Protein AF-0000000065967296 (afdb_homodimer)

Foldseek 3Di:
DPQFDPDPQQEDEDACPDQEDDPVVLVSNLVSCQQFQKHKYAHNADLVLLQVQVVQQVVCVVVLVPDPDFQAAQWPQWGWAFTFQDPVNDDCCQQVRNHVLVNCCVQQNLQKAWADKTKIKRAAPIAKHFWFFLDDDPDAPDFDGFFKKKKKAWSAKAHVQQWAKKWFTRCLRDHHHPQADPLGGGDPVVQVVSCVVTNIDGGIGHHNMMMIGGSSTTIITHHNNDHGMTMMIMIMIGHPPDDHAHAEHACVCVCVQVVDSHHGRYDHDHDGDDRSPDDDPSRRD/DPQFDDDPQQEDEDACVDQEDDPVVLVSNLVSCVQFQKHKYAHNADLVLLQVQVVQQVVCVVVLVPDPDFQAAQWPQWGWAFTFQDPVNDDCCQQVRNHVLVNCCVQQNLQKAWADKTKIKRAAPIAKHFWFFLDDDPDAPDFDGFFKKKKKAWSAKAHVQQWAKKWFTRCLRDHHHPQADPLGGGDPVVQVVSCVVTNIDGGIGHHNMMMIGRSSTTIITHHNNDHGMTMMIMIMIGHPPDDHAHAEHAVVCVCVQVVDSHHGRYDHDHDGDDRSPDDDPSRDD

Organism: Streptomyces kanamyceticus (NCBI:txid1967)

Solvent-accessible surface area (backbone atoms only — not comparable to full-atom values): 29799 Å² total; per-residue (Å²): 126,80,78,59,64,53,58,68,82,37,48,47,84,48,42,60,80,58,60,65,68,54,72,69,58,43,52,49,52,53,50,29,32,71,59,30,22,35,33,37,34,36,43,41,42,59,55,69,59,32,46,52,52,37,52,52,44,59,68,47,41,64,63,50,67,66,41,91,76,55,49,25,46,74,34,68,40,31,30,50,42,43,51,68,50,45,73,95,67,58,47,59,77,69,80,51,26,52,43,62,46,54,52,46,26,71,68,41,33,78,64,27,22,36,40,42,75,33,24,36,33,34,26,50,72,20,52,66,36,71,46,23,34,84,35,80,74,93,45,89,57,49,73,74,79,71,57,39,35,30,41,35,30,44,33,41,68,31,30,74,54,46,21,28,54,36,35,28,65,40,38,43,66,66,39,60,76,86,38,53,50,99,83,37,31,55,35,68,70,54,50,53,57,40,44,75,76,50,53,67,48,69,48,21,42,59,48,20,23,39,37,40,28,38,30,38,26,35,28,28,50,38,38,10,73,38,92,54,70,41,48,32,39,34,30,30,34,27,22,67,56,53,54,68,68,57,31,77,38,30,47,89,46,43,66,67,48,70,69,38,87,59,39,59,38,62,42,69,37,86,66,85,60,72,46,85,80,50,87,57,90,79,46,40,116,126,80,77,60,64,53,58,69,83,37,46,48,83,50,42,59,82,57,59,66,68,52,70,68,59,44,53,49,52,52,50,28,32,70,61,30,21,35,32,36,34,35,43,41,42,60,55,69,61,32,46,52,54,36,51,53,43,58,69,46,40,64,63,49,69,65,40,91,76,54,48,22,47,71,35,69,39,31,30,50,44,44,51,70,52,45,72,96,66,58,47,60,77,70,80,50,26,52,43,60,45,53,52,45,24,71,68,39,33,79,64,27,25,35,38,43,76,32,23,37,34,35,26,50,73,21,52,66,34,70,46,23,34,84,35,80,75,93,47,89,56,48,72,73,81,70,56,39,35,30,41,35,31,43,34,42,67,32,28,73,55,46,22,28,53,36,36,26,65,40,37,42,67,67,39,61,78,85,39,53,49,100,81,36,31,55,34,66,71,54,52,52,56,41,44,75,76,50,53,67,49,69,46,22,43,61,48,19,23,38,37,39,27,38,30,38,25,36,28,28,50,38,38,9,72,38,91,54,69,40,48,32,41,35,29,31,35,27,24,66,55,52,54,71,67,58,31,77,37,30,46,89,46,43,64,68,46,70,68,38,86,58,38,59,40,62,43,69,38,84,64,86,62,72,46,83,78,50,87,58,91,79,45,41,114

InterPro domains:
  IPR008775 Phytanoyl-CoA dioxygenase-like [PF05721] (35-231)
  IPR051961 Fungal Secondary Metabolite Dioxygenase [PTHR37563] (12-243)

Nearest PDB structures (foldseek):
  7cl5-assembly2_D-2  TM=9.874E-01  e=2.172E-62  Streptomyces kanamyceticus
  6s0r-assembly2_B  TM=9.699E-01  e=1.299E-62  Streptomyces kanamyceticus
  7cl2-assembly2_D-2  TM=9.784E-01  e=6.899E-62  Streptomyces kanamyceticus
  7cl2-assembly3_F  TM=9.889E-01  e=9.690E-60  Streptomyces kanamyceticus
  5nch-assembly1_B  TM=6.224E-01  e=8.110E-10  Streptomyces muensis

pLDDT: mean 93.72, std 9.36, range [33.38, 98.94]

Radius of gyration: 26.71 Å; Cα contacts (8 Å, |Δi|>4): 1263; chains: 2; bounding box: 48×83×58 Å

Structure (mmCIF, N/CA/C/O backbone):
data_AF-0000000065967296-model_v1
#
loop_
_entity.id
_entity.type
_entity.pdbx_description
1 polymer 'Kanamycin B dioxygenase'
#
loop_
_atom_site.group_PDB
_atom_site.id
_atom_site.type_symbol
_atom_site.label_atom_id
_atom_site.label_alt_id
_atom_site.label_comp_id
_atom_site.label_asym_id
_atom_site.label_entity_id
_atom_site.label_seq_id
_atom_site.pdbx_PDB_ins_code
_atom_site.Cartn_x
_atom_site.Cartn_y
_atom_site.Cartn_z
_atom_site.occupancy
_atom_site.B_iso_or_equiv
_atom_site.auth_seq_id
_atom_site.auth_comp_id
_atom_site.auth_asym_id
_atom_site.auth_atom_id
_atom_site.pdbx_PDB_model_num
ATOM 1 N N . MET A 1 1 ? 0.455 -45 -13.336 1 33.38 1 MET A N 1
ATOM 2 C CA . MET A 1 1 ? 0.175 -44.719 -11.93 1 33.38 1 MET A CA 1
ATOM 3 C C . MET A 1 1 ? -0.647 -43.438 -11.789 1 33.38 1 MET A C 1
ATOM 5 O O . MET A 1 1 ? -0.395 -42.438 -12.484 1 33.38 1 MET A O 1
ATOM 9 N N . ALA A 1 2 ? -1.821 -43.438 -11.414 1 42.22 2 ALA A N 1
ATOM 10 C CA . ALA A 1 2 ? -2.754 -42.312 -11.359 1 42.22 2 ALA A CA 1
ATOM 11 C C . ALA A 1 2 ? -2.08 -41.094 -10.789 1 42.22 2 ALA A C 1
ATOM 13 O O . ALA A 1 2 ? -1.431 -41.125 -9.742 1 42.22 2 ALA A O 1
ATOM 14 N N . LEU A 1 3 ? -1.716 -40.125 -11.539 1 49.44 3 LEU A N 1
ATOM 15 C CA . LEU A 1 3 ? -1.146 -38.906 -11.031 1 49.44 3 LEU A CA 1
ATOM 16 C C . LEU A 1 3 ? -1.829 -38.469 -9.734 1 49.44 3 LEU A C 1
ATOM 18 O O . LEU A 1 3 ? -3.057 -38.375 -9.68 1 49.44 3 LEU A O 1
ATOM 22 N N . ALA A 1 4 ? -1.25 -38.781 -8.586 1 64.81 4 ALA A N 1
ATOM 23 C CA . ALA A 1 4 ? -1.766 -38.344 -7.293 1 64.81 4 ALA A CA 1
ATOM 24 C C . ALA A 1 4 ? -2.266 -36.906 -7.363 1 64.81 4 ALA A C 1
ATOM 26 O O . ALA A 1 4 ? -1.779 -36.125 -8.172 1 64.81 4 ALA A O 1
ATOM 27 N N . ALA A 1 5 ? -3.49 -36.688 -7.066 1 78.06 5 ALA A N 1
ATOM 28 C CA . ALA A 1 5 ? -4.227 -35.438 -7.016 1 78.06 5 ALA A CA 1
ATOM 29 C C . ALA A 1 5 ? -3.797 -34.594 -5.812 1 78.06 5 ALA A C 1
ATOM 31 O O . ALA A 1 5 ? -3.229 -35.125 -4.855 1 78.06 5 ALA A O 1
ATOM 32 N N . PRO A 1 6 ? -3.861 -33.281 -6.047 1 87.69 6 PRO A N 1
ATOM 33 C CA . PRO A 1 6 ? -3.629 -32.5 -4.844 1 87.69 6 PRO A CA 1
ATOM 34 C C . PRO A 1 6 ? -4.547 -32.875 -3.689 1 87.69 6 PRO A C 1
ATOM 36 O O . PRO A 1 6 ? -5.582 -33.531 -3.906 1 87.69 6 PRO A O 1
ATOM 39 N N . PRO A 1 7 ? -4.094 -32.625 -2.545 1 90.12 7 PRO A N 1
ATOM 40 C CA . PRO A 1 7 ? -4.93 -32.938 -1.389 1 90.12 7 PRO A CA 1
ATOM 41 C C . PRO A 1 7 ? -6.324 -32.312 -1.48 1 90.12 7 PRO A C 1
ATOM 43 O O . PRO A 1 7 ? -6.461 -31.141 -1.787 1 90.12 7 PRO A O 1
ATOM 46 N N . GLY A 1 8 ? -7.309 -33.125 -1.205 1 90.44 8 GLY A N 1
ATOM 47 C CA . GLY A 1 8 ? -8.688 -32.688 -1.3 1 90.44 8 GLY A CA 1
ATOM 48 C C . GLY A 1 8 ? -8.984 -31.469 -0.444 1 90.44 8 GLY A C 1
ATOM 49 O O . GLY A 1 8 ? -9.836 -30.641 -0.793 1 90.44 8 GLY A O 1
ATOM 50 N N . GLU A 1 9 ? -8.297 -31.375 0.652 1 93.81 9 GLU A N 1
ATOM 51 C CA . GLU A 1 9 ? -8.555 -30.281 1.596 1 93.81 9 GLU A CA 1
ATOM 52 C C . GLU A 1 9 ? -8.07 -28.953 1.044 1 93.81 9 GLU A C 1
ATOM 54 O O . GLU A 1 9 ? -8.453 -27.891 1.546 1 93.81 9 GLU A O 1
ATOM 59 N N . LEU A 1 10 ? -7.273 -28.984 -0.007 1 97.31 10 LEU A N 1
ATOM 60 C CA . LEU A 1 10 ? -6.758 -27.75 -0.603 1 97.31 10 LEU A CA 1
ATOM 61 C C . LEU A 1 10 ? -7.406 -27.5 -1.96 1 97.31 10 LEU A C 1
ATOM 63 O O . LEU A 1 10 ? -7.039 -26.547 -2.654 1 97.31 10 LEU A O 1
ATOM 67 N N . THR A 1 11 ? -8.391 -28.328 -2.35 1 97.31 11 THR A N 1
ATOM 68 C CA . THR A 1 11 ? -8.75 -28.359 -3.762 1 97.31 11 THR A CA 1
ATOM 69 C C . THR A 1 11 ? -10.234 -28.094 -3.949 1 97.31 11 THR A C 1
ATOM 71 O O . THR A 1 11 ? -11.055 -28.5 -3.129 1 97.31 11 THR A O 1
ATOM 74 N N . LEU A 1 12 ? -10.547 -27.375 -4.918 1 97.62 12 LEU A N 1
ATOM 75 C CA . LEU A 1 12 ? -11.875 -27.281 -5.508 1 97.62 12 LEU A CA 1
ATOM 76 C C . LEU A 1 12 ? -11.852 -27.719 -6.969 1 97.62 12 LEU A C 1
ATOM 78 O O . LEU A 1 12 ? -11.094 -27.172 -7.773 1 97.62 12 LEU A O 1
ATOM 82 N N . ALA A 1 13 ? -12.617 -28.703 -7.324 1 96.88 13 ALA A N 1
ATOM 83 C CA . ALA A 1 13 ? -12.695 -29.203 -8.695 1 96.88 13 ALA A CA 1
ATOM 84 C C . ALA A 1 13 ? -13.688 -28.391 -9.516 1 96.88 13 ALA A C 1
ATOM 86 O O . ALA A 1 13 ? -14.828 -28.172 -9.094 1 96.88 13 ALA A O 1
ATOM 87 N N . LEU A 1 14 ? -13.234 -27.938 -10.648 1 97.56 14 LEU A N 1
ATOM 88 C CA . LEU A 1 14 ? -14.055 -27.125 -11.539 1 97.56 14 LEU A CA 1
ATOM 89 C C . LEU A 1 14 ? -13.953 -27.625 -12.977 1 97.56 14 LEU A C 1
ATOM 91 O O . LEU A 1 14 ? -13.344 -28.656 -13.234 1 97.56 14 LEU A O 1
ATOM 95 N N . THR A 1 15 ? -14.695 -27 -13.867 1 96.75 15 THR A N 1
ATOM 96 C CA . THR A 1 15 ? -14.594 -27.188 -15.312 1 96.75 15 THR A CA 1
ATOM 97 C C . THR A 1 15 ? -14.406 -25.859 -16.016 1 96.75 15 THR A C 1
ATOM 99 O O . THR A 1 15 ? -14.727 -24.797 -15.461 1 96.75 15 THR A O 1
ATOM 102 N N . PRO A 1 16 ? -13.883 -25.891 -17.234 1 96 16 PRO A N 1
ATOM 103 C CA . PRO A 1 16 ? -13.656 -24.641 -17.953 1 96 16 PRO A CA 1
ATOM 104 C C . PRO A 1 16 ? -14.945 -23.859 -18.188 1 96 16 PRO A C 1
ATOM 106 O O . PRO A 1 16 ? -14.898 -22.672 -18.516 1 96 16 PRO A O 1
ATOM 109 N N . ASP A 1 17 ? -16.047 -24.438 -17.984 1 95.5 17 ASP A N 1
ATOM 110 C CA . ASP A 1 17 ? -17.344 -23.797 -18.234 1 95.5 17 ASP A CA 1
ATOM 111 C C . ASP A 1 17 ? -17.844 -23.078 -16.984 1 95.5 17 ASP A C 1
ATOM 113 O O . ASP A 1 17 ? -18.797 -22.297 -17.062 1 95.5 17 ASP A O 1
ATOM 117 N N . ASP A 1 18 ? -17.219 -23.328 -15.844 1 94.88 18 ASP A N 1
ATOM 118 C CA . ASP A 1 18 ? -17.562 -22.609 -14.625 1 94.88 18 ASP A CA 1
ATOM 119 C C . ASP A 1 18 ? -17.094 -21.156 -14.672 1 94.88 18 ASP A C 1
ATOM 121 O O . ASP A 1 18 ? -15.891 -20.891 -14.672 1 94.88 18 ASP A O 1
ATOM 125 N N . LYS A 1 19 ? -18.062 -20.266 -14.672 1 94.5 19 LYS A N 1
ATOM 126 C CA . LYS A 1 19 ? -17.719 -18.844 -14.781 1 94.5 19 LYS A CA 1
ATOM 127 C C . LYS A 1 19 ? -17.984 -18.125 -13.469 1 94.5 19 LYS A C 1
ATOM 129 O O . LYS A 1 19 ? -17.562 -16.969 -13.297 1 94.5 19 LYS A O 1
ATOM 134 N N . THR A 1 20 ? -18.641 -18.766 -12.578 1 97.25 20 THR A N 1
ATOM 135 C CA . THR A 1 20 ? -18.922 -18.219 -11.258 1 97.25 20 THR A CA 1
ATOM 136 C C . THR A 1 20 ? -19.031 -19.344 -10.227 1 97.25 20 THR A C 1
ATOM 138 O O . THR A 1 20 ? -19.5 -20.438 -10.539 1 97.25 20 THR A O 1
ATOM 141 N N . LEU A 1 21 ? -18.531 -19.078 -9.094 1 98.19 21 LEU A N 1
ATOM 142 C CA . LEU A 1 21 ? -18.766 -19.984 -7.977 1 98.19 21 LEU A CA 1
ATOM 143 C C . LEU A 1 21 ? -20.078 -19.656 -7.266 1 98.19 21 LEU A C 1
ATOM 145 O O . LEU A 1 21 ? -20.406 -18.5 -7.066 1 98.19 21 LEU A O 1
ATOM 149 N N . ASP A 1 22 ? -20.797 -20.688 -6.887 1 97.75 22 ASP A N 1
ATOM 150 C CA . ASP A 1 22 ? -21.938 -20.453 -6.004 1 97.75 22 ASP A CA 1
ATOM 151 C C . ASP A 1 22 ? -21.484 -20.062 -4.602 1 97.75 22 ASP A C 1
ATOM 153 O O . ASP A 1 22 ? -20.312 -20.219 -4.258 1 97.75 22 ASP A O 1
ATOM 157 N N . PRO A 1 23 ? -22.344 -19.562 -3.848 1 97.81 23 PRO A N 1
ATOM 158 C CA . PRO A 1 23 ? -21.953 -19.031 -2.539 1 97.81 23 PRO A CA 1
ATOM 159 C C . PRO A 1 23 ? -21.266 -20.062 -1.661 1 97.81 23 PRO A C 1
ATOM 161 O O . PRO A 1 23 ? -20.266 -19.75 -0.999 1 97.81 23 PRO A O 1
ATOM 164 N N . ALA A 1 24 ? -21.719 -21.266 -1.671 1 97.94 24 ALA A N 1
ATOM 165 C CA . ALA A 1 24 ? -21.141 -22.312 -0.842 1 97.94 24 ALA A CA 1
ATOM 166 C C . ALA A 1 24 ? -19.719 -22.625 -1.295 1 97.94 24 ALA A C 1
ATOM 168 O O . ALA A 1 24 ? -18.812 -22.781 -0.46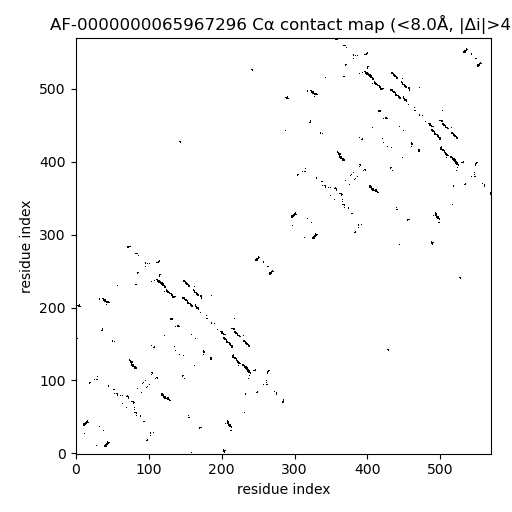8 1 97.94 24 ALA A O 1
ATOM 169 N N . SER A 1 25 ? -19.5 -22.766 -2.596 1 98 25 SER A N 1
ATOM 170 C CA . SER A 1 25 ? -18.172 -23.031 -3.152 1 98 25 SER A CA 1
ATOM 171 C C . SER A 1 25 ? -17.219 -21.875 -2.908 1 98 25 SER A C 1
ATOM 173 O O . SER A 1 25 ? -16.047 -22.078 -2.639 1 98 25 SER A O 1
ATOM 175 N N . LEU A 1 26 ? -17.797 -20.672 -3.029 1 98.69 26 LEU A N 1
ATOM 176 C CA . LEU A 1 26 ? -16.969 -19.5 -2.742 1 98.69 26 LEU A CA 1
ATOM 177 C C . LEU A 1 26 ? -16.547 -19.484 -1.277 1 98.69 26 LEU A C 1
ATOM 179 O O . LEU A 1 26 ? -15.367 -19.25 -0.969 1 98.69 26 LEU A O 1
ATOM 183 N N . ASP A 1 27 ? -17.469 -19.75 -0.396 1 98.56 27 ASP A N 1
ATOM 184 C CA . ASP A 1 27 ? -17.156 -19.797 1.028 1 98.56 27 ASP A CA 1
ATOM 185 C C . ASP A 1 27 ? -16.078 -20.844 1.318 1 98.56 27 ASP A C 1
ATOM 187 O O . ASP A 1 27 ? -15.164 -20.594 2.111 1 98.56 27 ASP A O 1
ATOM 191 N N . ARG A 1 28 ? -16.203 -21.953 0.664 1 98.44 28 ARG A N 1
ATOM 192 C CA . ARG A 1 28 ? -15.211 -23.016 0.837 1 98.44 28 ARG A CA 1
ATOM 193 C C . ARG A 1 28 ? -13.844 -22.562 0.334 1 98.44 28 ARG A C 1
ATOM 195 O O . ARG A 1 28 ? -12.828 -22.781 1.001 1 98.44 28 ARG A O 1
ATOM 202 N N . ALA A 1 29 ? -13.789 -21.969 -0.826 1 98.75 29 ALA A N 1
ATOM 203 C CA . ALA A 1 29 ? -12.539 -21.469 -1.392 1 98.75 29 ALA A CA 1
ATOM 204 C C . ALA A 1 29 ? -11.875 -20.469 -0.445 1 98.75 29 ALA A C 1
ATOM 206 O O . ALA A 1 29 ? -10.672 -20.562 -0.184 1 98.75 29 ALA A O 1
ATOM 207 N N . LEU A 1 30 ? -12.703 -19.578 0.08 1 98.75 30 LEU A N 1
ATOM 208 C CA . LEU A 1 30 ? -12.188 -18.547 0.97 1 98.75 30 LEU A CA 1
ATOM 209 C C . LEU A 1 30 ? -11.688 -19.141 2.277 1 98.75 30 LEU A C 1
ATOM 211 O O . LEU A 1 30 ? -10.672 -18.703 2.818 1 98.75 30 LEU A O 1
ATOM 215 N N . ALA A 1 31 ? -12.367 -20.141 2.775 1 98.62 31 ALA A N 1
ATOM 216 C CA . ALA A 1 31 ? -11.953 -20.812 4.004 1 98.62 31 ALA A CA 1
ATOM 217 C C . ALA A 1 31 ? -10.625 -21.547 3.809 1 98.62 31 ALA A C 1
ATOM 219 O O . ALA A 1 31 ? -9.75 -21.5 4.68 1 98.62 31 ALA A O 1
ATOM 220 N N . ILE A 1 32 ? -10.484 -22.219 2.68 1 98.62 32 ILE A N 1
ATOM 221 C CA . ILE A 1 32 ? -9.25 -22.938 2.363 1 98.62 32 ILE A CA 1
ATOM 222 C C . ILE A 1 32 ? -8.086 -21.953 2.303 1 98.62 32 ILE A C 1
ATOM 224 O O . ILE A 1 32 ? -7.035 -22.188 2.908 1 98.62 32 ILE A O 1
ATOM 228 N N . LEU A 1 33 ? -8.258 -20.828 1.626 1 98.62 33 LEU A N 1
ATOM 229 C CA . LEU A 1 33 ? -7.207 -19.828 1.479 1 98.62 33 LEU A CA 1
ATOM 230 C C . LEU A 1 33 ? -6.84 -19.219 2.83 1 98.62 33 LEU A C 1
ATOM 232 O O . LEU A 1 33 ? -5.66 -19 3.117 1 98.62 33 LEU A O 1
ATOM 236 N N . ALA A 1 34 ? -7.859 -18.953 3.623 1 98.06 34 ALA A N 1
ATOM 237 C CA . ALA A 1 34 ? -7.629 -18.344 4.93 1 98.06 34 ALA A CA 1
ATOM 238 C C . ALA A 1 34 ? -6.832 -19.281 5.836 1 98.06 34 ALA A C 1
ATOM 240 O O . ALA A 1 34 ? -5.93 -18.844 6.555 1 98.06 34 ALA A O 1
ATOM 241 N N . GLU A 1 35 ? -7.141 -20.516 5.789 1 97.81 35 GLU A N 1
ATOM 242 C CA . GLU A 1 35 ? -6.543 -21.5 6.703 1 97.81 35 GLU A CA 1
ATOM 243 C C . GLU A 1 35 ? -5.16 -21.922 6.223 1 97.81 35 GLU A C 1
ATOM 245 O O . GLU A 1 35 ? -4.219 -22 7.012 1 97.81 35 GLU A O 1
ATOM 250 N N . HIS A 1 36 ? -5.059 -22.156 4.895 1 98.12 36 HIS A N 1
ATOM 251 C CA . HIS A 1 36 ? -3.865 -22.844 4.41 1 98.12 36 HIS A CA 1
ATOM 252 C C . HIS A 1 36 ? -2.984 -21.906 3.59 1 98.12 36 HIS A C 1
ATOM 254 O O . HIS A 1 36 ? -1.82 -22.203 3.328 1 98.12 36 HIS A O 1
ATOM 260 N N . GLY A 1 37 ? -3.521 -20.766 3.146 1 98.62 37 GLY A N 1
ATOM 261 C CA . GLY A 1 37 ? -2.771 -19.828 2.324 1 98.62 37 GLY A CA 1
ATOM 262 C C . GLY A 1 37 ? -2.627 -20.281 0.883 1 98.62 37 GLY A C 1
ATOM 263 O O . GLY A 1 37 ? -1.916 -19.656 0.097 1 98.62 37 GLY A O 1
ATOM 264 N N . ILE A 1 38 ? -3.293 -21.422 0.515 1 98.81 38 ILE A N 1
ATOM 265 C CA . ILE A 1 38 ? -3.197 -21.969 -0.832 1 98.81 38 ILE A CA 1
ATOM 266 C C . ILE A 1 38 ? -4.504 -22.672 -1.198 1 98.81 38 ILE A C 1
ATOM 268 O O . ILE A 1 38 ? -5.121 -23.328 -0.355 1 98.81 38 ILE A O 1
ATOM 272 N N . LEU A 1 39 ? -4.914 -22.516 -2.404 1 98.88 39 LEU A N 1
ATOM 273 C CA . LEU A 1 39 ? -6.082 -23.141 -3.025 1 98.88 39 LEU A CA 1
ATOM 274 C C . LEU A 1 39 ? -5.75 -23.641 -4.426 1 98.88 39 LEU A C 1
ATOM 276 O O . LEU A 1 39 ? -5.188 -22.891 -5.238 1 98.88 39 LEU A O 1
ATOM 280 N N . VAL A 1 40 ? -6.039 -24.891 -4.664 1 98.75 40 VAL A N 1
ATOM 281 C CA . VAL A 1 40 ? -5.848 -25.469 -5.988 1 98.75 40 VAL A CA 1
ATOM 282 C C . VAL A 1 40 ? -7.195 -25.641 -6.68 1 98.75 40 VAL A C 1
ATOM 284 O O . VAL A 1 40 ? -8.07 -26.359 -6.188 1 98.75 40 VAL A O 1
ATOM 287 N N . LEU A 1 41 ? -7.363 -24.953 -7.758 1 98.56 41 LEU A N 1
ATOM 288 C CA . LEU A 1 41 ? -8.531 -25.094 -8.617 1 98.56 41 LEU A CA 1
ATOM 289 C C . LEU A 1 41 ? -8.234 -26.016 -9.789 1 98.56 41 LEU A C 1
ATOM 291 O O . LEU A 1 41 ? -7.574 -25.625 -10.75 1 98.56 41 LEU A O 1
ATOM 295 N N . THR A 1 42 ? -8.766 -27.234 -9.742 1 97.75 42 THR A N 1
ATOM 296 C CA . THR A 1 42 ? -8.438 -28.188 -10.797 1 97.75 42 THR A CA 1
ATOM 297 C C . THR A 1 42 ? -9.469 -28.109 -11.922 1 97.75 42 THR A C 1
ATOM 299 O O . THR A 1 42 ? -10.625 -27.75 -11.695 1 97.75 42 THR A O 1
ATOM 302 N N . GLY A 1 43 ? -8.992 -28.344 -13.094 1 96.5 43 GLY A N 1
ATOM 303 C CA . GLY A 1 43 ? -9.859 -28.531 -14.25 1 96.5 43 GLY A CA 1
ATOM 304 C C . GLY A 1 43 ? -10.43 -27.234 -14.781 1 96.5 43 GLY A C 1
ATOM 305 O O . GLY A 1 43 ? -11.336 -27.234 -15.617 1 96.5 43 GLY A O 1
ATOM 306 N N . MET A 1 44 ? -9.922 -26.125 -14.383 1 95.31 44 MET A N 1
ATOM 307 C CA . MET A 1 44 ? -10.57 -24.844 -14.633 1 95.31 44 MET A CA 1
ATOM 308 C C . MET A 1 44 ? -10.227 -24.312 -16.031 1 95.31 44 MET A C 1
ATOM 310 O O . MET A 1 44 ? -11.016 -23.594 -16.641 1 95.31 44 MET A O 1
ATOM 314 N N . LEU A 1 45 ? -9.086 -24.641 -16.578 1 97.88 45 LEU A N 1
ATOM 315 C CA . LEU A 1 45 ? -8.633 -24.062 -17.844 1 97.88 45 LEU A CA 1
ATOM 316 C C . LEU A 1 45 ? -8.648 -25.125 -18.938 1 97.88 45 LEU A C 1
ATOM 318 O O . LEU A 1 45 ? -8.297 -26.281 -18.703 1 97.88 45 LEU A O 1
ATOM 322 N N . ARG A 1 46 ? -9 -24.734 -20.141 1 97.5 46 ARG A N 1
ATOM 323 C CA . ARG A 1 46 ? -8.844 -25.594 -21.312 1 97.5 46 ARG A CA 1
ATOM 324 C C . ARG A 1 46 ? -7.371 -25.828 -21.625 1 97.5 46 ARG A C 1
ATOM 326 O O . ARG A 1 46 ? -6.598 -24.875 -21.719 1 97.5 46 ARG A O 1
ATOM 333 N N . THR A 1 47 ? -7.023 -27.047 -21.875 1 96 47 THR A N 1
ATOM 334 C CA . THR A 1 47 ? -5.621 -27.422 -22 1 96 47 THR A CA 1
ATOM 335 C C . THR A 1 47 ? -5.035 -26.859 -23.297 1 96 47 THR A C 1
ATOM 337 O O . THR A 1 47 ? -3.822 -26.672 -23.406 1 96 47 THR A O 1
ATOM 340 N N . ARG A 1 48 ? -5.844 -26.578 -24.25 1 97.56 48 ARG A N 1
ATOM 341 C CA . ARG A 1 48 ? -5.332 -25.969 -25.484 1 97.56 48 ARG A CA 1
ATOM 342 C C . ARG A 1 48 ? -4.645 -24.641 -25.203 1 97.56 48 ARG A C 1
ATOM 344 O O . ARG A 1 48 ? -3.648 -24.297 -25.844 1 97.56 48 ARG A O 1
ATOM 351 N N . LEU A 1 49 ? -5.191 -23.875 -24.25 1 97.56 49 LEU A N 1
ATOM 352 C CA . LEU A 1 49 ? -4.598 -22.594 -23.891 1 97.56 49 LEU A CA 1
ATOM 353 C C . LEU A 1 49 ? -3.232 -22.781 -23.25 1 97.56 49 LEU A C 1
ATOM 355 O O . LEU A 1 49 ? -2.262 -22.125 -23.625 1 97.56 49 LEU A O 1
ATOM 359 N N . THR A 1 50 ? -3.131 -23.75 -22.312 1 98 50 THR A N 1
ATOM 360 C CA . THR A 1 50 ? -1.866 -24.016 -21.641 1 98 50 THR A CA 1
ATOM 361 C C . THR A 1 50 ? -0.846 -24.594 -22.609 1 98 50 THR A C 1
ATOM 363 O O . THR A 1 50 ? 0.346 -24.297 -22.516 1 98 50 THR A O 1
ATOM 366 N N . ASP A 1 51 ? -1.354 -25.391 -23.516 1 98.25 51 ASP A N 1
ATOM 367 C CA . ASP A 1 51 ? -0.476 -25.953 -24.547 1 98.25 51 ASP A CA 1
ATOM 368 C C . ASP A 1 51 ? 0.159 -24.859 -25.391 1 98.25 51 ASP A C 1
ATOM 370 O O . ASP A 1 51 ? 1.354 -24.906 -25.703 1 98.25 51 ASP A O 1
ATOM 374 N N . GLN A 1 52 ? -0.611 -23.938 -25.797 1 98.38 52 GLN A N 1
ATOM 375 C CA . GLN A 1 52 ? -0.11 -22.844 -26.609 1 98.38 52 GLN A CA 1
ATOM 376 C C . GLN A 1 52 ? 0.924 -22.016 -25.859 1 98.38 52 GLN A C 1
ATOM 378 O O . GLN A 1 52 ? 1.972 -21.656 -26.406 1 98.38 52 GLN A O 1
ATOM 383 N N . LEU A 1 53 ? 0.646 -21.672 -24.641 1 98.25 53 LEU A N 1
ATOM 384 C CA . LEU A 1 53 ? 1.579 -20.906 -23.812 1 98.25 53 LEU A CA 1
ATOM 385 C C . LEU A 1 53 ? 2.857 -21.703 -23.562 1 98.25 53 LEU A C 1
ATOM 387 O O . LEU A 1 53 ? 3.961 -21.156 -23.672 1 98.25 53 LEU A O 1
ATOM 391 N N . ARG A 1 54 ? 2.697 -22.984 -23.297 1 98.38 54 ARG A N 1
ATOM 392 C CA . ARG A 1 54 ? 3.844 -23.859 -23.078 1 98.38 54 ARG A CA 1
ATOM 393 C C . ARG A 1 54 ? 4.75 -23.891 -24.312 1 98.38 54 ARG A C 1
ATOM 395 O O . ARG A 1 54 ? 5.961 -23.688 -24.203 1 98.38 54 ARG A O 1
ATOM 402 N N . THR A 1 55 ? 4.137 -24.141 -25.406 1 98.25 55 THR A N 1
ATOM 403 C CA . THR A 1 55 ? 4.895 -24.219 -26.656 1 98.25 55 THR A CA 1
ATOM 404 C C . THR A 1 55 ? 5.652 -22.922 -26.906 1 98.25 55 THR A C 1
ATOM 406 O O . THR A 1 55 ? 6.844 -22.938 -27.234 1 98.25 55 THR A O 1
ATOM 409 N N . ALA A 1 56 ? 5.004 -21.844 -26.719 1 97.5 56 ALA A N 1
ATOM 410 C CA . ALA A 1 56 ? 5.621 -20.531 -26.969 1 97.5 56 ALA A CA 1
ATOM 411 C C . ALA A 1 56 ? 6.797 -20.297 -26.016 1 97.5 56 ALA A C 1
ATOM 413 O O . ALA A 1 56 ? 7.852 -19.812 -26.438 1 97.5 56 ALA A O 1
ATOM 414 N N . MET A 1 57 ? 6.645 -20.609 -24.766 1 97.38 57 MET A N 1
ATOM 415 C CA . MET A 1 57 ? 7.711 -20.391 -23.797 1 97.38 57 MET A CA 1
ATOM 416 C C . MET A 1 57 ? 8.891 -21.312 -24.062 1 97.38 57 MET A C 1
ATOM 418 O O . MET A 1 57 ? 10.047 -20.906 -23.922 1 97.38 57 MET A O 1
ATOM 422 N N . LEU A 1 58 ? 8.586 -22.547 -24.453 1 97.81 58 LEU A N 1
ATOM 423 C CA . LEU A 1 58 ? 9.656 -23.484 -24.797 1 97.81 58 LEU A CA 1
ATOM 424 C C . LEU A 1 58 ? 10.406 -23.031 -26.047 1 97.81 58 LEU A C 1
ATOM 426 O O . LEU A 1 58 ? 11.625 -23.188 -26.125 1 97.81 58 LEU A O 1
ATOM 430 N N . ASP A 1 59 ? 9.703 -22.484 -26.969 1 97.12 59 ASP A N 1
ATOM 431 C CA . ASP A 1 59 ? 10.32 -21.969 -28.188 1 97.12 59 ASP A CA 1
ATOM 432 C C . ASP A 1 59 ? 11.273 -20.812 -27.875 1 97.12 59 ASP A C 1
ATOM 434 O O . ASP A 1 59 ? 12.297 -20.641 -28.547 1 97.12 59 ASP A O 1
ATOM 438 N N . ASP A 1 60 ? 10.945 -20.016 -26.875 1 95.88 60 ASP A N 1
ATOM 439 C CA . ASP A 1 60 ? 11.734 -18.844 -26.5 1 95.88 60 ASP A CA 1
ATOM 440 C C . ASP A 1 60 ? 12.938 -19.25 -25.656 1 95.88 60 ASP A C 1
ATOM 442 O O . ASP A 1 60 ? 13.883 -18.469 -25.5 1 95.88 60 ASP A O 1
ATOM 446 N N . LEU A 1 61 ? 12.922 -20.438 -25.062 1 96.19 61 LEU A N 1
ATOM 447 C CA . LEU A 1 61 ? 13.844 -20.844 -24.016 1 96.19 61 LEU A CA 1
ATOM 448 C C . LEU A 1 61 ? 15.289 -20.797 -24.5 1 96.19 61 LEU A C 1
ATOM 450 O O . LEU A 1 61 ? 16.156 -20.281 -23.797 1 96.19 61 LEU A O 1
ATOM 454 N N . PRO A 1 62 ? 15.625 -21.266 -25.734 1 95.44 62 PRO A N 1
ATOM 455 C CA . PRO A 1 62 ? 17.016 -21.188 -26.188 1 95.44 62 PRO A CA 1
ATOM 456 C C . PRO A 1 62 ? 17.547 -19.75 -26.188 1 95.44 62 PRO A C 1
ATOM 458 O O . PRO A 1 62 ? 18.703 -19.531 -25.828 1 95.44 62 PRO A O 1
ATOM 461 N N . GLU A 1 63 ? 16.719 -18.859 -26.547 1 93.25 63 GLU A N 1
ATOM 462 C CA . GLU A 1 63 ? 17.141 -17.469 -26.562 1 93.25 63 GLU A CA 1
ATOM 463 C C . GLU A 1 63 ? 17.391 -16.953 -25.141 1 93.25 63 GLU A C 1
ATOM 465 O O . GLU A 1 63 ? 18.344 -16.188 -24.922 1 93.25 63 GLU A O 1
ATOM 470 N N . VAL A 1 64 ? 16.578 -17.312 -24.219 1 92.56 64 VAL A N 1
ATOM 471 C CA . VAL A 1 64 ? 16.734 -16.922 -22.828 1 92.56 64 VAL A CA 1
ATOM 472 C C . VAL A 1 64 ? 18.047 -17.484 -22.266 1 92.56 64 VAL A C 1
ATOM 474 O O . VAL A 1 64 ? 18.812 -16.766 -21.625 1 92.56 64 VAL A O 1
ATOM 477 N N . LEU A 1 65 ? 18.344 -18.734 -22.625 1 92.88 65 LEU A N 1
ATOM 478 C CA . LEU A 1 65 ? 19.484 -19.438 -22.062 1 92.88 65 LEU A CA 1
ATOM 479 C C . LEU A 1 65 ? 20.781 -18.953 -22.688 1 92.88 65 LEU A C 1
ATOM 481 O O . LEU A 1 65 ? 21.875 -19.219 -22.156 1 92.88 65 LEU A O 1
ATOM 485 N N . ARG A 1 66 ? 20.719 -18.234 -23.781 1 91.62 66 ARG A N 1
ATOM 486 C CA . ARG A 1 66 ? 21.891 -17.719 -24.469 1 91.62 66 ARG A CA 1
ATOM 487 C C . ARG A 1 66 ? 22.344 -16.391 -23.875 1 91.62 66 ARG A C 1
ATOM 489 O O . ARG A 1 66 ? 23.453 -15.938 -24.109 1 91.62 66 ARG A O 1
ATOM 496 N N . GLN A 1 67 ? 21.438 -15.836 -23.094 1 86.56 67 GLN A N 1
ATOM 497 C CA . GLN A 1 67 ? 21.781 -14.562 -22.469 1 86.56 67 GLN A CA 1
ATOM 498 C C . GLN A 1 67 ? 22.953 -14.727 -21.5 1 86.56 67 GLN A C 1
ATOM 500 O O . GLN A 1 67 ? 23.094 -15.773 -20.859 1 86.56 67 GLN A O 1
ATOM 505 N N . GLN A 1 68 ? 23.812 -13.703 -21.438 1 81.94 68 GLN A N 1
ATOM 506 C CA . GLN A 1 68 ? 24.969 -13.734 -20.531 1 81.94 68 GLN A CA 1
ATOM 507 C C . GLN A 1 68 ? 24.516 -13.844 -19.078 1 81.94 68 GLN A C 1
ATOM 509 O O . GLN A 1 68 ? 25.078 -14.625 -18.312 1 81.94 68 GLN A O 1
ATOM 514 N N . ASP A 1 69 ? 23.516 -13.078 -18.75 1 84.94 69 ASP A N 1
ATOM 515 C CA . ASP A 1 69 ? 22.969 -13.109 -17.391 1 84.94 69 ASP A CA 1
ATOM 516 C C . ASP A 1 69 ? 21.547 -13.664 -17.391 1 84.94 69 ASP A C 1
ATOM 518 O O . ASP A 1 69 ? 20.578 -12.906 -17.281 1 84.94 69 ASP A O 1
ATOM 522 N N . VAL A 1 70 ? 21.547 -15.023 -17.453 1 84.19 70 VAL A N 1
ATOM 523 C CA . VAL A 1 70 ? 20.234 -15.672 -17.406 1 84.19 70 VAL A CA 1
ATOM 524 C C . VAL A 1 70 ? 19.516 -15.305 -16.109 1 84.19 70 VAL A C 1
ATOM 526 O O . VAL A 1 70 ? 20.078 -15.461 -15.023 1 84.19 70 VAL A O 1
ATOM 529 N N . PRO A 1 71 ? 18.375 -14.758 -16.219 1 86.94 71 PRO A N 1
ATOM 530 C CA . PRO A 1 71 ? 17.641 -14.43 -15.008 1 86.94 71 PRO A CA 1
ATOM 531 C C . PRO A 1 71 ? 17.234 -15.664 -14.203 1 86.94 71 PRO A C 1
ATOM 533 O O . PRO A 1 71 ? 16.562 -16.562 -14.727 1 86.94 71 PRO A O 1
ATOM 536 N N . THR A 1 72 ? 17.688 -15.727 -13.008 1 89.81 72 THR A N 1
ATOM 537 C CA . THR A 1 72 ? 17.422 -16.891 -12.18 1 89.81 72 THR A CA 1
ATOM 538 C C . THR A 1 72 ? 16.656 -16.516 -10.922 1 89.81 72 THR A C 1
ATOM 540 O O . THR A 1 72 ? 16.766 -15.383 -10.445 1 89.81 72 THR A O 1
ATOM 543 N N . ASN A 1 73 ? 15.836 -17.438 -10.477 1 90.44 73 ASN A N 1
ATOM 544 C CA . ASN A 1 73 ? 15.164 -17.328 -9.188 1 90.44 73 ASN A CA 1
ATOM 545 C C . ASN A 1 73 ? 15.93 -18.062 -8.094 1 90.44 73 ASN A C 1
ATOM 547 O O . ASN A 1 73 ? 15.719 -19.266 -7.891 1 90.44 73 ASN A O 1
ATOM 551 N N . PHE A 1 74 ? 16.875 -17.453 -7.43 1 91.19 74 PHE A N 1
ATOM 552 C CA . PHE A 1 74 ? 17.672 -17.906 -6.301 1 91.19 74 PHE A CA 1
ATOM 553 C C . PHE A 1 74 ? 18.781 -18.844 -6.762 1 91.19 74 PHE A C 1
ATOM 555 O O . PHE A 1 74 ? 19.922 -18.75 -6.305 1 91.19 74 PHE A O 1
ATOM 562 N N . VAL A 1 75 ? 18.422 -19.875 -7.656 1 92.5 75 VAL A N 1
ATOM 563 C CA . VAL A 1 75 ? 19.406 -20.906 -7.996 1 92.5 75 VAL A CA 1
ATOM 564 C C . VAL A 1 75 ? 19.359 -21.188 -9.5 1 92.5 75 VAL A C 1
ATOM 566 O O . VAL A 1 75 ? 18.328 -21.016 -10.141 1 92.5 75 VAL A O 1
ATOM 569 N N . PRO A 1 76 ? 20.5 -21.656 -10.023 1 91.25 76 PRO A N 1
ATOM 570 C CA . PRO A 1 76 ? 20.5 -22.031 -11.438 1 91.25 76 PRO A CA 1
ATOM 571 C C . PRO A 1 76 ? 19.453 -23.094 -11.766 1 91.25 76 PRO A C 1
ATOM 573 O O . PRO A 1 76 ? 19.219 -24 -10.953 1 91.25 76 PRO A O 1
ATOM 576 N N . GLY A 1 77 ? 18.891 -22.953 -12.922 1 94.5 77 GLY A N 1
ATOM 577 C CA . GLY A 1 77 ? 17.922 -23.938 -13.375 1 94.5 77 GLY A CA 1
ATOM 578 C C . GLY A 1 77 ? 16.484 -23.5 -13.148 1 94.5 77 GLY A C 1
ATOM 579 O O . GLY A 1 77 ? 15.555 -24.062 -13.742 1 94.5 77 GLY A O 1
ATOM 580 N N . HIS A 1 78 ? 16.312 -22.688 -12.195 1 95.75 78 HIS A N 1
ATOM 581 C CA . HIS A 1 78 ? 15.031 -21.984 -12.094 1 95.75 78 HIS A CA 1
ATOM 582 C C . HIS A 1 78 ? 15.078 -20.641 -12.828 1 95.75 78 HIS A C 1
ATOM 584 O O . HIS A 1 78 ? 15.461 -19.625 -12.25 1 95.75 78 HIS A O 1
ATOM 590 N N . VAL A 1 79 ? 14.617 -20.672 -14.047 1 94.69 79 VAL A N 1
ATOM 591 C CA . VAL A 1 79 ? 14.758 -19.516 -14.922 1 94.69 79 VAL A CA 1
ATOM 592 C C . VAL A 1 79 ? 13.516 -18.641 -14.828 1 94.69 79 VAL A C 1
ATOM 594 O O . VAL A 1 79 ? 12.391 -19.125 -14.961 1 94.69 79 VAL A O 1
ATOM 597 N N . GLN A 1 80 ? 13.742 -17.359 -14.492 1 93.75 80 GLN A N 1
ATOM 598 C CA . GLN A 1 80 ? 12.656 -16.406 -14.648 1 93.75 80 GLN A CA 1
ATOM 599 C C . GLN A 1 80 ? 12.406 -16.094 -16.125 1 93.75 80 GLN A C 1
ATOM 601 O O . GLN A 1 80 ? 13.211 -15.422 -16.766 1 93.75 80 GLN A O 1
ATOM 606 N N . GLN A 1 81 ? 11.367 -16.609 -16.641 1 93.06 81 GLN A N 1
ATOM 607 C CA . GLN A 1 81 ? 11.023 -16.422 -18.047 1 93.06 81 GLN A CA 1
ATOM 608 C C . GLN A 1 81 ? 9.586 -15.922 -18.203 1 93.06 81 GLN A C 1
ATOM 610 O O . GLN A 1 81 ? 8.641 -16.656 -17.922 1 93.06 81 GLN A O 1
ATOM 615 N N . ASP A 1 82 ? 9.453 -14.734 -18.625 1 93.19 82 ASP A N 1
ATOM 616 C CA . ASP A 1 82 ? 8.117 -14.188 -18.875 1 93.19 82 ASP A CA 1
ATOM 617 C C . ASP A 1 82 ? 7.48 -14.828 -20.109 1 93.19 82 ASP A C 1
ATOM 619 O O . ASP A 1 82 ? 8.156 -15.086 -21.094 1 93.19 82 ASP A O 1
ATOM 623 N N . PRO A 1 83 ? 6.16 -15.109 -20.047 1 94.5 83 PRO A N 1
ATOM 624 C CA . PRO A 1 83 ? 5.457 -15.523 -21.25 1 94.5 83 PRO A CA 1
ATOM 625 C C . PRO A 1 83 ? 5.391 -14.414 -22.297 1 94.5 83 PRO A C 1
ATOM 627 O O . PRO A 1 83 ? 5.523 -13.234 -21.969 1 94.5 83 PRO A O 1
ATOM 630 N N . PRO A 1 84 ? 5.254 -14.812 -23.562 1 92.12 84 PRO A N 1
ATOM 631 C CA . PRO A 1 84 ? 5.086 -13.773 -24.578 1 92.12 84 PRO A CA 1
ATOM 632 C C . PRO A 1 84 ? 3.82 -12.945 -24.375 1 92.12 84 PRO A C 1
ATOM 634 O O . PRO A 1 84 ? 2.791 -13.477 -23.953 1 92.12 84 PRO A O 1
ATOM 637 N N . VAL A 1 85 ? 3.934 -11.695 -24.641 1 92.81 85 VAL A N 1
ATOM 638 C CA . VAL A 1 85 ? 2.797 -10.789 -24.484 1 92.81 85 VAL A CA 1
ATOM 639 C C . VAL A 1 85 ? 2.305 -10.352 -25.859 1 92.81 85 VAL A C 1
ATOM 641 O O . VAL A 1 85 ? 2.246 -9.156 -26.156 1 92.81 85 VAL A O 1
ATOM 644 N N . ARG A 1 86 ? 2.08 -11.188 -26.734 1 92.5 86 ARG A N 1
ATOM 645 C CA . ARG A 1 86 ? 1.438 -10.883 -28.016 1 92.5 86 ARG A CA 1
ATOM 646 C C . ARG A 1 86 ? -0.043 -11.25 -27.984 1 92.5 86 ARG A C 1
ATOM 648 O O . ARG A 1 86 ? -0.441 -12.18 -27.281 1 92.5 86 ARG A O 1
ATOM 655 N N . GLU A 1 87 ? -0.783 -10.602 -28.766 1 93.81 87 GLU A N 1
ATOM 656 C CA . GLU A 1 87 ? -2.24 -10.695 -28.734 1 93.81 87 GLU A CA 1
ATOM 657 C C . GLU A 1 87 ? -2.701 -12.148 -28.844 1 93.81 87 GLU A C 1
ATOM 659 O O . GLU A 1 87 ? -3.611 -12.57 -28.141 1 93.81 87 GLU A O 1
ATOM 664 N N . SER A 1 88 ? -2.072 -12.953 -29.719 1 94.88 88 SER A N 1
ATOM 665 C CA . SER A 1 88 ? -2.5 -14.312 -30.016 1 94.88 88 SER A CA 1
ATOM 666 C C . SER A 1 88 ? -2.271 -15.242 -28.828 1 94.88 88 SER A C 1
ATOM 668 O O . SER A 1 88 ? -2.797 -16.359 -28.797 1 94.88 88 SER A O 1
ATOM 670 N N . LEU A 1 89 ? -1.523 -14.797 -27.812 1 96.56 89 LEU A N 1
ATOM 671 C CA . LEU A 1 89 ? -1.188 -15.664 -26.688 1 96.56 89 LEU A CA 1
ATOM 672 C C . LEU A 1 89 ? -1.684 -15.078 -25.375 1 96.56 89 LEU A C 1
ATOM 674 O O . LEU A 1 89 ? -1.384 -15.602 -24.297 1 96.56 89 LEU A O 1
ATOM 678 N N . LEU A 1 90 ? -2.352 -13.953 -25.453 1 96.75 90 LEU A N 1
ATOM 679 C CA . LEU A 1 90 ? -3.031 -13.383 -24.297 1 96.75 90 LEU A CA 1
ATOM 680 C C . LEU A 1 90 ? -4.496 -13.797 -24.266 1 96.75 90 LEU A C 1
ATOM 682 O O . LEU A 1 90 ? -5.289 -13.352 -25.109 1 96.75 90 LEU A O 1
ATOM 686 N N . PHE A 1 91 ? -4.797 -14.625 -23.328 1 97.62 91 PHE A N 1
ATOM 687 C CA . PHE A 1 91 ? -6.125 -15.227 -23.312 1 97.62 91 PHE A CA 1
ATOM 688 C C . PHE A 1 91 ? -6.965 -14.625 -22.188 1 97.62 91 PHE A C 1
ATOM 690 O O . PHE A 1 91 ? -6.578 -14.68 -21.016 1 97.62 91 PHE A O 1
ATOM 697 N N . PRO A 1 92 ? -8.148 -14.086 -22.484 1 96.62 92 PRO A N 1
ATOM 698 C CA . PRO A 1 92 ? -9.023 -13.57 -21.422 1 96.62 92 PRO A CA 1
ATOM 699 C C . PRO A 1 92 ? -9.352 -14.617 -20.359 1 96.62 92 PRO A C 1
ATOM 701 O O . PRO A 1 92 ? -9.398 -14.297 -19.172 1 96.62 92 PRO A O 1
ATOM 704 N N . ASP A 1 93 ? -9.461 -15.898 -20.766 1 96.69 93 ASP A N 1
ATOM 705 C CA . ASP A 1 93 ? -9.797 -16.984 -19.844 1 96.69 93 ASP A CA 1
ATOM 706 C C . ASP A 1 93 ? -8.672 -17.219 -18.828 1 96.69 93 ASP A C 1
ATOM 708 O O . ASP A 1 93 ? -8.883 -17.859 -17.797 1 96.69 93 ASP A O 1
ATOM 712 N N . VAL A 1 94 ? -7.488 -16.75 -19.188 1 97.69 94 VAL A N 1
ATOM 713 C CA . VAL A 1 94 ? -6.348 -16.906 -18.281 1 97.69 94 VAL A CA 1
ATOM 714 C C . VAL A 1 94 ? -6.109 -15.602 -17.531 1 97.69 94 VAL A C 1
ATOM 716 O O . VAL A 1 94 ? -6.113 -15.578 -16.297 1 97.69 94 VAL A O 1
ATOM 719 N N . LEU A 1 95 ? -6.074 -14.477 -18.25 1 97.44 95 LEU A N 1
ATOM 720 C CA . LEU A 1 95 ? -5.703 -13.18 -17.688 1 97.44 95 LEU A CA 1
ATOM 721 C C . LEU A 1 95 ? -6.852 -12.594 -16.875 1 97.44 95 LEU A C 1
ATOM 723 O O . LEU A 1 95 ? -6.621 -11.93 -15.859 1 97.44 95 LEU A O 1
ATOM 727 N N . LEU A 1 96 ? -8.102 -12.844 -17.297 1 97.75 96 LEU A N 1
ATOM 728 C CA . LEU A 1 96 ? -9.297 -12.242 -16.703 1 97.75 96 LEU A CA 1
ATOM 729 C C . LEU A 1 96 ? -10.281 -13.32 -16.266 1 97.75 96 LEU A C 1
ATOM 731 O O . LEU A 1 96 ? -11.492 -13.148 -16.391 1 97.75 96 LEU A O 1
ATOM 735 N N . ASN A 1 97 ? -9.727 -14.453 -15.828 1 98.19 97 ASN A N 1
ATOM 736 C CA . ASN A 1 97 ? -10.602 -15.555 -15.438 1 98.19 97 ASN A CA 1
ATOM 737 C C . ASN A 1 97 ? -11.625 -15.117 -14.398 1 98.19 97 ASN A C 1
ATOM 739 O O . ASN A 1 97 ? -11.266 -14.609 -13.336 1 98.19 97 ASN A O 1
ATOM 743 N N . PRO A 1 98 ? -12.906 -15.312 -14.664 1 97.94 98 PRO A N 1
ATOM 744 C CA . PRO A 1 98 ? -13.93 -14.766 -13.766 1 97.94 98 PRO A CA 1
ATOM 745 C C . PRO A 1 98 ? -13.93 -15.422 -12.391 1 97.94 98 PRO A C 1
ATOM 747 O O . PRO A 1 98 ? -14.211 -14.766 -11.383 1 97.94 98 PRO A O 1
ATOM 750 N N . VAL A 1 99 ? -13.641 -16.719 -12.32 1 98.62 99 VAL A N 1
ATOM 751 C CA . VAL A 1 99 ? -13.633 -17.422 -11.039 1 98.62 99 VAL A CA 1
ATOM 752 C C . VAL A 1 99 ? -12.445 -16.953 -10.203 1 98.62 99 VAL A C 1
ATOM 754 O O . VAL A 1 99 ? -12.594 -16.688 -9 1 98.62 99 VAL A O 1
ATOM 757 N N . VAL A 1 100 ? -11.281 -16.828 -10.82 1 98.81 100 VAL A N 1
ATOM 758 C CA . VAL A 1 100 ? -10.102 -16.328 -10.125 1 98.81 100 VAL A CA 1
ATOM 759 C C . VAL A 1 100 ? -10.391 -14.945 -9.547 1 98.81 100 VAL A C 1
ATOM 761 O O . VAL A 1 100 ? -10.133 -14.695 -8.367 1 98.81 100 VAL A O 1
ATOM 764 N N . TYR A 1 101 ? -11 -14.07 -10.328 1 98.75 101 TYR A N 1
ATOM 765 C CA . TYR A 1 101 ? -11.281 -12.719 -9.867 1 98.75 101 TYR A CA 1
ATOM 766 C C . TYR A 1 101 ? -12.375 -12.711 -8.812 1 98.75 101 TYR A C 1
ATOM 768 O O . TYR A 1 101 ? -12.359 -11.891 -7.895 1 98.75 101 TYR A O 1
ATOM 776 N N . GLN A 1 102 ? -13.367 -13.617 -8.961 1 98.75 102 GLN A N 1
ATOM 777 C CA . GLN A 1 102 ? -14.367 -13.734 -7.91 1 98.75 102 GLN A CA 1
ATOM 778 C C . GLN A 1 102 ? -13.711 -13.992 -6.555 1 98.75 102 GLN A C 1
ATOM 780 O O . GLN A 1 102 ? -14.062 -13.359 -5.559 1 98.75 102 GLN A O 1
ATOM 785 N N . ILE A 1 103 ? -12.742 -14.859 -6.555 1 98.88 103 ILE A N 1
ATOM 786 C CA . ILE A 1 103 ? -12.062 -15.242 -5.328 1 98.88 103 ILE A CA 1
ATOM 787 C C . ILE A 1 103 ? -11.148 -14.102 -4.867 1 98.88 103 ILE A C 1
ATOM 789 O O . ILE A 1 103 ? -11.188 -13.703 -3.703 1 98.88 103 ILE A O 1
ATOM 793 N N . THR A 1 104 ? -10.352 -13.547 -5.777 1 98.81 104 THR A N 1
ATOM 794 C CA . THR A 1 104 ? -9.383 -12.539 -5.367 1 98.81 104 THR A CA 1
ATOM 795 C C . THR A 1 104 ? -10.094 -11.242 -4.973 1 98.81 104 THR A C 1
ATOM 797 O O . THR A 1 104 ? -9.648 -10.539 -4.062 1 98.81 104 THR A O 1
ATOM 800 N N . HIS A 1 105 ? -11.234 -10.914 -5.621 1 98.56 105 HIS A N 1
ATOM 801 C CA . HIS A 1 105 ? -12.031 -9.766 -5.211 1 98.56 105 HIS A CA 1
ATOM 802 C C . HIS A 1 105 ? -12.578 -9.945 -3.799 1 98.56 105 HIS A C 1
ATOM 804 O O . HIS A 1 105 ? -12.609 -8.992 -3.014 1 98.56 105 HIS A O 1
ATOM 810 N N . ALA A 1 106 ? -12.961 -11.109 -3.514 1 98.38 106 ALA A N 1
ATOM 811 C CA . ALA A 1 106 ? -13.523 -11.375 -2.191 1 98.38 106 ALA A CA 1
ATOM 812 C C . ALA A 1 106 ? -12.469 -11.203 -1.103 1 98.38 106 ALA A C 1
ATOM 814 O O . ALA A 1 106 ? -12.781 -10.805 0.022 1 98.38 106 ALA A O 1
ATOM 815 N N . VAL A 1 107 ? -11.25 -11.492 -1.431 1 98.38 107 VAL A N 1
ATOM 816 C CA . VAL A 1 107 ? -10.18 -11.477 -0.438 1 98.38 107 VAL A CA 1
ATOM 817 C C . VAL A 1 107 ? -9.531 -10.094 -0.396 1 98.38 107 VAL A C 1
ATOM 819 O O . VAL A 1 107 ? -9.312 -9.539 0.683 1 98.38 107 VAL A O 1
ATOM 822 N N . LEU A 1 108 ? -9.266 -9.5 -1.571 1 98.44 108 LEU A N 1
ATOM 823 C CA . LEU A 1 108 ? -8.422 -8.32 -1.678 1 98.44 108 LEU A CA 1
ATOM 824 C C . LEU A 1 108 ? -9.258 -7.062 -1.856 1 98.44 108 LEU A C 1
ATOM 826 O O . LEU A 1 108 ? -8.742 -5.945 -1.744 1 98.44 108 LEU A O 1
ATOM 830 N N . GLY A 1 109 ? -10.523 -7.23 -2.1 1 96.88 109 GLY A N 1
ATOM 831 C CA . GLY A 1 109 ? -11.398 -6.109 -2.402 1 96.88 109 GLY A CA 1
ATOM 832 C C . GLY A 1 109 ? -11.797 -6.043 -3.863 1 96.88 109 GLY A C 1
ATOM 833 O O . GLY A 1 109 ? -11.102 -6.574 -4.727 1 96.88 109 GLY A O 1
ATOM 834 N N . ALA A 1 110 ? -12.828 -5.309 -4.152 1 95.81 110 ALA A N 1
ATOM 835 C CA . ALA A 1 110 ? -13.438 -5.27 -5.477 1 95.81 110 ALA A CA 1
ATOM 836 C C . ALA A 1 110 ? -12.516 -4.602 -6.488 1 95.81 110 ALA A C 1
ATOM 838 O O . ALA A 1 110 ? -12.633 -4.828 -7.695 1 95.81 110 ALA A O 1
ATOM 839 N N . ASP A 1 111 ? -11.578 -3.84 -6.004 1 95.69 111 ASP A N 1
ATOM 840 C CA . ASP A 1 111 ? -10.711 -3.094 -6.91 1 95.69 111 ASP A CA 1
ATOM 841 C C . ASP A 1 111 ? -9.352 -3.779 -7.062 1 95.69 111 ASP A C 1
ATOM 843 O O . ASP A 1 111 ? -8.414 -3.195 -7.602 1 95.69 111 ASP A O 1
ATOM 847 N N . ALA A 1 112 ? -9.203 -5.004 -6.582 1 98 112 ALA A N 1
ATOM 848 C CA . ALA A 1 112 ? -7.965 -5.758 -6.766 1 98 112 ALA A CA 1
ATOM 849 C C . ALA A 1 112 ? -7.609 -5.871 -8.242 1 98 112 ALA A C 1
ATOM 851 O O . ALA A 1 112 ? -8.492 -5.91 -9.102 1 98 112 ALA A O 1
ATOM 852 N N . ARG A 1 113 ? -6.316 -5.926 -8.516 1 98.25 113 ARG A N 1
ATOM 853 C CA . ARG A 1 113 ? -5.879 -5.922 -9.906 1 98.25 113 ARG A CA 1
ATOM 854 C C . ARG A 1 113 ? -4.691 -6.855 -10.109 1 98.25 113 ARG A C 1
ATOM 856 O O . ARG A 1 113 ? -3.828 -6.973 -9.242 1 98.25 113 ARG A O 1
ATOM 863 N N . ASN A 1 114 ? -4.676 -7.484 -11.234 1 98.5 114 ASN A N 1
ATOM 864 C CA . ASN A 1 114 ? -3.48 -8.219 -11.641 1 98.5 114 ASN A CA 1
ATOM 865 C C . ASN A 1 114 ? -2.354 -7.266 -12.039 1 98.5 114 ASN A C 1
ATOM 867 O O . ASN A 1 114 ? -2.527 -6.426 -12.922 1 98.5 114 ASN A O 1
ATOM 871 N N . ALA A 1 115 ? -1.238 -7.402 -11.398 1 97.56 115 ALA A N 1
ATOM 872 C CA . ALA A 1 115 ? -0.145 -6.48 -11.695 1 97.56 115 ALA A CA 1
ATOM 873 C C . ALA A 1 115 ? 1.123 -7.238 -12.078 1 97.56 115 ALA A C 1
ATOM 875 O O . ALA A 1 115 ? 2.184 -6.637 -12.258 1 97.56 115 ALA A O 1
ATOM 876 N N . VAL A 1 116 ? 1.097 -8.523 -12.25 1 96.75 116 VAL A N 1
ATOM 877 C CA . VAL A 1 116 ? 2.252 -9.328 -12.633 1 96.75 116 VAL A CA 1
ATOM 878 C C . VAL A 1 116 ? 1.85 -10.328 -13.719 1 96.75 116 VAL A C 1
ATOM 880 O O . VAL A 1 116 ? 0.793 -10.953 -13.625 1 96.75 116 VAL A O 1
ATOM 883 N N . TYR A 1 117 ? 2.521 -10.391 -14.688 1 95.88 117 TYR A N 1
ATOM 884 C CA . TYR A 1 117 ? 2.461 -11.398 -15.742 1 95.88 117 TYR A CA 1
ATOM 885 C C . TYR A 1 117 ? 3.852 -11.922 -16.078 1 95.88 117 TYR A C 1
ATOM 887 O O . TYR A 1 117 ? 4.551 -11.352 -16.922 1 95.88 117 TYR A O 1
ATOM 895 N N . SER A 1 118 ? 4.184 -12.969 -15.398 1 95.06 118 SER A N 1
ATOM 896 C CA . SER A 1 118 ? 5.531 -13.523 -15.438 1 95.06 118 SER A CA 1
ATOM 897 C C . SER A 1 118 ? 5.492 -15.047 -15.508 1 95.06 118 SER A C 1
ATOM 899 O O . SER A 1 118 ? 4.473 -15.633 -15.875 1 95.06 118 SER A O 1
ATOM 901 N N . GLY A 1 119 ? 6.68 -15.609 -15.359 1 94.94 119 GLY A N 1
ATOM 902 C CA . GLY A 1 119 ? 6.746 -17.062 -15.414 1 94.94 119 GLY A CA 1
ATOM 903 C C . GLY A 1 119 ? 8.055 -17.609 -14.883 1 94.94 119 GLY A C 1
ATOM 904 O O . GLY A 1 119 ? 8.977 -16.859 -14.578 1 94.94 119 GLY A O 1
ATOM 905 N N . ASN A 1 120 ? 8.016 -18.828 -14.719 1 95.06 120 ASN A N 1
ATOM 906 C CA . ASN A 1 120 ? 9.18 -19.594 -14.305 1 95.06 120 ASN A CA 1
ATOM 907 C C . ASN A 1 120 ? 9.359 -20.859 -15.156 1 95.06 120 ASN A C 1
ATOM 909 O O . ASN A 1 120 ? 8.383 -21.5 -15.516 1 95.06 120 ASN A O 1
ATOM 913 N N . MET A 1 121 ? 10.617 -21.125 -15.492 1 96.88 121 MET A N 1
ATOM 914 C CA . MET A 1 121 ? 11.008 -22.359 -16.188 1 96.88 121 MET A CA 1
ATOM 915 C C . MET A 1 121 ? 11.93 -23.188 -15.312 1 96.88 121 MET A C 1
ATOM 917 O O . MET A 1 121 ? 13.078 -22.812 -15.078 1 96.88 121 MET A O 1
ATOM 921 N N . ASN A 1 122 ? 11.406 -24.297 -14.789 1 98.25 122 ASN A N 1
ATOM 922 C CA . ASN A 1 122 ? 12.227 -25.234 -14.016 1 98.25 122 ASN A CA 1
ATOM 923 C C . ASN A 1 122 ? 12.914 -26.25 -14.914 1 98.25 122 ASN A C 1
ATOM 925 O O . ASN A 1 122 ? 12.273 -27.172 -15.438 1 98.25 122 ASN A O 1
ATOM 929 N N . LEU A 1 123 ? 14.188 -26.125 -15.078 1 98.25 123 LEU A N 1
ATOM 930 C CA . LEU A 1 123 ? 14.961 -26.938 -16.016 1 98.25 123 LEU A CA 1
ATOM 931 C C . LEU A 1 123 ? 15.367 -28.266 -15.391 1 98.25 123 LEU A C 1
ATOM 933 O O . LEU A 1 123 ? 15.508 -28.359 -14.172 1 98.25 123 LEU A O 1
ATOM 937 N N . PRO A 1 124 ? 15.539 -29.281 -16.297 1 97.94 124 PRO A N 1
ATOM 938 C CA . PRO A 1 124 ? 16.109 -30.531 -15.789 1 97.94 124 PRO A CA 1
ATOM 939 C C . PRO A 1 124 ? 17.438 -30.312 -15.062 1 97.94 124 PRO A C 1
ATOM 941 O O . PRO A 1 124 ? 18.297 -29.562 -15.539 1 97.94 124 PRO A O 1
ATOM 944 N N . GLY A 1 125 ? 17.531 -30.938 -13.867 1 96.12 125 GLY A N 1
ATOM 945 C CA . GLY A 1 125 ? 18.781 -30.875 -13.133 1 96.12 125 GLY A CA 1
ATOM 946 C C . GLY A 1 125 ? 18.891 -29.641 -12.25 1 96.12 125 GLY A C 1
ATOM 947 O O . GLY A 1 125 ? 19.953 -29.375 -11.688 1 96.12 125 GLY A O 1
ATOM 948 N N . SER A 1 126 ? 17.828 -28.875 -12.148 1 96.12 126 SER A N 1
ATOM 949 C CA . SER A 1 126 ? 17.844 -27.703 -11.266 1 96.12 126 SER A CA 1
ATOM 950 C C . SER A 1 126 ? 18.078 -28.109 -9.812 1 96.12 126 SER A C 1
ATOM 952 O O . SER A 1 126 ? 18.219 -29.297 -9.516 1 96.12 126 SER A O 1
ATOM 954 N N . HIS A 1 127 ? 18.156 -27.109 -8.945 1 94.62 127 HIS A N 1
ATOM 955 C CA . HIS A 1 127 ? 18.422 -27.328 -7.531 1 94.62 127 HIS A CA 1
ATOM 956 C C . HIS A 1 127 ? 17.281 -26.812 -6.672 1 94.62 127 HIS A C 1
ATOM 958 O O . HIS A 1 127 ? 16.328 -26.219 -7.191 1 94.62 127 HIS A O 1
ATOM 964 N N . GLU A 1 128 ? 17.438 -27.125 -5.426 1 96.06 128 GLU A N 1
ATOM 965 C CA . GLU A 1 128 ? 16.422 -26.672 -4.488 1 96.06 128 GLU A CA 1
ATOM 966 C C . GLU A 1 128 ? 16.547 -25.172 -4.207 1 96.06 128 GLU A C 1
ATOM 968 O O . GLU A 1 128 ? 17.656 -24.688 -3.93 1 96.06 128 GLU A O 1
ATOM 973 N N . GLN A 1 129 ? 15.5 -24.453 -4.348 1 96.69 129 GLN A N 1
ATOM 974 C CA . GLN A 1 129 ? 15.477 -23.078 -3.887 1 96.69 129 GLN A CA 1
ATOM 975 C C . GLN A 1 129 ? 15.422 -23 -2.363 1 96.69 129 GLN A C 1
ATOM 977 O O . GLN A 1 129 ? 14.992 -23.953 -1.705 1 96.69 129 GLN A O 1
ATOM 982 N N . PRO A 1 130 ? 15.961 -21.906 -1.785 1 96.88 130 PRO A N 1
ATOM 983 C CA . PRO A 1 130 ? 15.602 -21.688 -0.382 1 96.88 130 PRO A CA 1
ATOM 984 C C . PRO A 1 130 ? 14.094 -21.5 -0.185 1 96.88 130 PRO A C 1
ATOM 986 O O . PRO A 1 130 ? 13.414 -21 -1.086 1 96.88 130 PRO A O 1
ATOM 989 N N . VAL A 1 131 ? 13.602 -21.969 0.993 1 97.88 131 VAL A N 1
ATOM 990 C CA . VAL A 1 131 ? 12.219 -21.656 1.328 1 97.88 131 VAL A CA 1
ATOM 991 C C . VAL A 1 131 ? 12.055 -20.141 1.47 1 97.88 131 VAL A C 1
ATOM 993 O O . VAL A 1 131 ? 12.836 -19.484 2.164 1 97.88 131 VAL A O 1
ATOM 996 N N . HIS A 1 132 ? 11.023 -19.578 0.862 1 97 132 HIS A N 1
ATOM 997 C CA . HIS A 1 132 ? 10.914 -18.125 0.826 1 97 132 HIS A CA 1
ATOM 998 C C . HIS A 1 132 ? 9.461 -17.688 0.69 1 97 132 HIS A C 1
ATOM 1000 O O . HIS A 1 132 ? 8.562 -18.516 0.53 1 97 132 HIS A O 1
ATOM 1006 N N . LEU A 1 133 ? 9.242 -16.406 0.905 1 95.44 133 LEU A N 1
ATOM 1007 C CA . LEU A 1 133 ? 8.016 -15.711 0.534 1 95.44 133 LEU A CA 1
ATOM 1008 C C . LEU A 1 133 ? 8.211 -14.914 -0.754 1 95.44 133 LEU A C 1
ATOM 1010 O O . LEU A 1 133 ? 9.281 -14.367 -0.996 1 95.44 133 LEU A O 1
ATOM 1014 N N . ASP A 1 134 ? 7.184 -14.883 -1.552 1 95.19 134 ASP A N 1
ATOM 1015 C CA . ASP A 1 134 ? 7.273 -14.055 -2.754 1 95.19 134 ASP A CA 1
ATOM 1016 C C . ASP A 1 134 ? 7.055 -12.586 -2.426 1 95.19 134 ASP A C 1
ATOM 1018 O O . ASP A 1 134 ? 7.578 -11.703 -3.115 1 95.19 134 ASP A O 1
ATOM 1022 N N . GLU A 1 135 ? 6.246 -12.328 -1.424 1 94.94 135 GLU A N 1
ATOM 1023 C CA . GLU A 1 135 ? 5.914 -10.984 -0.963 1 94.94 135 GLU A CA 1
ATOM 1024 C C . GLU A 1 135 ? 6.121 -10.852 0.542 1 94.94 135 GLU A C 1
ATOM 1026 O O . GLU A 1 135 ? 5.625 -11.664 1.319 1 94.94 135 GLU A O 1
ATOM 1031 N N . PRO A 1 136 ? 6.793 -9.852 0.949 1 94.25 136 PRO A N 1
ATOM 1032 C CA . PRO A 1 136 ? 7.066 -9.703 2.381 1 94.25 136 PRO A CA 1
ATOM 1033 C C . PRO A 1 136 ? 5.844 -9.242 3.17 1 94.25 136 PRO A C 1
ATOM 1035 O O . PRO A 1 136 ? 4.859 -8.789 2.58 1 94.25 136 PRO A O 1
ATOM 1038 N N . HIS A 1 137 ? 5.914 -9.477 4.473 1 95.62 137 HIS A N 1
ATOM 1039 C CA . HIS A 1 137 ? 4.953 -8.828 5.355 1 95.62 137 HIS A CA 1
ATOM 1040 C C . HIS A 1 137 ? 5.133 -7.312 5.34 1 95.62 137 HIS A C 1
ATOM 1042 O O . HIS A 1 137 ? 6.258 -6.816 5.238 1 95.62 137 HIS A O 1
ATOM 1048 N N . LEU A 1 138 ? 4.066 -6.605 5.5 1 95.56 138 LEU A N 1
ATOM 1049 C CA . LEU A 1 138 ? 4.098 -5.152 5.375 1 95.56 138 LEU A CA 1
ATOM 1050 C C . LEU A 1 138 ? 4.77 -4.52 6.586 1 95.56 138 LEU A C 1
ATOM 1052 O O . LEU A 1 138 ? 5.398 -3.463 6.473 1 95.56 138 LEU A O 1
ATOM 1056 N N . TRP A 1 139 ? 4.594 -5.082 7.809 1 94 139 TRP A N 1
ATOM 1057 C CA . TRP A 1 139 ? 5.211 -4.629 9.047 1 94 139 TRP A CA 1
ATOM 1058 C C . TRP A 1 139 ? 5.871 -5.789 9.789 1 94 139 TRP A C 1
ATOM 1060 O O . TRP A 1 139 ? 5.312 -6.887 9.852 1 94 139 TRP A O 1
ATOM 1070 N N . PRO A 1 140 ? 6.996 -5.523 10.359 1 87.75 140 PRO A N 1
ATOM 1071 C CA . PRO A 1 140 ? 7.648 -6.586 11.133 1 87.75 140 PRO A CA 1
ATOM 1072 C C . PRO A 1 140 ? 6.844 -7.008 12.352 1 87.75 140 PRO A C 1
ATOM 1074 O O . PRO A 1 140 ? 6.359 -6.16 13.109 1 87.75 140 PRO A O 1
ATOM 1077 N N . GLY A 1 141 ? 6.617 -8.242 12.445 1 88.75 141 GLY A N 1
ATOM 1078 C CA . GLY A 1 141 ? 6.031 -8.805 13.648 1 88.75 141 GLY A CA 1
ATOM 1079 C C . GLY A 1 141 ? 4.531 -8.594 13.742 1 88.75 141 GLY A C 1
ATOM 1080 O O . GLY A 1 141 ? 3.926 -8.852 14.781 1 88.75 141 GLY A O 1
ATOM 1081 N N . ILE A 1 142 ? 3.932 -8.086 12.719 1 89.25 142 ILE A N 1
ATOM 1082 C CA . ILE A 1 142 ? 2.504 -7.789 12.742 1 89.25 142 ILE A CA 1
ATOM 1083 C C . ILE A 1 142 ? 1.779 -8.664 11.719 1 89.25 142 ILE A C 1
ATOM 1085 O O . ILE A 1 142 ? 2.154 -8.695 10.547 1 89.25 142 ILE A O 1
ATOM 1089 N N . SER A 1 143 ? 0.836 -9.406 12.266 1 88.75 143 SER A N 1
ATOM 1090 C CA . SER A 1 143 ? -0.037 -10.148 11.367 1 88.75 143 SER A CA 1
ATOM 1091 C C . SER A 1 143 ? -1.08 -9.234 10.734 1 88.75 143 SER A C 1
ATOM 1093 O O . SER A 1 143 ? -1.602 -8.328 11.391 1 88.75 143 SER A O 1
ATOM 1095 N N . HIS A 1 144 ? -1.35 -9.398 9.531 1 94.88 144 HIS A N 1
ATOM 1096 C CA . HIS A 1 144 ? -2.34 -8.609 8.805 1 94.88 144 HIS A CA 1
ATOM 1097 C C . HIS A 1 144 ? -2.984 -9.422 7.691 1 94.88 144 HIS A C 1
ATOM 1099 O O . HIS A 1 144 ? -2.461 -10.469 7.301 1 94.88 144 HIS A O 1
ATOM 1105 N N . PRO A 1 145 ? -4.168 -9.055 7.191 1 96.19 145 PRO A N 1
ATOM 1106 C CA . PRO A 1 145 ? -4.801 -9.75 6.07 1 96.19 145 PRO A CA 1
ATOM 1107 C C . PRO A 1 145 ? -3.971 -9.68 4.789 1 96.19 145 PRO A C 1
ATOM 1109 O O . PRO A 1 145 ? -3.021 -8.898 4.703 1 96.19 145 PRO A O 1
ATOM 1112 N N . PRO A 1 146 ? -4.301 -10.539 3.848 1 97.88 146 PRO A N 1
ATOM 1113 C CA . PRO A 1 146 ? -3.564 -10.539 2.582 1 97.88 146 PRO A CA 1
ATOM 1114 C C . PRO A 1 146 ? -3.707 -9.219 1.82 1 97.88 146 PRO A C 1
ATOM 1116 O O . PRO A 1 146 ? -4.773 -8.602 1.844 1 97.88 146 PRO A O 1
ATOM 1119 N N . TYR A 1 147 ? -2.596 -8.844 1.195 1 98.31 147 TYR A N 1
ATOM 1120 C CA . TYR A 1 147 ? -2.639 -7.691 0.302 1 98.31 147 TYR A CA 1
ATOM 1121 C C . TYR A 1 147 ? -2.336 -8.102 -1.134 1 98.31 147 TYR A C 1
ATOM 1123 O O . TYR A 1 147 ? -2.447 -7.289 -2.055 1 98.31 147 TYR A O 1
ATOM 1131 N N . CYS A 1 148 ? -1.999 -9.367 -1.344 1 98.62 148 CYS A N 1
ATOM 1132 C CA . CYS A 1 148 ? -1.789 -9.914 -2.68 1 98.62 148 CYS A CA 1
ATOM 1133 C C . CYS A 1 148 ? -2.008 -11.422 -2.691 1 98.62 148 CYS A C 1
ATOM 1135 O O . CYS A 1 148 ? -1.885 -12.078 -1.657 1 98.62 148 CYS A O 1
ATOM 1137 N N . LEU A 1 149 ? -2.367 -11.914 -3.805 1 98.88 149 LEU A N 1
ATOM 1138 C CA . LEU A 1 149 ? -2.508 -13.344 -4.086 1 98.88 149 LEU A CA 1
ATOM 1139 C C . LEU A 1 149 ? -1.813 -13.711 -5.391 1 98.88 149 LEU A C 1
ATOM 1141 O O . LEU A 1 149 ? -2.082 -13.109 -6.434 1 98.88 149 LEU A O 1
ATOM 1145 N N . CYS A 1 150 ? -0.927 -14.68 -5.305 1 98.69 150 CYS A N 1
ATOM 1146 C CA . CYS A 1 150 ? -0.299 -15.234 -6.496 1 98.69 150 CYS A CA 1
ATOM 1147 C C . CYS A 1 150 ? -1.237 -16.203 -7.207 1 98.69 150 CYS A C 1
ATOM 1149 O O . CYS A 1 150 ? -1.934 -16.984 -6.559 1 98.69 150 CYS A O 1
ATOM 1151 N N . VAL A 1 151 ? -1.259 -16.078 -8.453 1 98.81 151 VAL A N 1
ATOM 1152 C CA . VAL A 1 151 ? -2.055 -16.938 -9.32 1 98.81 151 VAL A CA 1
ATOM 1153 C C . VAL A 1 151 ? -1.138 -17.703 -10.281 1 98.81 151 VAL A C 1
ATOM 1155 O O . VAL A 1 151 ? -0.7 -17.156 -11.297 1 98.81 151 VAL A O 1
ATOM 1158 N N . ASP A 1 152 ? -0.907 -18.953 -9.977 1 98.56 152 ASP A N 1
ATOM 1159 C CA . ASP A 1 152 ? 0.043 -19.781 -10.719 1 98.56 152 ASP A CA 1
ATOM 1160 C C . ASP A 1 152 ? -0.681 -20.766 -11.633 1 98.56 152 ASP A C 1
ATOM 1162 O O . ASP A 1 152 ? -1.593 -21.469 -11.195 1 98.56 152 ASP A O 1
ATOM 1166 N N . VAL A 1 153 ? -0.228 -20.828 -12.836 1 98.69 153 VAL A N 1
ATOM 1167 C CA . VAL A 1 153 ? -0.839 -21.703 -13.836 1 98.69 153 VAL A CA 1
ATOM 1168 C C . VAL A 1 153 ? 0.201 -22.672 -14.367 1 98.69 153 VAL A C 1
ATOM 1170 O O . VAL A 1 153 ? 0.992 -22.328 -15.25 1 98.69 153 VAL A O 1
ATOM 1173 N N . PRO A 1 154 ? 0.168 -23.922 -13.852 1 98.38 154 PRO A N 1
ATOM 1174 C CA . PRO A 1 154 ? 1.003 -24.938 -14.5 1 98.38 154 PRO A CA 1
ATOM 1175 C C . PRO A 1 154 ? 0.713 -25.078 -15.992 1 98.38 154 PRO A C 1
ATOM 1177 O O . PRO A 1 154 ? -0.45 -25.172 -16.391 1 98.38 154 PRO A O 1
ATOM 1180 N N . LEU A 1 155 ? 1.753 -25.109 -16.781 1 98.62 155 LEU A N 1
ATOM 1181 C CA . LEU A 1 155 ? 1.541 -25.188 -18.219 1 98.62 155 LEU A CA 1
ATOM 1182 C C . LEU A 1 155 ? 1.786 -26.609 -18.719 1 98.62 155 LEU A C 1
ATOM 1184 O O . LEU A 1 155 ? 1.66 -26.891 -19.906 1 98.62 155 LEU A O 1
ATOM 1188 N N . ILE A 1 156 ? 2.174 -27.453 -17.891 1 97.94 156 ILE A N 1
ATOM 1189 C CA . ILE A 1 156 ? 2.248 -28.906 -18.031 1 97.94 156 ILE A CA 1
ATOM 1190 C C . ILE A 1 156 ? 1.886 -29.562 -16.688 1 97.94 156 ILE A C 1
ATOM 1192 O O . ILE A 1 156 ? 1.767 -28.875 -15.672 1 97.94 156 ILE A O 1
ATOM 1196 N N . ASP A 1 157 ? 1.666 -30.906 -16.734 1 97.5 157 ASP A N 1
ATOM 1197 C CA . ASP A 1 157 ? 1.445 -31.578 -15.469 1 97.5 157 ASP A CA 1
ATOM 1198 C C . ASP A 1 157 ? 2.643 -31.406 -14.539 1 97.5 157 ASP A C 1
ATOM 1200 O O . ASP A 1 157 ? 3.775 -31.719 -14.914 1 97.5 157 ASP A O 1
ATOM 1204 N N . PHE A 1 158 ? 2.377 -30.844 -13.375 1 98.12 158 PHE A N 1
ATOM 1205 C CA . PHE A 1 158 ? 3.377 -30.859 -12.312 1 98.12 158 PHE A CA 1
ATOM 1206 C C . PHE A 1 158 ? 3.369 -32.188 -11.586 1 98.12 158 PHE A C 1
ATOM 1208 O O . PHE A 1 158 ? 2.332 -32.625 -11.078 1 98.12 158 PHE A O 1
ATOM 1215 N N . THR A 1 159 ? 4.449 -32.812 -11.625 1 97.38 159 THR A N 1
ATOM 1216 C CA . THR A 1 159 ? 4.629 -34.094 -10.922 1 97.38 159 THR A CA 1
ATOM 1217 C C . THR A 1 159 ? 5.73 -33.969 -9.867 1 97.38 159 THR A C 1
ATOM 1219 O O . THR A 1 159 ? 6.496 -33 -9.875 1 97.38 159 THR A O 1
ATOM 1222 N N . LEU A 1 160 ? 5.711 -34.938 -8.984 1 96.69 160 LEU A N 1
ATOM 1223 C CA . LEU A 1 160 ? 6.812 -34.969 -8.023 1 96.69 160 LEU A CA 1
ATOM 1224 C C . LEU A 1 160 ? 8.156 -35.062 -8.734 1 96.69 160 LEU A C 1
ATOM 1226 O O . LEU A 1 160 ? 9.133 -34.438 -8.328 1 96.69 160 LEU A O 1
ATOM 1230 N N . GLU A 1 161 ? 8.156 -35.75 -9.789 1 97.06 161 GLU A N 1
ATOM 1231 C CA . GLU A 1 161 ? 9.375 -36 -10.547 1 97.06 161 GLU A CA 1
ATOM 1232 C C . GLU A 1 161 ? 9.867 -34.719 -11.227 1 97.06 161 GLU A C 1
ATOM 1234 O O . GLU A 1 161 ? 11.062 -34.438 -11.203 1 97.06 161 GLU A O 1
ATOM 1239 N N . ASN A 1 162 ? 8.969 -34 -11.781 1 97.75 162 ASN A N 1
ATOM 1240 C CA . ASN A 1 162 ? 9.445 -32.844 -12.539 1 97.75 162 ASN A CA 1
ATOM 1241 C C . ASN A 1 162 ? 9.477 -31.578 -11.68 1 97.75 162 ASN A C 1
ATOM 1243 O O . ASN A 1 162 ? 9.523 -30.453 -12.211 1 97.75 162 ASN A O 1
ATOM 1247 N N . GLY A 1 163 ? 9.391 -31.719 -10.383 1 97.56 163 GLY A N 1
ATOM 1248 C CA . GLY A 1 163 ? 9.695 -30.625 -9.469 1 97.56 163 GLY A CA 1
ATOM 1249 C C . GLY A 1 163 ? 8.484 -29.797 -9.102 1 97.56 163 GLY A C 1
ATOM 1250 O O . GLY A 1 163 ? 8.547 -28.562 -9.062 1 97.56 163 GLY A O 1
ATOM 1251 N N . SER A 1 164 ? 7.355 -30.453 -8.812 1 97.56 164 SER A N 1
ATOM 1252 C CA . SER A 1 164 ? 6.227 -29.719 -8.266 1 97.56 164 SER A CA 1
ATOM 1253 C C . SER A 1 164 ? 6.629 -28.938 -7.023 1 97.56 164 SER A C 1
ATOM 1255 O O . SER A 1 164 ? 7.375 -29.438 -6.18 1 97.56 164 SER A O 1
ATOM 1257 N N . THR A 1 165 ? 6.121 -27.781 -6.898 1 97.81 165 THR A N 1
ATOM 1258 C CA . THR A 1 165 ? 6.492 -26.828 -5.871 1 97.81 165 THR A CA 1
ATOM 1259 C C . THR A 1 165 ? 6.207 -27.375 -4.477 1 97.81 165 THR A C 1
ATOM 1261 O O . THR A 1 165 ? 5.207 -28.062 -4.273 1 97.81 165 THR A O 1
ATOM 1264 N N . GLU A 1 166 ? 7.109 -27.172 -3.559 1 98.12 166 GLU A N 1
ATOM 1265 C CA . GLU A 1 166 ? 6.887 -27.453 -2.145 1 98.12 166 GLU A CA 1
ATOM 1266 C C . GLU A 1 166 ? 6.215 -26.281 -1.442 1 98.12 166 GLU A C 1
ATOM 1268 O O . GLU A 1 166 ? 6.668 -25.141 -1.559 1 98.12 166 GLU A O 1
ATOM 1273 N N . TYR A 1 167 ? 5.125 -26.609 -0.72 1 98.44 167 TYR A N 1
ATOM 1274 C CA . TYR A 1 167 ? 4.375 -25.578 -0.006 1 98.44 167 TYR A CA 1
ATOM 1275 C C . TYR A 1 167 ? 4.387 -25.844 1.495 1 98.44 167 TYR A C 1
ATOM 1277 O O . TYR A 1 167 ? 4.465 -27 1.93 1 98.44 167 TYR A O 1
ATOM 1285 N N . TRP A 1 168 ? 4.305 -24.797 2.279 1 98 168 TRP A N 1
ATOM 1286 C CA . TRP A 1 168 ? 4.152 -24.859 3.73 1 98 168 TRP A CA 1
ATOM 1287 C C . TRP A 1 168 ? 2.812 -24.266 4.156 1 98 168 TRP A C 1
ATOM 1289 O O . TRP A 1 168 ? 2.748 -23.125 4.621 1 98 168 TRP A O 1
ATOM 1299 N N . PRO A 1 169 ? 1.748 -25.125 4.062 1 97.75 169 PRO A N 1
ATOM 1300 C CA . PRO A 1 169 ? 0.41 -24.578 4.32 1 97.75 169 PRO A CA 1
ATOM 1301 C C . PRO A 1 169 ? 0.295 -23.922 5.688 1 97.75 169 PRO A C 1
ATOM 1303 O O . PRO A 1 169 ? 0.821 -24.438 6.676 1 97.75 169 PRO A O 1
ATOM 1306 N N . GLY A 1 170 ? -0.349 -22.734 5.691 1 97.19 170 GLY A N 1
ATOM 1307 C CA . GLY A 1 170 ? -0.606 -22 6.926 1 97.19 170 GLY A CA 1
ATOM 1308 C C . GLY A 1 170 ? 0.512 -21.062 7.305 1 97.19 170 GLY A C 1
ATOM 1309 O O . GLY A 1 170 ? 0.383 -20.281 8.258 1 97.19 170 GLY A O 1
ATOM 1310 N N . SER A 1 171 ? 1.58 -21.031 6.637 1 96.94 171 SER A N 1
ATOM 1311 C CA . SER A 1 171 ? 2.746 -20.25 7.047 1 96.94 171 SER A CA 1
ATOM 1312 C C . SER A 1 171 ? 2.586 -18.781 6.68 1 96.94 171 SER A C 1
ATOM 1314 O O . SER A 1 171 ? 3.354 -17.938 7.145 1 96.94 171 SER A O 1
ATOM 1316 N N . HIS A 1 172 ? 1.58 -18.438 5.887 1 96.56 172 HIS A N 1
ATOM 1317 C CA . HIS A 1 172 ? 1.407 -17.078 5.387 1 96.56 172 HIS A CA 1
ATOM 1318 C C . HIS A 1 172 ? 1.092 -16.109 6.52 1 96.56 172 HIS A C 1
ATOM 1320 O O . HIS A 1 172 ? 1.212 -14.898 6.355 1 96.56 172 HIS A O 1
ATOM 1326 N N . VAL A 1 173 ? 0.694 -16.656 7.699 1 94.81 173 VAL A N 1
ATOM 1327 C CA . VAL A 1 173 ? 0.31 -15.773 8.805 1 94.81 173 VAL A CA 1
ATOM 1328 C C . VAL A 1 173 ? 1.465 -15.656 9.797 1 94.81 173 VAL A C 1
ATOM 1330 O O . VAL A 1 173 ? 1.371 -14.93 10.781 1 94.81 173 VAL A O 1
ATOM 1333 N N . LEU A 1 174 ? 2.584 -16.422 9.539 1 92.81 174 LEU A N 1
ATOM 1334 C CA . LEU A 1 174 ? 3.719 -16.406 10.453 1 92.81 174 LEU A CA 1
ATOM 1335 C C . LEU A 1 174 ? 4.617 -15.203 10.195 1 92.81 174 LEU A C 1
ATOM 1337 O O . LEU A 1 174 ? 5.188 -15.07 9.117 1 92.81 174 LEU A O 1
ATOM 1341 N N . ASN A 1 175 ? 4.746 -14.375 11.188 1 89.12 175 ASN A N 1
ATOM 1342 C CA . ASN A 1 175 ? 5.531 -13.156 11.07 1 89.12 175 ASN A CA 1
ATOM 1343 C C . ASN A 1 175 ? 6.312 -12.867 12.352 1 89.12 175 ASN A C 1
ATOM 1345 O O . ASN A 1 175 ? 6.277 -11.742 12.867 1 89.12 175 ASN A O 1
ATOM 1349 N N . PRO A 1 176 ? 6.98 -13.875 12.789 1 80.62 176 PRO A N 1
ATOM 1350 C CA . PRO A 1 176 ? 7.773 -13.555 13.977 1 80.62 176 PRO A CA 1
ATOM 1351 C C . PRO A 1 176 ? 8.969 -12.648 13.664 1 80.62 176 PRO A C 1
ATOM 1353 O O . PRO A 1 176 ? 9.359 -12.523 12.5 1 80.62 176 PRO A O 1
ATOM 1356 N N . ASP A 1 177 ? 9.453 -12 14.68 1 78.5 177 ASP A N 1
ATOM 1357 C CA . ASP A 1 177 ? 10.648 -11.172 14.523 1 78.5 177 ASP A CA 1
ATOM 1358 C C . ASP A 1 177 ? 11.82 -12 14 1 78.5 177 ASP A C 1
ATOM 1360 O O . ASP A 1 177 ? 12.016 -13.141 14.422 1 78.5 177 ASP A O 1
ATOM 1364 N N . GLU A 1 178 ? 12.625 -11.547 13.039 1 79.88 178 GLU A N 1
ATOM 1365 C CA . GLU A 1 178 ? 13.836 -12.164 12.523 1 79.88 178 GLU A CA 1
ATOM 1366 C C . GLU A 1 178 ? 13.531 -13.523 11.891 1 79.88 178 GLU A C 1
ATOM 1368 O O . GLU A 1 178 ? 14.219 -14.508 12.156 1 79.88 178 GLU A O 1
ATOM 1373 N N . CYS A 1 179 ? 12.555 -13.695 11.188 1 87.94 179 CYS A N 1
ATOM 1374 C CA . CYS A 1 179 ? 12.133 -14.93 10.523 1 87.94 179 CYS A CA 1
ATOM 1375 C C . CYS A 1 179 ? 12.695 -15 9.109 1 87.94 179 CYS A C 1
ATOM 1377 O O . CYS A 1 179 ? 12.891 -16.094 8.57 1 87.94 179 CYS A O 1
ATOM 1379 N N . TYR A 1 180 ? 13.062 -13.883 8.57 1 90.81 180 TYR A N 1
ATOM 1380 C CA . TYR A 1 180 ? 13.445 -13.828 7.164 1 90.81 180 TYR A CA 1
ATOM 1381 C C . TYR A 1 180 ? 14.773 -13.094 6.988 1 90.81 180 TYR A C 1
ATOM 1383 O O . TYR A 1 180 ? 15.109 -12.211 7.777 1 90.81 180 TYR A O 1
ATOM 1391 N N . ASP A 1 181 ? 15.492 -13.492 5.934 1 89.44 181 ASP A N 1
ATOM 1392 C CA . ASP A 1 181 ? 16.688 -12.727 5.582 1 89.44 181 ASP A CA 1
ATOM 1393 C C . ASP A 1 181 ? 16.359 -11.617 4.586 1 89.44 181 ASP A C 1
ATOM 1395 O O . ASP A 1 181 ? 15.18 -11.352 4.312 1 89.44 181 ASP A O 1
ATOM 1399 N N . GLU A 1 182 ? 17.359 -10.922 4.113 1 83.25 182 GLU A N 1
ATOM 1400 C CA . GLU A 1 182 ? 17.156 -9.734 3.279 1 83.25 182 GLU A CA 1
ATOM 1401 C C . GLU A 1 182 ? 16.562 -10.102 1.927 1 83.25 182 GLU A C 1
ATOM 1403 O O . GLU A 1 182 ? 16.016 -9.242 1.228 1 83.25 182 GLU A O 1
ATOM 1408 N N . ARG A 1 183 ? 16.641 -11.453 1.596 1 87.31 183 ARG A N 1
ATOM 1409 C CA . ARG A 1 183 ? 16.141 -11.898 0.306 1 87.31 183 ARG A CA 1
ATOM 1410 C C . ARG A 1 183 ? 14.742 -12.516 0.452 1 87.31 183 ARG A C 1
ATOM 1412 O O . ARG A 1 183 ? 14.18 -13.023 -0.518 1 87.31 183 ARG A O 1
ATOM 1419 N N . GLY A 1 184 ? 14.156 -12.43 1.686 1 88.38 184 GLY A N 1
ATOM 1420 C CA . GLY A 1 184 ? 12.852 -13.023 1.932 1 88.38 184 GLY A CA 1
ATOM 1421 C C . GLY A 1 184 ? 12.906 -14.523 2.146 1 88.38 184 GLY A C 1
ATOM 1422 O O . GLY A 1 184 ? 11.891 -15.211 2.057 1 88.38 184 GLY A O 1
ATOM 1423 N N . CYS A 1 185 ? 14.055 -15.094 2.369 1 95.06 185 CYS A N 1
ATOM 1424 C CA . CYS A 1 185 ? 14.219 -16.516 2.666 1 95.06 185 CYS A CA 1
ATOM 1425 C C . CYS A 1 185 ? 13.992 -16.781 4.148 1 95.06 185 CYS A C 1
ATOM 1427 O O . CYS A 1 185 ? 14.445 -16.016 5 1 95.06 185 CYS A O 1
ATOM 1429 N N . VAL A 1 186 ? 13.367 -17.891 4.43 1 96.56 186 VAL A N 1
ATOM 1430 C CA . VAL A 1 186 ? 13.047 -18.266 5.805 1 96.56 186 VAL A CA 1
ATOM 1431 C C . VAL A 1 186 ? 14.305 -18.797 6.492 1 96.56 186 VAL A C 1
ATOM 1433 O O . VAL A 1 186 ? 15.023 -19.625 5.93 1 96.56 186 VAL A O 1
ATOM 1436 N N . LEU A 1 187 ? 14.531 -18.312 7.727 1 95.56 187 LEU A N 1
ATOM 1437 C CA . LEU A 1 187 ? 15.695 -18.766 8.484 1 95.56 187 LEU A CA 1
ATOM 1438 C C . LEU A 1 187 ? 15.547 -20.234 8.898 1 95.56 187 LEU A C 1
ATOM 1440 O O . LEU A 1 187 ? 14.453 -20.672 9.25 1 95.56 187 LEU A O 1
ATOM 1444 N N . PRO A 1 188 ? 16.625 -20.969 8.93 1 95.06 188 PRO A N 1
ATOM 1445 C CA . PRO A 1 188 ? 16.578 -22.406 9.211 1 95.06 188 PRO A CA 1
ATOM 1446 C C . PRO A 1 188 ? 15.898 -22.734 10.531 1 95.06 188 PRO A C 1
ATOM 1448 O O . PRO A 1 188 ? 15.125 -23.688 10.617 1 95.06 188 PRO A O 1
ATOM 1451 N N . ALA A 1 189 ? 16.141 -21.922 11.531 1 94 189 ALA A N 1
ATOM 1452 C CA . ALA A 1 189 ? 15.555 -22.188 12.844 1 94 189 ALA A CA 1
ATOM 1453 C C . ALA A 1 189 ? 14.031 -22.109 12.781 1 94 189 ALA A C 1
ATOM 1455 O O . ALA A 1 189 ? 13.336 -22.922 13.398 1 94 189 ALA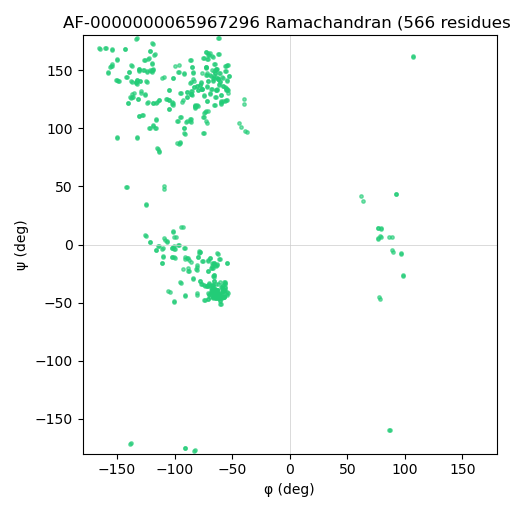 A O 1
ATOM 1456 N N . GLU A 1 190 ? 13.555 -21.156 12.031 1 94 190 GLU A N 1
ATOM 1457 C CA . GLU A 1 190 ? 12.109 -20.984 11.898 1 94 190 GLU A CA 1
ATOM 1458 C C . GLU A 1 190 ? 11.5 -22.109 11.047 1 94 190 GLU A C 1
ATOM 1460 O O . GLU A 1 190 ? 10.383 -22.547 11.312 1 94 190 GLU A O 1
ATOM 1465 N N . LEU A 1 191 ? 12.242 -22.516 10.07 1 95.38 191 LEU A N 1
ATOM 1466 C CA . LEU A 1 191 ? 11.789 -23.641 9.25 1 95.38 191 LEU A CA 1
ATOM 1467 C C . LEU A 1 191 ? 11.609 -24.906 10.086 1 95.38 191 LEU A C 1
ATOM 1469 O O . LEU A 1 191 ? 10.602 -25.594 9.961 1 95.38 191 LEU A O 1
ATOM 1473 N N . GLU A 1 192 ? 12.562 -25.141 10.922 1 95.88 192 GLU A N 1
ATOM 1474 C CA . GLU A 1 192 ? 12.508 -26.328 11.758 1 95.88 192 GLU A CA 1
ATOM 1475 C C . GLU A 1 192 ? 11.367 -26.234 12.766 1 95.88 192 GLU A C 1
ATOM 1477 O O . GLU A 1 192 ? 10.695 -27.234 13.039 1 95.88 192 GLU A O 1
ATOM 1482 N N . ARG A 1 193 ? 11.195 -25.062 13.305 1 94.81 193 ARG A N 1
ATOM 1483 C CA . ARG A 1 193 ? 10.078 -24.875 14.219 1 94.81 193 ARG A CA 1
ATOM 1484 C C . ARG A 1 193 ? 8.75 -25.172 13.531 1 94.81 193 ARG A C 1
ATOM 1486 O O . ARG A 1 193 ? 7.891 -25.859 14.102 1 94.81 193 ARG A O 1
ATOM 1493 N N . ARG A 1 194 ? 8.586 -24.672 12.359 1 95.81 194 ARG A N 1
ATOM 1494 C CA . ARG A 1 194 ? 7.352 -24.891 11.625 1 95.81 194 ARG A CA 1
ATOM 1495 C C . ARG A 1 194 ? 7.203 -26.344 11.219 1 95.81 194 ARG A C 1
ATOM 1497 O O . ARG A 1 194 ? 6.105 -26.906 11.281 1 95.81 194 ARG A O 1
ATOM 1504 N N . ARG A 1 195 ? 8.25 -27 10.773 1 96.94 195 ARG A N 1
ATOM 1505 C CA . ARG A 1 195 ? 8.234 -28.406 10.352 1 96.94 195 ARG A CA 1
ATOM 1506 C C . ARG A 1 195 ? 7.719 -29.297 11.461 1 96.94 195 ARG A C 1
ATOM 1508 O O . ARG A 1 195 ? 7 -30.266 11.203 1 96.94 195 ARG A O 1
ATOM 1515 N N . ALA A 1 196 ? 8.086 -28.953 12.672 1 96.88 196 ALA A N 1
ATOM 1516 C CA . ALA A 1 196 ? 7.699 -29.75 13.836 1 96.88 196 ALA A CA 1
ATOM 1517 C C . ALA A 1 196 ? 6.191 -29.703 14.047 1 96.88 196 ALA A C 1
ATOM 1519 O O . ALA A 1 196 ? 5.605 -30.656 14.586 1 96.88 196 ALA A O 1
ATOM 1520 N N . VAL A 1 197 ? 5.555 -28.656 13.633 1 95.12 197 VAL A N 1
ATOM 1521 C CA . VAL A 1 197 ? 4.133 -28.453 13.906 1 95.12 197 VAL A CA 1
ATOM 1522 C C . VAL A 1 197 ? 3.324 -28.734 12.641 1 95.12 197 VAL A C 1
ATOM 1524 O O . VAL A 1 197 ? 2.242 -29.328 12.703 1 95.12 197 VAL A O 1
ATOM 1527 N N . ALA A 1 198 ? 3.803 -28.312 11.523 1 95.69 198 ALA A N 1
ATOM 1528 C CA . ALA A 1 198 ? 3.141 -28.453 10.227 1 95.69 198 ALA A CA 1
ATOM 1529 C C . ALA A 1 198 ? 4.16 -28.562 9.102 1 95.69 198 ALA A C 1
ATOM 1531 O O . ALA A 1 198 ? 4.578 -27.547 8.531 1 95.69 198 ALA A O 1
ATOM 1532 N N . PRO A 1 199 ? 4.508 -29.75 8.766 1 96.94 199 PRO A N 1
ATOM 1533 C CA . PRO A 1 199 ? 5.527 -29.969 7.738 1 96.94 199 PRO A CA 1
ATOM 1534 C C . PRO A 1 199 ? 5.066 -29.531 6.348 1 96.94 199 PRO A C 1
ATOM 1536 O O . PRO A 1 199 ? 3.863 -29.375 6.113 1 96.94 199 PRO A O 1
ATOM 1539 N N . PRO A 1 200 ? 6.027 -29.344 5.434 1 97.44 200 PRO A N 1
ATOM 1540 C CA . PRO A 1 200 ? 5.656 -28.984 4.066 1 97.44 200 PRO A CA 1
ATOM 1541 C C . PRO A 1 200 ? 5 -30.125 3.307 1 97.44 200 PRO A C 1
ATOM 1543 O O . PRO A 1 200 ? 5.113 -31.281 3.717 1 97.44 200 PRO A O 1
ATOM 1546 N N . VAL A 1 201 ? 4.352 -29.75 2.242 1 97.31 201 VAL A N 1
ATOM 1547 C CA . VAL A 1 201 ? 3.703 -30.75 1.395 1 97.31 201 VAL A CA 1
ATOM 1548 C C . VAL A 1 201 ? 4.09 -30.516 -0.064 1 97.31 201 VAL A C 1
ATOM 1550 O O . VAL A 1 201 ? 4.355 -29.375 -0.468 1 97.31 201 VAL A O 1
ATOM 1553 N N . ARG A 1 202 ? 4.129 -31.547 -0.82 1 97 202 ARG A N 1
ATOM 1554 C CA . ARG A 1 202 ? 4.258 -31.562 -2.273 1 97 202 ARG A CA 1
ATOM 1555 C C . ARG A 1 202 ? 3.25 -32.531 -2.9 1 97 202 ARG A C 1
ATOM 1557 O O . ARG A 1 202 ? 2.994 -33.594 -2.361 1 97 202 ARG A O 1
ATOM 1564 N N . PHE A 1 203 ? 2.729 -32.094 -3.969 1 97.5 203 PHE A N 1
ATOM 1565 C CA . PHE A 1 203 ? 1.727 -32.906 -4.641 1 97.5 203 PHE A CA 1
ATOM 1566 C C . PHE A 1 203 ? 1.665 -32.594 -6.125 1 97.5 203 PHE A C 1
ATOM 1568 O O . PHE A 1 203 ? 2.094 -31.5 -6.547 1 97.5 203 PHE A O 1
ATOM 1575 N N . PRO A 1 204 ? 1.217 -33.531 -6.918 1 97.75 204 PRO A N 1
ATOM 1576 C CA . PRO A 1 204 ? 1.021 -33.219 -8.344 1 97.75 204 PRO A CA 1
ATOM 1577 C C . PRO A 1 204 ? -0.094 -32.219 -8.586 1 97.75 204 PRO A C 1
ATOM 1579 O O . PRO A 1 204 ? -1.028 -32.125 -7.781 1 97.75 204 PRO A O 1
ATOM 1582 N N . ILE A 1 205 ? 0.026 -31.484 -9.602 1 97.94 205 ILE A N 1
ATOM 1583 C CA . ILE A 1 205 ? -0.986 -30.531 -10.047 1 97.94 205 ILE A CA 1
ATOM 1584 C C . ILE A 1 205 ? -1.242 -30.719 -11.539 1 97.94 205 ILE A C 1
ATOM 1586 O O . ILE A 1 205 ? -0.393 -30.375 -12.367 1 97.94 205 ILE A O 1
ATOM 1590 N N . PRO A 1 206 ? -2.412 -31.219 -11.891 1 97.25 206 PRO A N 1
ATOM 1591 C CA . PRO A 1 206 ? -2.682 -31.438 -13.312 1 97.25 206 PRO A CA 1
ATOM 1592 C C . PRO A 1 206 ? -2.766 -30.141 -14.109 1 97.25 206 PRO A C 1
ATOM 1594 O O . PRO A 1 206 ? -3.27 -29.125 -13.602 1 97.25 206 PRO A O 1
ATOM 1597 N N . VAL A 1 207 ? -2.213 -30.188 -15.336 1 97.75 207 VAL A N 1
ATOM 1598 C CA . VAL A 1 207 ? -2.381 -29.062 -16.234 1 97.75 207 VAL A CA 1
ATOM 1599 C C . VAL A 1 207 ? -3.863 -28.719 -16.375 1 97.75 207 VAL A C 1
ATOM 1601 O O . VAL A 1 207 ? -4.723 -29.594 -16.281 1 97.75 207 VAL A O 1
ATOM 1604 N N . GLY A 1 208 ? -4.129 -27.438 -16.516 1 97.62 208 GLY A N 1
ATOM 1605 C CA . GLY A 1 208 ? -5.5 -26.953 -16.484 1 97.62 208 GLY A CA 1
ATOM 1606 C C . GLY A 1 208 ? -5.926 -26.438 -15.117 1 97.62 208 GLY A C 1
ATOM 1607 O O . GLY A 1 208 ? -7.008 -25.875 -14.977 1 97.62 208 GLY A O 1
ATOM 1608 N N . SER A 1 209 ? -5.086 -26.641 -14.141 1 98.12 209 SER A N 1
ATOM 1609 C CA . SER A 1 209 ? -5.32 -26.125 -12.797 1 98.12 209 SER A CA 1
ATOM 1610 C C . SER A 1 209 ? -4.812 -24.703 -12.648 1 98.12 209 SER A C 1
ATOM 1612 O O . SER A 1 209 ? -4.012 -24.234 -13.469 1 98.12 209 SER A O 1
ATOM 1614 N N . VAL A 1 210 ? -5.34 -24.016 -11.672 1 98.62 210 VAL A N 1
ATOM 1615 C CA . VAL A 1 210 ? -4.828 -22.734 -11.195 1 98.62 210 VAL A CA 1
ATOM 1616 C C . VAL A 1 210 ? -4.586 -22.812 -9.688 1 98.62 210 VAL A C 1
ATOM 1618 O O . VAL A 1 210 ? -5.438 -23.297 -8.938 1 98.62 210 VAL A O 1
ATOM 1621 N N . VAL A 1 211 ? -3.416 -22.422 -9.273 1 98.81 211 VAL A N 1
ATOM 1622 C CA . VAL A 1 211 ? -3.092 -22.344 -7.855 1 98.81 211 VAL A CA 1
ATOM 1623 C C . VAL A 1 211 ? -3.152 -20.891 -7.387 1 98.81 211 VAL A C 1
ATOM 1625 O O . VAL A 1 211 ? -2.461 -20.031 -7.934 1 98.81 211 VAL A O 1
ATOM 1628 N N . ILE A 1 212 ? -4.031 -20.641 -6.402 1 98.94 212 ILE A N 1
ATOM 1629 C CA . ILE A 1 212 ? -4.07 -19.328 -5.758 1 98.94 212 ILE A CA 1
ATOM 1630 C C . ILE A 1 212 ? -3.426 -19.422 -4.379 1 98.94 212 ILE A C 1
ATOM 1632 O O . ILE A 1 212 ? -3.814 -20.25 -3.555 1 98.94 212 ILE A O 1
ATOM 1636 N N . ARG A 1 213 ? -2.436 -18.594 -4.148 1 98.81 213 ARG A N 1
ATOM 1637 C CA . ARG A 1 213 ? -1.791 -18.641 -2.842 1 98.81 213 ARG A CA 1
ATOM 1638 C C . ARG A 1 213 ? -1.47 -17.234 -2.342 1 98.81 213 ARG A C 1
ATOM 1640 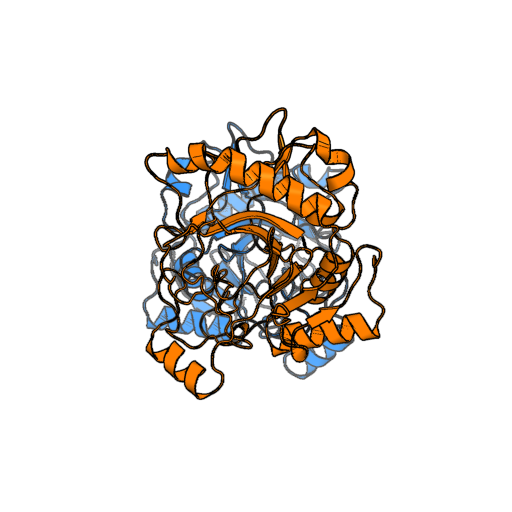O O . ARG A 1 213 ? -1.272 -16.312 -3.141 1 98.81 213 ARG A O 1
ATOM 1647 N N . ASP A 1 214 ? -1.502 -17.062 -1.039 1 98.75 214 ASP A N 1
ATOM 1648 C CA . ASP A 1 214 ? -1.029 -15.836 -0.413 1 98.75 214 ASP A CA 1
ATOM 1649 C C . ASP A 1 214 ? 0.443 -15.586 -0.734 1 98.75 214 ASP A C 1
ATOM 1651 O O . ASP A 1 214 ? 1.268 -16.5 -0.636 1 98.75 214 ASP A O 1
ATOM 1655 N N . GLY A 1 215 ? 0.77 -14.383 -1.22 1 97.94 215 GLY A N 1
ATOM 1656 C CA . GLY A 1 215 ? 2.145 -14.062 -1.567 1 97.94 215 GLY A CA 1
ATOM 1657 C C . GLY A 1 215 ? 3.117 -14.297 -0.426 1 97.94 215 GLY A C 1
ATOM 1658 O O . GLY A 1 215 ? 4.328 -14.398 -0.646 1 97.94 215 GLY A O 1
ATOM 1659 N N . ARG A 1 216 ? 2.598 -14.438 0.825 1 97.38 216 ARG A N 1
ATOM 1660 C CA . ARG A 1 216 ? 3.426 -14.594 2.016 1 97.38 216 ARG A CA 1
ATOM 1661 C C . ARG A 1 216 ? 3.59 -16.062 2.391 1 97.38 216 ARG A C 1
ATOM 1663 O O . ARG A 1 216 ? 4.301 -16.391 3.344 1 97.38 216 ARG A O 1
ATOM 1670 N N . LEU A 1 217 ? 2.986 -17 1.635 1 98.12 217 LEU A N 1
ATOM 1671 C CA . LEU A 1 217 ? 3.088 -18.422 1.922 1 98.12 217 LEU A CA 1
ATOM 1672 C C . LEU A 1 217 ? 4.5 -18.922 1.65 1 98.12 217 LEU A C 1
ATOM 1674 O O . LEU A 1 217 ? 5.051 -18.703 0.571 1 98.12 217 LEU A O 1
ATOM 1678 N N . TRP A 1 218 ? 5.035 -19.641 2.666 1 98.12 218 TRP A N 1
ATOM 1679 C CA . TRP A 1 218 ? 6.34 -20.266 2.477 1 98.12 218 TRP A CA 1
ATOM 1680 C C . TRP A 1 218 ? 6.285 -21.328 1.387 1 98.12 218 TRP A C 1
ATOM 1682 O O . TRP A 1 218 ? 5.363 -22.141 1.357 1 98.12 218 TRP A O 1
ATOM 1692 N N . HIS A 1 219 ? 7.246 -21.266 0.519 1 98.25 219 HIS A N 1
ATOM 1693 C CA . HIS A 1 219 ? 7.32 -22.25 -0.553 1 98.25 219 HIS A CA 1
ATOM 1694 C C . HIS A 1 219 ? 8.727 -22.312 -1.141 1 98.25 219 HIS A C 1
ATOM 1696 O O . HIS A 1 219 ? 9.586 -21.484 -0.812 1 98.25 219 HIS A O 1
ATOM 1702 N N . ARG A 1 220 ? 8.945 -23.312 -1.94 1 98.06 220 ARG A N 1
ATOM 1703 C CA . ARG A 1 220 ? 10.195 -23.359 -2.699 1 98.06 220 ARG A CA 1
ATOM 1704 C C . ARG A 1 220 ? 10.047 -24.25 -3.928 1 98.06 220 ARG A C 1
ATOM 1706 O O . ARG A 1 220 ? 9.258 -25.203 -3.928 1 98.06 220 ARG A O 1
ATOM 1713 N N . GLY A 1 221 ? 10.805 -23.859 -4.988 1 97.44 221 GLY A N 1
ATOM 1714 C CA . GLY A 1 221 ? 11.023 -24.781 -6.082 1 97.44 221 GLY A CA 1
ATOM 1715 C C . GLY A 1 221 ? 11.977 -25.906 -5.719 1 97.44 221 GLY A C 1
ATOM 1716 O O . GLY A 1 221 ? 12.945 -25.703 -4.98 1 97.44 221 GLY A O 1
ATOM 1717 N N . VAL A 1 222 ? 11.727 -27.062 -6.273 1 97.56 222 VAL A N 1
ATOM 1718 C CA . VAL A 1 222 ? 12.578 -28.219 -6.023 1 97.56 222 VAL A CA 1
ATOM 1719 C C . VAL A 1 222 ? 13.148 -28.75 -7.344 1 97.56 222 VAL A C 1
ATOM 1721 O O . VAL A 1 222 ? 12.711 -28.328 -8.422 1 97.56 222 VAL A O 1
ATOM 1724 N N . PRO A 1 223 ? 14.102 -29.578 -7.25 1 97.81 223 PRO A N 1
ATOM 1725 C CA . PRO A 1 223 ? 14.773 -30.016 -8.477 1 97.81 223 PRO A CA 1
ATOM 1726 C C . PRO A 1 223 ? 13.828 -30.719 -9.445 1 97.81 223 PRO A C 1
ATOM 1728 O O . PRO A 1 223 ? 12.945 -31.469 -9.023 1 97.81 223 PRO A O 1
ATOM 1731 N N . ASN A 1 224 ? 14.008 -30.438 -10.711 1 98.5 224 ASN A N 1
ATOM 1732 C CA . ASN A 1 224 ? 13.383 -31.172 -11.797 1 98.5 224 ASN A CA 1
ATOM 1733 C C . ASN A 1 224 ? 14.203 -32.406 -12.203 1 98.5 224 ASN A C 1
ATOM 1735 O O . ASN A 1 224 ? 15.211 -32.281 -12.891 1 98.5 224 ASN A O 1
ATOM 1739 N N . LEU A 1 225 ? 13.75 -33.531 -11.836 1 97.88 225 LEU A N 1
ATOM 1740 C CA . LEU A 1 225 ? 14.484 -34.75 -12.086 1 97.88 225 LEU A CA 1
ATOM 1741 C C . LEU A 1 225 ? 14.078 -35.375 -13.422 1 97.88 225 LEU A C 1
ATOM 1743 O O . LEU A 1 225 ? 14.609 -36.406 -13.82 1 97.88 225 LEU A O 1
ATOM 1747 N N . SER A 1 226 ? 13.133 -34.781 -14.086 1 97.69 226 SER A N 1
ATOM 1748 C CA . SER A 1 226 ? 12.719 -35.25 -15.398 1 97.69 226 SER A CA 1
ATOM 1749 C C . SER A 1 226 ? 13.648 -34.719 -16.484 1 97.69 226 SER A C 1
ATOM 1751 O O . SER A 1 226 ? 14.641 -34.031 -16.203 1 97.69 226 SER A O 1
ATOM 1753 N N . ALA A 1 227 ? 13.328 -35.031 -17.75 1 97.25 227 ALA A N 1
ATOM 1754 C CA . ALA A 1 227 ? 14.211 -34.719 -18.859 1 97.25 227 ALA A CA 1
ATOM 1755 C C . ALA A 1 227 ? 13.703 -33.469 -19.594 1 97.25 227 ALA A C 1
ATOM 1757 O O . ALA A 1 227 ? 14.344 -33 -20.547 1 97.25 227 ALA A O 1
ATOM 1758 N N . ALA A 1 228 ? 12.602 -32.938 -19.156 1 97.06 228 ALA A N 1
ATOM 1759 C CA . ALA A 1 228 ? 12 -31.828 -19.875 1 97.06 228 ALA A CA 1
ATOM 1760 C C . ALA A 1 228 ? 11.805 -30.625 -18.953 1 97.06 228 ALA A C 1
ATOM 1762 O O . ALA A 1 228 ? 11.57 -30.797 -17.75 1 97.06 228 ALA A O 1
ATOM 1763 N N . PRO A 1 229 ? 11.898 -29.391 -19.547 1 98.31 229 PRO A N 1
ATOM 1764 C CA . PRO A 1 229 ? 11.594 -28.219 -18.734 1 98.31 229 PRO A CA 1
ATOM 1765 C C . PRO A 1 229 ? 10.148 -28.188 -18.25 1 98.31 229 PRO A C 1
ATOM 1767 O O . PRO A 1 229 ? 9.266 -28.75 -18.906 1 98.31 229 PRO A O 1
ATOM 1770 N N . ARG A 1 230 ? 9.953 -27.609 -17.172 1 98.38 230 ARG A N 1
ATOM 1771 C CA . ARG A 1 230 ? 8.625 -27.469 -16.594 1 98.38 230 ARG A CA 1
ATOM 1772 C C . ARG A 1 230 ? 8.234 -26 -16.484 1 98.38 230 ARG A C 1
ATOM 1774 O O . ARG A 1 230 ? 8.586 -25.312 -15.516 1 98.38 230 ARG A O 1
ATOM 1781 N N . PRO A 1 231 ? 7.41 -25.484 -17.422 1 98.25 231 PRO A N 1
ATOM 1782 C CA . PRO A 1 231 ? 7.02 -24.078 -17.422 1 98.25 231 PRO A CA 1
ATOM 1783 C C . PRO A 1 231 ? 5.836 -23.797 -16.5 1 98.25 231 PRO A C 1
ATOM 1785 O O . PRO A 1 231 ? 4.945 -24.641 -16.344 1 98.25 231 PRO A O 1
ATOM 1788 N N . LEU A 1 232 ? 5.82 -22.641 -15.938 1 98 232 LEU A N 1
ATOM 1789 C CA . LEU A 1 232 ? 4.785 -22.094 -15.062 1 98 232 LEU A CA 1
ATOM 1790 C C . LEU A 1 232 ? 4.5 -20.625 -15.398 1 98 232 LEU A C 1
ATOM 1792 O O . LEU A 1 232 ? 5.426 -19.844 -15.57 1 98 232 LEU A O 1
ATOM 1796 N N . LEU A 1 233 ? 3.207 -20.328 -15.641 1 98.06 233 LEU A N 1
ATOM 1797 C CA . LEU A 1 233 ? 2.781 -18.938 -15.703 1 98.06 233 LEU A CA 1
ATOM 1798 C C . LEU A 1 233 ? 2.477 -18.391 -14.312 1 98.06 233 LEU A C 1
ATOM 1800 O O . LEU A 1 233 ? 1.797 -19.047 -13.523 1 98.06 233 LEU A O 1
ATOM 1804 N N . ALA A 1 234 ? 3.016 -17.219 -14.023 1 97.62 234 ALA A N 1
ATOM 1805 C CA . ALA A 1 234 ? 2.842 -16.609 -12.703 1 97.62 234 ALA A CA 1
ATOM 1806 C C . ALA A 1 234 ? 2.223 -15.219 -12.812 1 97.62 234 ALA A C 1
ATOM 1808 O O . ALA A 1 234 ? 2.738 -14.359 -13.531 1 97.62 234 ALA A O 1
ATOM 1809 N N . MET A 1 235 ? 1.139 -15.008 -12.195 1 98 235 MET A N 1
ATOM 1810 C CA . MET A 1 235 ? 0.492 -13.711 -12.039 1 98 235 MET A CA 1
ATOM 1811 C C . MET A 1 235 ? 0.289 -13.375 -10.57 1 98 235 MET A C 1
ATOM 1813 O O . MET A 1 235 ? 0.376 -14.258 -9.711 1 98 235 MET A O 1
ATOM 1817 N N . THR A 1 236 ? 0.104 -12.133 -10.266 1 98.56 236 THR A N 1
ATOM 1818 C CA . THR A 1 236 ? -0.184 -11.711 -8.898 1 98.56 236 THR A CA 1
ATOM 1819 C C . THR A 1 236 ? -1.234 -10.602 -8.883 1 98.56 236 THR A C 1
ATOM 1821 O O . THR A 1 236 ? -1.094 -9.594 -9.578 1 98.56 236 THR A O 1
ATOM 1824 N N . HIS A 1 237 ? -2.32 -10.883 -8.18 1 98.81 237 HIS A N 1
ATOM 1825 C CA . HIS A 1 237 ? -3.34 -9.875 -7.898 1 98.81 237 HIS A CA 1
ATOM 1826 C C . HIS A 1 237 ? -3.035 -9.125 -6.609 1 98.81 237 HIS A C 1
ATOM 1828 O O . HIS A 1 237 ? -2.734 -9.742 -5.582 1 98.81 237 HIS A O 1
ATOM 1834 N N . TYR A 1 238 ? -3.107 -7.797 -6.68 1 98.69 238 TYR A N 1
ATOM 1835 C CA . TYR A 1 238 ? -2.84 -6.941 -5.531 1 98.69 238 TYR A CA 1
ATOM 1836 C C . TYR A 1 238 ? -4.062 -6.105 -5.176 1 98.69 238 TYR A C 1
ATOM 1838 O O . TYR A 1 238 ? -4.906 -5.828 -6.035 1 98.69 238 TYR A O 1
ATOM 1846 N N . THR A 1 239 ? -4.125 -5.691 -3.904 1 98.38 239 THR A N 1
ATOM 1847 C CA . THR A 1 239 ? -5.004 -4.594 -3.531 1 98.38 239 THR A CA 1
ATOM 1848 C C . THR A 1 239 ? -4.711 -3.352 -4.371 1 98.38 239 THR A C 1
ATOM 1850 O O . THR A 1 239 ? -3.596 -3.188 -4.875 1 98.38 239 THR A O 1
ATOM 1853 N N . GLU A 1 240 ? -5.719 -2.553 -4.504 1 95.81 240 GLU A N 1
ATOM 1854 C CA . GLU A 1 240 ? -5.586 -1.375 -5.355 1 95.81 240 GLU A CA 1
ATOM 1855 C C . GLU A 1 240 ? -4.582 -0.383 -4.777 1 95.81 240 GLU A C 1
ATOM 1857 O O . GLU A 1 240 ? -3.939 0.365 -5.52 1 95.81 240 GLU A O 1
ATOM 1862 N N . TRP A 1 241 ? -4.391 -0.388 -3.449 1 97.19 241 TRP A N 1
ATOM 1863 C CA . TRP A 1 241 ? -3.584 0.636 -2.793 1 97.19 241 TRP A CA 1
ATOM 1864 C C . TRP A 1 241 ? -2.115 0.231 -2.752 1 97.19 241 TRP A C 1
ATOM 1866 O O . TRP A 1 241 ? -1.253 1.033 -2.383 1 97.19 241 TRP A O 1
ATOM 1876 N N . PHE A 1 242 ? -1.736 -0.994 -3.059 1 98.38 242 PHE A N 1
ATOM 1877 C CA . PHE A 1 242 ? -0.342 -1.417 -3.051 1 98.38 242 PHE A CA 1
ATOM 1878 C C . PHE A 1 242 ? 0.363 -0.984 -4.332 1 98.38 242 PHE A C 1
ATOM 1880 O O . PHE A 1 242 ? -0.168 -1.165 -5.43 1 98.38 242 PHE A O 1
ATOM 1887 N N . ASP A 1 243 ? 1.543 -0.483 -4.191 1 96.31 243 ASP A N 1
ATOM 1888 C CA . ASP A 1 243 ? 2.277 0.077 -5.32 1 96.31 243 ASP A CA 1
ATOM 1889 C C . ASP A 1 243 ? 2.975 -1.021 -6.121 1 96.31 243 ASP A C 1
ATOM 1891 O O . ASP A 1 243 ? 3.834 -1.729 -5.594 1 96.31 243 ASP A O 1
ATOM 1895 N N . MET A 1 244 ? 2.584 -1.171 -7.398 1 95.5 244 MET A N 1
ATOM 1896 C CA . MET A 1 244 ? 3.207 -2.08 -8.359 1 95.5 244 MET A CA 1
ATOM 1897 C C . MET A 1 244 ? 3.369 -1.407 -9.719 1 95.5 244 MET A C 1
ATOM 1899 O O . MET A 1 244 ? 2.492 -0.663 -10.156 1 95.5 244 MET A O 1
ATOM 1903 N N . PRO A 1 245 ? 4.516 -1.651 -10.398 1 93.62 245 PRO A N 1
ATOM 1904 C CA . PRO A 1 245 ? 4.578 -1.199 -11.789 1 93.62 245 PRO A CA 1
ATOM 1905 C C . PRO A 1 245 ? 3.561 -1.903 -12.688 1 93.62 245 PRO A C 1
ATOM 1907 O O . PRO A 1 245 ? 3.156 -3.033 -12.398 1 93.62 245 PRO A O 1
ATOM 1910 N N . PRO A 1 246 ? 3.154 -1.219 -13.688 1 94.5 246 PRO A N 1
ATOM 1911 C CA . PRO A 1 246 ? 2.182 -1.844 -14.586 1 94.5 246 PRO A CA 1
ATOM 1912 C C . PRO A 1 246 ? 2.801 -2.93 -15.461 1 94.5 246 PRO A C 1
ATOM 1914 O O . PRO A 1 246 ? 3.99 -2.865 -15.781 1 94.5 246 PRO A O 1
ATOM 1917 N N . ILE A 1 247 ? 2.01 -3.873 -15.852 1 94.38 247 ILE A N 1
ATOM 1918 C CA . ILE A 1 247 ? 2.385 -4.852 -16.859 1 94.38 247 ILE A CA 1
ATOM 1919 C C . ILE A 1 247 ? 2.43 -4.184 -18.234 1 94.38 247 ILE A C 1
ATOM 1921 O O . ILE A 1 247 ? 1.544 -3.398 -18.578 1 94.38 247 ILE A O 1
ATOM 1925 N N . GLN A 1 248 ? 3.447 -4.465 -19 1 93.75 248 GLN A N 1
ATOM 1926 C CA . GLN A 1 248 ? 3.457 -3.99 -20.391 1 93.75 248 GLN A CA 1
ATOM 1927 C C . GLN A 1 248 ? 2.65 -4.918 -21.297 1 93.75 248 GLN A C 1
ATOM 1929 O O . GLN A 1 248 ? 2.943 -6.109 -21.391 1 93.75 248 GLN A O 1
ATOM 1934 N N . LEU A 1 249 ? 1.63 -4.41 -21.906 1 95.44 249 LEU A N 1
ATOM 1935 C CA . LEU A 1 249 ? 0.792 -5.164 -22.844 1 95.44 249 LEU A CA 1
ATOM 1936 C C . LEU A 1 249 ? 0.669 -4.434 -24.172 1 95.44 249 LEU A C 1
ATOM 1938 O O . LEU A 1 249 ? 0.807 -3.211 -24.234 1 95.44 249 LEU A O 1
ATOM 1942 N N . PRO A 1 250 ? 0.507 -5.176 -25.25 1 95.81 250 PRO A N 1
ATOM 1943 C CA . PRO A 1 250 ? 0.263 -4.5 -26.531 1 95.81 250 PRO A CA 1
ATOM 1944 C C . PRO A 1 250 ? -1.077 -3.768 -26.562 1 95.81 250 PRO A C 1
ATOM 1946 O O . PRO A 1 250 ? -2.061 -4.25 -25.984 1 95.81 250 PRO A O 1
ATOM 1949 N N . ASP A 1 251 ? -1.107 -2.645 -27.203 1 95.88 251 ASP A N 1
ATOM 1950 C CA . ASP A 1 251 ? -2.316 -1.828 -27.234 1 95.88 251 ASP A CA 1
ATOM 1951 C C . ASP A 1 251 ? -3.453 -2.564 -27.938 1 95.88 251 ASP A C 1
ATOM 1953 O O . ASP A 1 251 ? -4.621 -2.193 -27.812 1 95.88 251 ASP A O 1
ATOM 1957 N N . THR A 1 252 ? -3.141 -3.594 -28.703 1 96 252 THR A N 1
ATOM 1958 C CA . THR A 1 252 ? -4.141 -4.348 -29.438 1 96 252 THR A CA 1
ATOM 1959 C C . THR A 1 252 ? -5.105 -5.055 -28.484 1 96 252 THR A C 1
ATOM 1961 O O . THR A 1 252 ? -6.191 -5.477 -28.906 1 96 252 THR A O 1
ATOM 1964 N N . VAL A 1 253 ? -4.688 -5.199 -27.203 1 96.5 253 VAL A N 1
ATOM 1965 C CA . VAL A 1 253 ? -5.566 -5.914 -26.281 1 96.5 253 VAL A CA 1
ATOM 1966 C C . VAL A 1 253 ? -6.219 -4.926 -25.312 1 96.5 253 VAL A C 1
ATOM 1968 O O . VAL A 1 253 ? -6.961 -5.324 -24.422 1 96.5 253 VAL A O 1
ATOM 1971 N N . LYS A 1 254 ? -5.992 -3.643 -25.453 1 97.19 254 LYS A N 1
ATOM 1972 C CA . LYS A 1 254 ? -6.457 -2.615 -24.531 1 97.19 254 LYS A CA 1
ATOM 1973 C C . LYS A 1 254 ? -7.977 -2.645 -24.391 1 97.19 254 LYS A C 1
ATOM 1975 O O . LYS A 1 254 ? -8.516 -2.496 -23.297 1 97.19 254 LYS A O 1
ATOM 1980 N N . SER A 1 255 ? -8.672 -2.842 -25.422 1 96.69 255 SER A N 1
ATOM 1981 C CA . SER A 1 255 ? -10.133 -2.756 -25.438 1 96.69 255 SER A CA 1
ATOM 1982 C C . SER A 1 255 ? -10.758 -3.762 -24.484 1 96.69 255 SER A C 1
ATOM 1984 O O . SER A 1 255 ? -11.602 -3.4 -23.656 1 96.69 255 SER A O 1
ATOM 1986 N N . TRP A 1 256 ? -10.297 -5.039 -24.547 1 96 256 TRP A N 1
ATOM 1987 C CA . TRP A 1 256 ? -10.969 -6.016 -23.703 1 96 256 TRP A CA 1
ATOM 1988 C C . TRP A 1 256 ? -10.328 -6.066 -22.312 1 96 256 TRP A C 1
ATOM 1990 O O . TRP A 1 256 ? -10.969 -6.465 -21.344 1 96 256 TRP A O 1
ATOM 2000 N N . VAL A 1 257 ? -9.078 -5.645 -22.203 1 97.31 257 VAL A N 1
ATOM 2001 C CA . VAL A 1 257 ? -8.453 -5.605 -20.891 1 97.31 257 VAL A CA 1
ATOM 2002 C C . VAL A 1 257 ? -9.07 -4.488 -20.047 1 97.31 257 VAL A C 1
ATOM 2004 O O . VAL A 1 257 ? -9.516 -4.719 -18.922 1 97.31 257 VAL A O 1
ATOM 2007 N N . ASP A 1 258 ? -9.227 -3.266 -20.625 1 95.56 258 ASP A N 1
ATOM 2008 C CA . ASP A 1 258 ? -9.758 -2.111 -19.906 1 95.56 258 ASP A CA 1
ATOM 2009 C C . ASP A 1 258 ? -11.281 -2.154 -19.859 1 95.56 258 ASP A C 1
ATOM 2011 O O . ASP A 1 258 ? -11.906 -1.47 -19.031 1 95.56 258 ASP A O 1
ATOM 2015 N N . GLY A 1 259 ? -11.867 -2.846 -20.703 1 95.69 259 GLY A N 1
ATOM 2016 C CA . GLY A 1 259 ? -13.32 -2.926 -20.766 1 95.69 259 GLY A CA 1
ATOM 2017 C C . GLY A 1 259 ? -13.898 -3.865 -19.719 1 95.69 259 GLY A C 1
ATOM 2018 O O . GLY A 1 259 ? -15.117 -3.932 -19.547 1 95.69 259 GLY A O 1
ATOM 2019 N N . SER A 1 260 ? -13.078 -4.555 -19.031 1 95.56 260 SER A N 1
ATOM 2020 C CA . SER A 1 260 ? -13.508 -5.527 -18.031 1 95.56 260 SER A CA 1
ATOM 2021 C C . SER A 1 260 ? -13.5 -4.93 -16.641 1 95.56 260 SER A C 1
ATOM 2023 O O . SER A 1 260 ? -12.688 -4.055 -16.328 1 95.56 260 SER A O 1
ATOM 2025 N N . ASP A 1 261 ? -14.43 -5.398 -15.742 1 95.31 261 ASP A N 1
ATOM 2026 C CA . ASP A 1 261 ? -14.414 -5.023 -14.328 1 95.31 261 ASP A CA 1
ATOM 2027 C C . ASP A 1 261 ? -13.352 -5.809 -13.57 1 95.31 261 ASP A C 1
ATOM 2029 O O . ASP A 1 261 ? -13.117 -5.559 -12.383 1 95.31 261 ASP A O 1
ATOM 2033 N N . ARG A 1 262 ? -12.727 -6.766 -14.242 1 97.62 262 ARG A N 1
ATOM 2034 C CA . ARG A 1 262 ? -11.57 -7.5 -13.734 1 97.62 262 ARG A CA 1
ATOM 2035 C C . ARG A 1 262 ? -10.266 -6.828 -14.164 1 97.62 262 ARG A C 1
ATOM 2037 O O . ARG A 1 262 ? -9.812 -7 -15.297 1 97.62 262 ARG A O 1
ATOM 2044 N N . HIS A 1 263 ? -9.734 -6.129 -13.273 1 97.44 263 HIS A N 1
ATOM 2045 C CA . HIS A 1 263 ? -8.758 -5.098 -13.602 1 97.44 263 HIS A CA 1
ATOM 2046 C C . HIS A 1 263 ? -7.359 -5.691 -13.766 1 97.44 263 HIS A C 1
ATOM 2048 O O . HIS A 1 263 ? -6.961 -6.574 -13.008 1 97.44 263 HIS A O 1
ATOM 2054 N N . THR A 1 264 ? -6.684 -5.297 -14.766 1 98 264 THR A N 1
ATOM 2055 C CA . THR A 1 264 ? -5.258 -5.508 -14.969 1 98 264 THR A CA 1
ATOM 2056 C C . THR A 1 264 ? -4.5 -4.184 -14.922 1 98 264 THR A C 1
ATOM 2058 O O . THR A 1 264 ? -4.891 -3.215 -15.578 1 98 264 THR A O 1
ATOM 2061 N N . HIS A 1 265 ? -3.545 -4.129 -14.055 1 97.44 265 HIS A N 1
ATOM 2062 C CA . HIS A 1 265 ? -2.678 -2.957 -14.023 1 97.44 265 HIS A CA 1
ATOM 2063 C C . HIS A 1 265 ? -1.694 -2.967 -15.188 1 97.44 265 HIS A C 1
ATOM 2065 O O . HIS A 1 265 ? -0.603 -3.529 -15.086 1 97.44 265 HIS A O 1
ATOM 2071 N N . ALA A 1 266 ? -2.041 -2.27 -16.266 1 96.25 266 ALA A N 1
ATOM 2072 C CA . ALA A 1 266 ? -1.274 -2.426 -17.5 1 96.25 266 ALA A CA 1
ATOM 2073 C C . ALA A 1 266 ? -0.92 -1.069 -18.109 1 96.25 266 ALA A C 1
ATOM 2075 O O . ALA A 1 266 ? -1.655 -0.095 -17.938 1 96.25 266 ALA A O 1
ATOM 2076 N N . HIS A 1 267 ? 0.246 -0.995 -18.625 1 95.44 267 HIS A N 1
ATOM 2077 C CA . HIS A 1 267 ? 0.652 0.035 -19.578 1 95.44 267 HIS A CA 1
ATOM 2078 C C . HIS A 1 267 ? 0.658 -0.504 -21 1 95.44 267 HIS A C 1
ATOM 2080 O O . HIS A 1 267 ? 1.343 -1.486 -21.297 1 95.44 267 HIS A O 1
ATOM 2086 N N . PHE A 1 268 ? -0.108 0.157 -21.859 1 96.38 268 PHE A N 1
ATOM 2087 C CA . PHE A 1 268 ? -0.267 -0.348 -23.219 1 96.38 268 PHE A CA 1
ATOM 2088 C C . PHE A 1 268 ? 0.712 0.333 -24.172 1 96.38 268 PHE A C 1
ATOM 2090 O O . PHE A 1 268 ? 0.849 1.558 -24.156 1 96.38 268 PHE A O 1
ATOM 2097 N N . VAL A 1 269 ? 1.395 -0.447 -24.922 1 94 269 VAL A N 1
ATOM 2098 C CA . VAL A 1 269 ? 2.414 0.073 -25.828 1 94 269 VAL A CA 1
ATOM 2099 C C . VAL A 1 269 ? 2.076 -0.317 -27.266 1 94 269 VAL A C 1
ATOM 2101 O O . VAL A 1 269 ? 1.489 -1.376 -27.516 1 94 269 VAL A O 1
ATOM 2104 N N . ALA A 1 270 ? 2.521 0.618 -28.141 1 91.81 270 ALA A N 1
ATOM 2105 C CA . ALA A 1 270 ? 2.344 0.323 -29.547 1 91.81 270 ALA A CA 1
ATOM 2106 C C . ALA A 1 270 ? 3.369 -0.697 -30.031 1 91.81 270 ALA A C 1
ATOM 2108 O O . ALA A 1 270 ? 4.547 -0.615 -29.688 1 91.81 270 ALA A O 1
ATOM 2109 N N . GLY A 1 271 ? 2.949 -1.682 -30.766 1 82.94 271 GLY A N 1
ATOM 2110 C CA . GLY A 1 271 ? 3.855 -2.656 -31.344 1 82.94 271 GLY A CA 1
ATOM 2111 C C . GLY A 1 271 ? 4.164 -3.816 -30.422 1 82.94 271 GLY A C 1
ATOM 2112 O O . GLY A 1 271 ? 3.371 -4.137 -29.531 1 82.94 271 GLY A O 1
ATOM 2113 N N . ASP A 1 272 ? 5.32 -4.52 -30.719 1 79.81 272 ASP A N 1
ATOM 2114 C CA . ASP A 1 272 ? 5.703 -5.719 -29.984 1 79.81 272 ASP A CA 1
ATOM 2115 C C . ASP A 1 272 ? 6.348 -5.352 -28.641 1 79.81 272 ASP A C 1
ATOM 2117 O O . ASP A 1 272 ? 7.102 -4.383 -28.562 1 79.81 272 ASP A O 1
ATOM 2121 N N . VAL A 1 273 ? 5.938 -5.988 -27.594 1 83.19 273 VAL A N 1
ATOM 2122 C CA . VAL A 1 273 ? 6.547 -5.832 -26.281 1 83.19 273 VAL A CA 1
ATOM 2123 C C . VAL A 1 273 ? 7.688 -6.836 -26.125 1 83.19 273 VAL A C 1
ATOM 2125 O O . VAL A 1 273 ? 7.52 -8.023 -26.391 1 83.19 273 VAL A O 1
ATOM 2128 N N . ASP A 1 274 ? 8.867 -6.281 -25.75 1 80.25 274 ASP A N 1
ATOM 2129 C CA . ASP A 1 274 ? 9.984 -7.188 -25.469 1 80.25 274 ASP A CA 1
ATOM 2130 C C . ASP A 1 274 ? 9.797 -7.883 -24.109 1 80.25 274 ASP A C 1
ATOM 2132 O O . ASP A 1 274 ? 9.969 -7.27 -23.062 1 80.25 274 ASP A O 1
ATOM 2136 N N . HIS A 1 275 ? 9.531 -9.094 -24.172 1 81.38 275 HIS A N 1
ATOM 2137 C CA . HIS A 1 275 ? 9.281 -9.852 -22.953 1 81.38 275 HIS A CA 1
ATOM 2138 C C . HIS A 1 275 ? 10.516 -10.641 -22.531 1 81.38 275 HIS A C 1
ATOM 2140 O O . HIS A 1 275 ? 10.562 -11.172 -21.422 1 81.38 275 HIS A O 1
ATOM 2146 N N . LEU A 1 276 ? 11.492 -10.758 -23.297 1 77.69 276 LEU A N 1
ATOM 2147 C CA . LEU A 1 276 ? 12.609 -11.648 -23.047 1 77.69 276 LEU A CA 1
ATOM 2148 C C . LEU A 1 276 ? 13.75 -10.898 -22.344 1 77.69 276 LEU A C 1
ATOM 2150 O O . LEU A 1 276 ? 14.484 -11.484 -21.547 1 77.69 276 LEU A O 1
ATOM 2154 N N . THR A 1 277 ? 13.875 -9.586 -22.703 1 68.31 277 THR A N 1
ATOM 2155 C CA . THR A 1 277 ? 15.062 -8.883 -22.234 1 68.31 277 THR A CA 1
ATOM 2156 C C . THR A 1 277 ? 14.688 -7.793 -21.234 1 68.31 277 THR A C 1
ATOM 2158 O O . THR A 1 277 ? 15.562 -7.086 -20.734 1 68.31 277 THR A O 1
ATOM 2161 N N . GLY A 1 278 ? 13.453 -7.641 -20.984 1 63.72 278 GLY A N 1
ATOM 2162 C CA . GLY A 1 278 ? 13.055 -6.57 -20.094 1 63.72 278 GLY A CA 1
ATOM 2163 C C . GLY A 1 278 ? 13.391 -6.855 -18.641 1 63.72 278 GLY A C 1
ATOM 2164 O O . GLY A 1 278 ? 13.867 -7.945 -18.312 1 63.72 278 GLY A O 1
ATOM 2165 N N . ASP A 1 279 ? 13.328 -5.836 -17.875 1 61.09 279 ASP A N 1
ATOM 2166 C CA . ASP A 1 279 ? 13.562 -5.945 -16.438 1 61.09 279 ASP A CA 1
ATOM 2167 C C . ASP A 1 279 ? 12.609 -6.961 -15.812 1 61.09 279 ASP A C 1
ATOM 2169 O O . ASP A 1 279 ? 11.438 -7.043 -16.188 1 61.09 279 ASP A O 1
ATOM 2173 N N . HIS A 1 280 ? 13.234 -7.926 -15.164 1 62.66 280 HIS A N 1
ATOM 2174 C CA . HIS A 1 280 ? 12.469 -8.922 -14.422 1 62.66 280 HIS A CA 1
ATOM 2175 C C . HIS A 1 280 ? 12.375 -8.555 -12.945 1 62.66 280 HIS A C 1
ATOM 2177 O O . HIS A 1 280 ? 13.172 -9.031 -12.133 1 62.66 280 HIS A O 1
ATOM 2183 N N . PRO A 1 281 ? 11.344 -7.734 -12.68 1 57 281 PRO A N 1
ATOM 2184 C CA . PRO A 1 281 ? 11.297 -7.234 -11.305 1 57 281 PRO A CA 1
ATOM 2185 C C . PRO A 1 281 ? 11.117 -8.352 -10.273 1 57 281 PRO A C 1
ATOM 2187 O O . PRO A 1 281 ? 11.406 -8.156 -9.094 1 57 281 PRO A O 1
ATOM 2190 N N . PHE A 1 282 ? 10.859 -9.555 -10.711 1 60.28 282 PHE A N 1
ATOM 2191 C CA . PHE A 1 282 ? 10.562 -10.625 -9.766 1 60.28 282 PHE A CA 1
ATOM 2192 C C . PHE A 1 282 ? 11.703 -11.641 -9.711 1 60.28 282 PHE A C 1
ATOM 2194 O O . PHE A 1 282 ? 11.648 -12.602 -8.945 1 60.28 282 PHE A O 1
ATOM 2201 N N . ALA A 1 283 ? 12.641 -11.383 -10.547 1 60.69 283 ALA A N 1
ATOM 2202 C CA . ALA A 1 283 ? 13.812 -12.258 -10.5 1 60.69 283 ALA A CA 1
ATOM 2203 C C . ALA A 1 283 ? 14.672 -11.961 -9.273 1 60.69 283 ALA A C 1
ATOM 2205 O O . ALA A 1 283 ? 14.914 -10.797 -8.945 1 60.69 283 ALA A O 1
ATOM 2206 N N . VAL A 1 284 ? 14.719 -12.953 -8.383 1 52.47 284 VAL A N 1
ATOM 2207 C CA . VAL A 1 284 ? 15.641 -12.805 -7.266 1 52.47 284 VAL A CA 1
ATOM 2208 C C . VAL A 1 284 ? 17 -13.391 -7.641 1 52.47 284 VAL A C 1
ATOM 2210 O O . VAL A 1 284 ? 17.094 -14.555 -8.055 1 52.47 284 VAL A O 1
ATOM 2213 N N . ARG A 1 285 ? 18.016 -12.461 -7.918 1 52.09 285 ARG A N 1
ATOM 2214 C CA . ARG A 1 285 ? 19.328 -12.93 -8.32 1 52.09 285 ARG A CA 1
ATOM 2215 C C . ARG A 1 285 ? 20.109 -13.484 -7.129 1 52.09 285 ARG A C 1
ATOM 2217 O O . ARG A 1 285 ? 19.906 -13.031 -5.996 1 52.09 285 ARG A O 1
ATOM 2224 N N . MET B 1 1 ? -3.191 38.125 25.828 1 33.47 1 MET B N 1
ATOM 2225 C CA . MET B 1 1 ? -3.52 36.875 26.484 1 33.47 1 MET B CA 1
ATOM 2226 C C . MET B 1 1 ? -2.607 35.75 25.969 1 33.47 1 MET B C 1
ATOM 2228 O O . MET B 1 1 ? -2.348 35.656 24.781 1 33.47 1 MET B O 1
ATOM 2232 N N . ALA B 1 2 ? -1.741 35.281 26.703 1 41.94 2 ALA B N 1
ATOM 2233 C CA . ALA B 1 2 ? -0.71 34.312 26.328 1 41.94 2 ALA B CA 1
ATOM 2234 C C . ALA B 1 2 ? -1.288 33.219 25.438 1 41.94 2 ALA B C 1
ATOM 2236 O O . ALA B 1 2 ? -2.295 32.594 25.781 1 41.94 2 ALA B O 1
ATOM 2237 N N . LEU B 1 3 ? -1.105 33.25 24.188 1 49.94 3 LEU B N 1
ATOM 2238 C CA . LEU B 1 3 ? -1.57 32.188 23.281 1 49.94 3 LEU B CA 1
ATOM 2239 C C . LEU B 1 3 ? -1.409 30.828 23.938 1 49.94 3 LEU B C 1
ATOM 2241 O O . LEU B 1 3 ? -0.324 30.484 24.406 1 49.94 3 LEU B O 1
ATOM 2245 N N . ALA B 1 4 ? -2.459 30.266 24.547 1 64.69 4 ALA B N 1
ATOM 2246 C CA . ALA B 1 4 ? -2.438 28.922 25.125 1 64.69 4 ALA B CA 1
ATOM 2247 C C . ALA B 1 4 ? -1.664 27.953 24.234 1 64.69 4 ALA B C 1
ATOM 2249 O O . ALA B 1 4 ? -1.574 28.156 23.016 1 64.69 4 ALA B O 1
ATOM 2250 N N . ALA B 1 5 ? -0.759 27.328 24.703 1 78.88 5 ALA B N 1
ATOM 2251 C CA . ALA B 1 5 ? 0.133 26.328 24.109 1 78.88 5 ALA B CA 1
ATOM 2252 C C . ALA B 1 5 ? -0.572 25 23.953 1 78.88 5 ALA B C 1
ATOM 2254 O O . ALA B 1 5 ? -1.581 24.734 24.609 1 78.88 5 ALA B O 1
ATOM 2255 N N . PRO B 1 6 ? -0.151 24.312 22.891 1 87.75 6 PRO B N 1
ATOM 2256 C CA . PRO B 1 6 ? -0.69 22.953 22.828 1 87.75 6 PRO B CA 1
ATOM 2257 C C . PRO B 1 6 ? -0.427 22.172 24.109 1 87.75 6 PRO B C 1
ATOM 2259 O O . PRO B 1 6 ? 0.461 22.516 24.891 1 87.75 6 PRO B O 1
ATOM 2262 N N . PRO B 1 7 ? -1.251 21.234 24.344 1 89.81 7 PRO B N 1
ATOM 2263 C CA . PRO B 1 7 ? -1.049 20.422 25.547 1 89.81 7 PRO B CA 1
ATOM 2264 C C . PRO B 1 7 ? 0.35 19.812 25.609 1 89.81 7 PRO B C 1
ATOM 2266 O O . PRO B 1 7 ? 0.83 19.234 24.625 1 89.81 7 PRO B O 1
ATOM 2269 N N . GLY B 1 8 ? 0.955 19.922 26.75 1 90.19 8 GLY B N 1
ATOM 2270 C CA . GLY B 1 8 ? 2.311 19.438 26.938 1 90.19 8 GLY B CA 1
ATOM 2271 C C . GLY B 1 8 ? 2.461 17.969 26.609 1 90.19 8 GLY B C 1
ATOM 2272 O O . GLY B 1 8 ? 3.523 17.531 26.156 1 90.19 8 GLY B O 1
ATOM 2273 N N . GLU B 1 9 ? 1.419 17.25 26.844 1 93.62 9 GLU B N 1
ATOM 2274 C CA . GLU B 1 9 ? 1.475 15.797 26.641 1 93.62 9 GLU B CA 1
ATOM 2275 C C . GLU B 1 9 ? 1.535 15.445 25.156 1 93.62 9 GLU B C 1
ATOM 2277 O O . GLU B 1 9 ? 1.882 14.32 24.797 1 93.62 9 GLU B O 1
ATOM 2282 N N . LEU B 1 10 ? 1.244 16.391 24.297 1 97.25 10 LEU B N 1
ATOM 2283 C CA . LEU B 1 10 ? 1.272 16.156 22.859 1 97.25 10 LEU B CA 1
ATOM 2284 C C . LEU B 1 10 ? 2.455 16.859 22.219 1 97.25 10 LEU B C 1
ATOM 2286 O O . LEU B 1 10 ? 2.604 16.844 20.984 1 97.25 10 LEU B O 1
ATOM 2290 N N . THR B 1 11 ? 3.322 17.5 23.016 1 97.31 11 THR B N 1
ATOM 2291 C CA . THR B 1 11 ? 4.215 18.5 22.438 1 97.31 11 THR B CA 1
ATOM 2292 C C . THR B 1 11 ? 5.672 18.156 22.75 1 97.31 11 THR B C 1
ATOM 2294 O O . THR B 1 11 ? 5.98 17.656 23.828 1 97.31 11 THR B O 1
ATOM 2297 N N . LEU B 1 12 ? 6.48 18.344 21.828 1 97.62 12 LEU B N 1
ATOM 2298 C CA . LEU B 1 12 ? 7.93 18.453 22 1 97.62 12 LEU B CA 1
ATOM 2299 C C . LEU B 1 12 ? 8.422 19.828 21.547 1 97.62 12 LEU B C 1
ATOM 2301 O O . LEU B 1 12 ? 8.188 20.219 20.406 1 97.62 12 LEU B O 1
ATOM 2305 N N . ALA B 1 13 ? 9.055 20.562 22.406 1 96.88 13 ALA B N 1
ATOM 2306 C CA . ALA B 1 13 ? 9.586 21.891 22.078 1 96.88 13 ALA B CA 1
ATOM 2307 C C . ALA B 1 13 ? 10.977 21.766 21.453 1 96.88 13 ALA B C 1
ATOM 2309 O O . ALA B 1 13 ? 11.852 21.094 21.984 1 96.88 13 ALA B O 1
ATOM 2310 N N . LEU B 1 14 ? 11.125 22.422 20.328 1 97.56 14 LEU B N 1
ATOM 2311 C CA . LEU B 1 14 ? 12.383 22.391 19.578 1 97.56 14 LEU B CA 1
ATOM 2312 C C . LEU B 1 14 ? 12.781 23.797 19.156 1 97.56 14 LEU B C 1
ATOM 2314 O O . LEU B 1 14 ? 12.148 24.781 19.547 1 97.56 14 LEU B O 1
ATOM 2318 N N . THR B 1 15 ? 13.93 23.922 18.531 1 96.69 15 THR B N 1
ATOM 2319 C CA . THR B 1 15 ? 14.391 25.125 17.859 1 96.69 15 THR B CA 1
ATOM 2320 C C . THR B 1 15 ? 14.781 24.844 16.406 1 96.69 15 THR B C 1
ATOM 2322 O O . THR B 1 15 ? 15.047 23.688 16.062 1 96.69 15 THR B O 1
ATOM 2325 N N . PRO B 1 16 ? 14.805 25.875 15.586 1 95.88 16 PRO B N 1
ATOM 2326 C CA . PRO B 1 16 ? 15.148 25.641 14.188 1 95.88 16 PRO B CA 1
ATOM 2327 C C . PRO B 1 16 ? 16.547 25.062 14.008 1 95.88 16 PRO B C 1
ATOM 2329 O O . PRO B 1 16 ? 16.875 24.562 12.93 1 95.88 16 PRO B O 1
ATOM 2332 N N . ASP B 1 17 ? 17.344 25.062 15 1 95.31 17 ASP B N 1
ATOM 2333 C CA . ASP B 1 17 ? 18.719 24.578 14.914 1 95.31 17 ASP B CA 1
ATOM 2334 C C . ASP B 1 17 ? 18.797 23.094 15.25 1 95.31 17 ASP B C 1
ATOM 2336 O O . ASP B 1 17 ? 19.828 22.453 15.023 1 95.31 17 ASP B O 1
ATOM 2340 N N . ASP B 1 18 ? 17.703 22.531 15.773 1 94.81 18 ASP B N 1
ATOM 2341 C CA . ASP B 1 18 ? 17.656 21.094 16.031 1 94.81 18 ASP B CA 1
ATOM 2342 C C . ASP B 1 18 ? 17.547 20.297 14.742 1 94.81 18 ASP B C 1
ATOM 2344 O O . ASP B 1 18 ? 16.531 20.375 14.047 1 94.81 18 ASP B O 1
ATOM 2348 N N . LYS B 1 19 ? 18.594 19.516 14.469 1 94.38 19 LYS B N 1
ATOM 2349 C CA . LYS B 1 19 ? 18.594 18.766 13.219 1 94.38 19 LYS B CA 1
ATOM 2350 C C . LYS B 1 19 ? 18.438 17.281 13.477 1 94.38 19 LYS B C 1
ATOM 2352 O O . LYS B 1 19 ? 18.219 16.5 12.547 1 94.38 19 LYS B O 1
ATOM 2357 N N . THR B 1 20 ? 18.531 16.906 14.695 1 97.25 20 THR B N 1
ATOM 2358 C CA . THR B 1 20 ? 18.344 15.516 15.109 1 97.25 20 THR B CA 1
ATOM 2359 C C . THR B 1 20 ? 17.797 15.445 16.531 1 97.25 20 THR B C 1
ATOM 2361 O O . THR B 1 20 ? 18.125 16.281 17.375 1 97.25 20 THR B O 1
ATOM 2364 N N . LEU B 1 21 ? 16.938 14.531 16.734 1 98.19 21 LEU B N 1
ATOM 2365 C CA . LEU B 1 21 ? 16.5 14.242 18.094 1 98.19 21 LEU B CA 1
ATOM 2366 C C . LEU B 1 21 ? 17.438 13.242 18.766 1 98.19 21 LEU B C 1
ATOM 2368 O O . LEU B 1 21 ? 17.891 12.281 18.141 1 98.19 21 LEU B O 1
ATOM 2372 N N . ASP B 1 22 ? 17.734 13.477 20.031 1 97.75 22 ASP B N 1
ATOM 2373 C CA . ASP B 1 22 ? 18.422 12.453 20.797 1 97.75 22 ASP B CA 1
ATOM 2374 C C . ASP B 1 22 ? 17.516 11.25 21.047 1 97.75 22 ASP B C 1
ATOM 2376 O O . ASP B 1 22 ? 16.312 11.328 20.859 1 97.75 22 ASP B O 1
ATOM 2380 N N . PRO B 1 23 ? 18.078 10.188 21.438 1 97.75 23 PRO B N 1
ATOM 2381 C CA . PRO B 1 23 ? 17.297 8.953 21.562 1 97.75 23 PRO B CA 1
ATOM 2382 C C . PRO B 1 23 ? 16.109 9.102 22.516 1 97.75 23 PRO B C 1
ATOM 2384 O O . PRO B 1 23 ? 15.023 8.609 22.234 1 97.75 23 PRO B O 1
ATOM 2387 N N . ALA B 1 24 ? 16.281 9.789 23.594 1 97.94 24 ALA B N 1
ATOM 2388 C CA . ALA B 1 24 ? 15.211 9.961 24.562 1 97.94 24 ALA B CA 1
ATOM 2389 C C . ALA B 1 24 ? 14.062 10.789 23.984 1 97.94 24 ALA B C 1
ATOM 2391 O O . ALA B 1 24 ? 12.891 10.453 24.156 1 97.94 24 ALA B O 1
ATOM 2392 N N . SER B 1 25 ? 14.391 11.883 23.297 1 98 25 SER B N 1
ATOM 2393 C CA . SER B 1 25 ? 13.391 12.734 22.672 1 98 25 SER B CA 1
ATOM 2394 C C . SER B 1 25 ? 12.672 12 21.547 1 98 25 SER B C 1
ATOM 2396 O O . SER B 1 25 ? 11.469 12.172 21.344 1 98 25 SER B O 1
ATOM 2398 N N . LEU B 1 26 ? 13.469 11.211 20.812 1 98.69 26 LEU B N 1
ATOM 2399 C CA . LEU B 1 26 ? 12.844 10.414 19.766 1 98.69 26 LEU B CA 1
ATOM 2400 C C . LEU B 1 26 ? 11.867 9.398 20.359 1 98.69 26 LEU B C 1
ATOM 2402 O O . LEU B 1 26 ? 10.75 9.258 19.875 1 98.69 26 LEU B O 1
ATOM 2406 N N . ASP B 1 27 ? 12.273 8.727 21.406 1 98.56 27 ASP B N 1
ATOM 2407 C CA . ASP B 1 27 ? 11.398 7.766 22.062 1 98.56 27 ASP B CA 1
ATOM 2408 C C . ASP B 1 27 ? 10.109 8.43 22.547 1 98.56 27 ASP B C 1
ATOM 2410 O O . ASP B 1 27 ? 9.023 7.863 22.406 1 98.56 27 ASP B O 1
ATOM 2414 N N . ARG B 1 28 ? 10.281 9.617 23.078 1 98.44 28 ARG B N 1
ATOM 2415 C CA . ARG B 1 28 ? 9.117 10.359 23.547 1 98.44 28 ARG B CA 1
ATOM 2416 C C . ARG B 1 28 ? 8.195 10.719 22.391 1 98.44 28 ARG B C 1
ATOM 2418 O O . ARG B 1 28 ? 6.977 10.57 22.484 1 98.44 28 ARG B O 1
ATOM 2425 N N . ALA B 1 29 ? 8.742 11.211 21.312 1 98.75 29 ALA B N 1
ATOM 2426 C CA . ALA B 1 29 ? 7.965 11.555 20.125 1 98.75 29 ALA B CA 1
ATOM 2427 C C . ALA B 1 29 ? 7.18 10.352 19.609 1 98.75 29 ALA B C 1
ATOM 2429 O O . ALA B 1 29 ? 5.98 10.461 19.328 1 98.75 29 ALA B O 1
ATOM 2430 N N . LEU B 1 30 ? 7.875 9.234 19.578 1 98.75 30 LEU B N 1
ATOM 2431 C CA . LEU B 1 30 ? 7.258 8.008 19.062 1 98.75 30 LEU B CA 1
ATOM 2432 C C . LEU B 1 30 ? 6.156 7.523 20 1 98.75 30 LEU B C 1
ATOM 2434 O O . LEU B 1 30 ? 5.113 7.051 19.547 1 98.75 30 LEU B O 1
ATOM 2438 N N . ALA B 1 31 ? 6.359 7.656 21.281 1 98.56 31 ALA B N 1
ATOM 2439 C CA . ALA B 1 31 ? 5.355 7.262 22.25 1 98.56 31 ALA B CA 1
ATOM 2440 C C . ALA B 1 31 ? 4.113 8.141 22.156 1 98.56 31 ALA B C 1
ATOM 2442 O O . ALA B 1 31 ? 2.986 7.645 22.234 1 98.56 31 ALA B O 1
ATOM 2443 N N . ILE B 1 32 ? 4.32 9.43 21.984 1 98.56 32 ILE B N 1
ATOM 2444 C CA . ILE B 1 32 ? 3.215 10.367 21.859 1 98.56 32 ILE B CA 1
ATOM 2445 C C . ILE B 1 32 ? 2.393 10.023 20.609 1 98.56 32 ILE B C 1
ATOM 2447 O O . ILE B 1 32 ? 1.164 9.93 20.688 1 98.56 32 ILE B O 1
ATOM 2451 N N . LEU B 1 33 ? 3.037 9.773 19.5 1 98.62 33 LEU B N 1
ATOM 2452 C CA . LEU B 1 33 ? 2.363 9.445 18.25 1 98.62 33 LEU B CA 1
ATOM 2453 C C . LEU B 1 33 ? 1.598 8.133 18.359 1 98.62 33 LEU B C 1
ATOM 2455 O O . LEU B 1 33 ? 0.471 8.023 17.875 1 98.62 33 LEU B O 1
ATOM 2459 N N . ALA B 1 34 ? 2.23 7.176 19.016 1 98.06 34 ALA B N 1
ATOM 2460 C CA . ALA B 1 34 ? 1.608 5.863 19.156 1 98.06 34 ALA B CA 1
ATOM 2461 C C . ALA B 1 34 ? 0.343 5.949 20 1 98.06 34 ALA B C 1
ATOM 2463 O O . ALA B 1 34 ? -0.668 5.32 19.688 1 98.06 34 ALA B O 1
ATOM 2464 N N . GLU B 1 35 ? 0.399 6.715 21.031 1 97.81 35 GLU B N 1
ATOM 2465 C CA . GLU B 1 35 ? -0.7 6.781 21.984 1 97.81 35 GLU B CA 1
ATOM 2466 C C . GLU B 1 35 ? -1.815 7.695 21.484 1 97.81 35 GLU B C 1
ATOM 2468 O O . GLU B 1 35 ? -2.996 7.348 21.578 1 97.81 35 GLU B O 1
ATOM 2473 N N . HIS B 1 36 ? -1.408 8.844 20.906 1 98.12 36 HIS B N 1
ATOM 2474 C CA . HIS B 1 36 ? -2.404 9.883 20.672 1 98.12 36 HIS B CA 1
ATOM 2475 C C . HIS B 1 36 ? -2.666 10.062 19.172 1 98.12 36 HIS B C 1
ATOM 2477 O O . HIS B 1 36 ? -3.656 10.688 18.781 1 98.12 36 HIS B O 1
ATOM 2483 N N . GLY B 1 37 ? -1.788 9.555 18.328 1 98.62 37 GLY B N 1
ATOM 2484 C CA . GLY B 1 37 ? -1.935 9.719 16.891 1 98.62 37 GLY B CA 1
ATOM 2485 C C . GLY B 1 37 ? -1.557 11.102 16.391 1 98.62 37 GLY B C 1
ATOM 2486 O O . GLY B 1 37 ? -1.74 11.43 15.219 1 98.62 37 GLY B O 1
ATOM 2487 N N . ILE B 1 38 ? -1.036 11.969 17.328 1 98.81 38 ILE B N 1
ATOM 2488 C CA . ILE B 1 38 ? -0.675 13.336 16.984 1 98.81 38 ILE B CA 1
ATOM 2489 C C . ILE B 1 38 ? 0.503 13.789 17.844 1 98.81 38 ILE B C 1
ATOM 2491 O O . ILE B 1 38 ? 0.584 13.453 19.016 1 98.81 38 ILE B O 1
ATOM 2495 N N . LEU B 1 39 ? 1.396 14.516 17.25 1 98.88 39 LEU B N 1
ATOM 2496 C CA . LEU B 1 39 ? 2.568 15.133 17.859 1 98.88 39 LEU B CA 1
ATOM 2497 C C . LEU B 1 39 ? 2.752 16.562 17.359 1 98.88 39 LEU B C 1
ATOM 2499 O O . LEU B 1 39 ? 2.73 16.812 16.141 1 98.88 39 LEU B O 1
ATOM 2503 N N . VAL B 1 40 ? 2.857 17.484 18.281 1 98.75 40 VAL B N 1
ATOM 2504 C CA . VAL B 1 40 ? 3.115 18.875 17.938 1 98.75 40 VAL B CA 1
ATOM 2505 C C . VAL B 1 40 ? 4.57 19.219 18.25 1 98.75 40 VAL B C 1
ATOM 2507 O O . VAL B 1 40 ? 5.004 19.141 19.391 1 98.75 40 VAL B O 1
ATOM 2510 N N . LEU B 1 41 ? 5.301 19.547 17.234 1 98.56 41 LEU B N 1
ATOM 2511 C CA . LEU B 1 41 ? 6.664 20.047 17.375 1 98.56 41 LEU B CA 1
ATOM 2512 C C . LEU B 1 41 ? 6.695 21.578 17.312 1 98.56 41 LEU B C 1
ATOM 2514 O O . LEU B 1 41 ? 6.578 22.156 16.234 1 98.56 41 LEU B O 1
ATOM 2518 N N . THR B 1 42 ? 6.906 22.203 18.453 1 97.75 42 THR B N 1
ATOM 2519 C CA . THR B 1 42 ? 6.867 23.656 18.469 1 97.75 42 THR B CA 1
ATOM 2520 C C . THR B 1 42 ? 8.258 24.234 18.234 1 97.75 42 THR B C 1
ATOM 2522 O O . THR B 1 42 ? 9.266 23.609 18.562 1 97.75 42 THR B O 1
ATOM 2525 N N . GLY B 1 43 ? 8.281 25.359 17.594 1 96.5 43 GLY B N 1
ATOM 2526 C CA . GLY B 1 43 ? 9.492 26.156 17.484 1 96.5 43 GLY B CA 1
ATOM 2527 C C . GLY B 1 43 ? 10.469 25.594 16.469 1 96.5 43 GLY B C 1
ATOM 2528 O O . GLY B 1 43 ? 11.625 26.031 16.422 1 96.5 43 GLY B O 1
ATOM 2529 N N . MET B 1 44 ? 10.062 24.703 15.641 1 95.25 44 MET B N 1
ATOM 2530 C CA . MET B 1 44 ? 10.992 23.938 14.82 1 95.25 44 MET B CA 1
ATOM 2531 C C . MET B 1 44 ? 11.367 24.703 13.555 1 95.25 44 MET B C 1
ATOM 2533 O O . MET B 1 44 ? 12.461 24.531 13.023 1 95.25 44 MET B O 1
ATOM 2537 N N . LEU B 1 45 ? 10.516 25.531 13.031 1 97.81 45 LEU B N 1
ATOM 2538 C CA . LEU B 1 45 ? 10.75 26.203 11.758 1 97.81 45 LEU B CA 1
ATOM 2539 C C . LEU B 1 45 ? 11.016 27.688 11.969 1 97.81 45 LEU B C 1
ATOM 2541 O O . LEU B 1 45 ? 10.375 28.328 12.812 1 97.81 45 LEU B O 1
ATOM 2545 N N . ARG B 1 46 ? 11.898 28.266 11.172 1 97.5 46 ARG B N 1
ATOM 2546 C CA . ARG B 1 46 ? 12.07 29.703 11.141 1 97.5 46 ARG B CA 1
ATOM 2547 C C . ARG B 1 46 ? 10.844 30.391 10.539 1 97.5 46 ARG B C 1
ATOM 2549 O O . ARG B 1 46 ? 10.383 30 9.461 1 97.5 46 ARG B O 1
ATOM 2556 N N . THR B 1 47 ? 10.383 31.422 11.172 1 96.06 47 THR B N 1
ATOM 2557 C CA . THR B 1 47 ? 9.109 32.031 10.805 1 96.06 47 THR B CA 1
ATOM 2558 C C . THR B 1 47 ? 9.234 32.75 9.469 1 96.06 47 THR B C 1
ATOM 2560 O O . THR B 1 47 ? 8.234 32.969 8.766 1 96.06 47 THR B O 1
ATOM 2563 N N . ARG B 1 48 ? 10.414 33.125 9.07 1 97.56 48 ARG B N 1
ATOM 2564 C CA . ARG B 1 48 ? 10.586 33.75 7.766 1 97.56 48 ARG B CA 1
ATOM 2565 C C . ARG B 1 48 ? 10.117 32.844 6.648 1 97.56 48 ARG B C 1
ATOM 2567 O O . ARG B 1 48 ? 9.562 33.281 5.648 1 97.56 48 ARG B O 1
ATOM 2574 N N . LEU B 1 49 ? 10.359 31.531 6.805 1 97.56 49 LEU B N 1
ATOM 2575 C CA . LEU B 1 49 ? 9.938 30.562 5.801 1 97.56 49 LEU B CA 1
ATOM 2576 C C . LEU B 1 49 ? 8.414 30.469 5.727 1 97.56 49 LEU B C 1
ATOM 2578 O O . LEU B 1 49 ? 7.84 30.531 4.637 1 97.56 49 LEU B O 1
ATOM 2582 N N . THR B 1 50 ? 7.762 30.406 6.902 1 98 50 THR B N 1
ATOM 2583 C CA . THR B 1 50 ? 6.305 30.328 6.938 1 98 50 THR B CA 1
ATOM 2584 C C . THR B 1 50 ? 5.68 31.641 6.441 1 98 50 THR B C 1
ATOM 2586 O O . THR B 1 50 ? 4.645 31.625 5.773 1 98 50 THR B O 1
ATOM 2589 N N . ASP B 1 51 ? 6.352 32.719 6.746 1 98.25 51 ASP B N 1
ATOM 2590 C CA . ASP B 1 51 ? 5.879 34.031 6.27 1 98.25 51 ASP B CA 1
ATOM 2591 C C . ASP B 1 51 ? 5.883 34.094 4.742 1 98.25 51 ASP B C 1
ATOM 2593 O O . ASP B 1 51 ? 4.934 34.594 4.133 1 98.25 51 ASP B O 1
ATOM 2597 N N . GLN B 1 52 ? 6.91 33.625 4.164 1 98.38 52 GLN B N 1
ATOM 2598 C CA . GLN B 1 52 ? 7.02 33.625 2.709 1 98.38 52 GLN B CA 1
ATOM 2599 C C . GLN B 1 52 ? 5.953 32.75 2.07 1 98.38 52 GLN B C 1
ATOM 2601 O O . GLN B 1 52 ? 5.312 33.156 1.094 1 98.38 52 GLN B O 1
ATOM 2606 N N . LEU B 1 53 ? 5.766 31.578 2.586 1 98.25 53 LEU B N 1
ATOM 2607 C CA . LEU B 1 53 ? 4.75 30.672 2.066 1 98.25 53 LEU B CA 1
ATOM 2608 C C . LEU B 1 53 ? 3.352 31.25 2.266 1 98.25 53 LEU B C 1
ATOM 2610 O O . LEU B 1 53 ? 2.523 31.203 1.353 1 98.25 53 LEU B O 1
ATOM 2614 N N . ARG B 1 54 ? 3.139 31.844 3.43 1 98.44 54 ARG B N 1
ATOM 2615 C CA . ARG B 1 54 ? 1.856 32.469 3.725 1 98.44 54 ARG B CA 1
ATOM 2616 C C . ARG B 1 54 ? 1.551 33.594 2.725 1 98.44 54 ARG B C 1
ATOM 2618 O O . ARG B 1 54 ? 0.467 33.625 2.139 1 98.44 54 ARG B O 1
ATOM 2625 N N . THR B 1 55 ? 2.496 34.438 2.582 1 98.25 55 THR B N 1
ATOM 2626 C CA . THR B 1 55 ? 2.318 35.562 1.673 1 98.25 55 THR B CA 1
ATOM 2627 C C . THR B 1 55 ? 2.004 35.062 0.262 1 98.25 55 THR B C 1
ATOM 2629 O O . THR B 1 55 ? 1.072 35.562 -0.377 1 98.25 55 THR B O 1
ATOM 2632 N N . ALA B 1 56 ? 2.717 34.094 -0.18 1 97.5 56 ALA B N 1
ATOM 2633 C CA . ALA B 1 56 ? 2.527 33.594 -1.53 1 97.5 56 ALA B CA 1
ATOM 2634 C C . ALA B 1 56 ? 1.14 32.969 -1.689 1 97.5 56 ALA B C 1
ATOM 2636 O O . ALA B 1 56 ? 0.473 33.188 -2.705 1 97.5 56 ALA B O 1
ATOM 2637 N N . MET B 1 57 ? 0.703 32.188 -0.728 1 97.38 57 MET B N 1
ATOM 2638 C CA . MET B 1 57 ? -0.604 31.547 -0.808 1 97.38 57 MET B CA 1
ATOM 2639 C C . MET B 1 57 ? -1.725 32.594 -0.75 1 97.38 57 MET B C 1
ATOM 2641 O O . MET B 1 57 ? -2.732 32.438 -1.447 1 97.38 57 MET B O 1
ATOM 2645 N N . LEU B 1 58 ? -1.537 33.594 0.081 1 97.81 58 LEU B N 1
ATOM 2646 C CA . LEU B 1 58 ? -2.535 34.656 0.162 1 97.81 58 LEU B CA 1
ATOM 2647 C C . LEU B 1 58 ? -2.6 35.438 -1.144 1 97.81 58 LEU B C 1
ATOM 2649 O O . LEU B 1 58 ? -3.68 35.844 -1.577 1 97.81 58 LEU B O 1
ATOM 2653 N N . ASP B 1 59 ? -1.477 35.656 -1.761 1 97.19 59 ASP B N 1
ATOM 2654 C CA . ASP B 1 59 ? -1.428 36.344 -3.041 1 97.19 59 ASP B CA 1
ATOM 2655 C C . ASP B 1 59 ? -2.178 35.562 -4.121 1 97.19 59 ASP B C 1
ATOM 2657 O O . ASP B 1 59 ? -2.775 36.156 -5.02 1 97.19 59 ASP B O 1
ATOM 2661 N N . ASP B 1 60 ? -2.141 34.25 -4.043 1 95.94 60 ASP B N 1
ATOM 2662 C CA . ASP B 1 60 ? -2.77 33.375 -5.035 1 95.94 60 ASP B CA 1
ATOM 2663 C C . ASP B 1 60 ? -4.27 33.25 -4.777 1 95.94 60 ASP B C 1
ATOM 2665 O O . ASP B 1 60 ? -5.02 32.844 -5.66 1 95.94 60 ASP B O 1
ATOM 2669 N N . LEU B 1 61 ? -4.73 33.594 -3.58 1 96.12 61 LEU B N 1
ATOM 2670 C CA . LEU B 1 61 ? -6.066 33.25 -3.096 1 96.12 61 LEU B CA 1
ATOM 2671 C C . LEU B 1 61 ? -7.137 33.875 -3.988 1 96.12 61 LEU B C 1
ATOM 2673 O O . LEU B 1 61 ? -8.109 33.188 -4.352 1 96.12 61 LEU B O 1
ATOM 2677 N N . PRO B 1 62 ? -7.016 35.156 -4.434 1 95.38 62 PRO B N 1
ATOM 2678 C CA . PRO B 1 62 ? -8.055 35.719 -5.305 1 95.38 62 PRO B CA 1
ATOM 2679 C C . PRO B 1 62 ? -8.25 34.938 -6.586 1 95.38 62 PRO B C 1
ATOM 2681 O O . PRO B 1 62 ? -9.383 34.75 -7.035 1 95.38 62 PRO B O 1
ATOM 2684 N N . GLU B 1 63 ? -7.18 34.438 -7.086 1 93.25 63 GLU B N 1
ATOM 2685 C CA . GLU B 1 63 ? -7.277 33.625 -8.305 1 93.25 63 GLU B CA 1
ATOM 2686 C C . GLU B 1 63 ? -7.984 32.312 -8.047 1 93.25 63 GLU B C 1
ATOM 2688 O O . GLU B 1 63 ? -8.773 31.844 -8.875 1 93.25 63 GLU B O 1
ATOM 2693 N N . VAL B 1 64 ? -7.719 31.703 -6.949 1 92.56 64 VAL B N 1
ATOM 2694 C CA . VAL B 1 64 ? -8.359 30.438 -6.57 1 92.56 64 VAL B CA 1
ATOM 2695 C C . VAL B 1 64 ? -9.859 30.656 -6.395 1 92.56 64 VAL B C 1
ATOM 2697 O O . VAL B 1 64 ? -10.664 29.875 -6.902 1 92.56 64 VAL B O 1
ATOM 2700 N N . LEU B 1 65 ? -10.227 31.781 -5.773 1 92.88 65 LEU B N 1
ATOM 2701 C CA . LEU B 1 65 ? -11.617 32.062 -5.418 1 92.88 65 LEU B CA 1
ATOM 2702 C C . LEU B 1 65 ? -12.422 32.469 -6.641 1 92.88 65 LEU B C 1
ATOM 2704 O O . LEU B 1 65 ? -13.648 32.469 -6.613 1 92.88 65 LEU B O 1
ATOM 2708 N N . ARG B 1 66 ? -11.758 32.781 -7.719 1 91.62 66 ARG B N 1
ATOM 2709 C CA . ARG B 1 66 ? -12.43 33.219 -8.945 1 91.62 66 ARG B CA 1
ATOM 2710 C C . ARG B 1 66 ? -12.805 32 -9.805 1 91.62 66 ARG B C 1
ATOM 2712 O O . ARG B 1 66 ? -13.617 32.125 -10.727 1 91.62 66 ARG B O 1
ATOM 2719 N N . GLN B 1 67 ? -12.227 30.875 -9.43 1 86.62 67 GLN B N 1
ATOM 2720 C CA . GLN B 1 67 ? -12.547 29.688 -10.195 1 86.62 67 GLN B CA 1
ATOM 2721 C C . GLN B 1 67 ? -14.016 29.297 -10.039 1 86.62 67 GLN B C 1
ATOM 2723 O O . GLN B 1 67 ? -14.617 29.531 -8.984 1 86.62 67 GLN B O 1
ATOM 2728 N N . GLN B 1 68 ? -14.594 28.781 -11.109 1 81.88 68 GLN B N 1
ATOM 2729 C CA . GLN B 1 68 ? -15.992 28.359 -11.086 1 81.88 68 GLN B CA 1
ATOM 2730 C C . GLN B 1 68 ? -16.219 27.266 -10.055 1 81.88 68 GLN B C 1
ATOM 2732 O O . GLN B 1 68 ? -17.188 27.312 -9.297 1 81.88 68 GLN B O 1
ATOM 2737 N N . ASP B 1 69 ? -15.32 26.328 -10.039 1 84.94 69 ASP B N 1
ATOM 2738 C CA . ASP B 1 69 ? -15.398 25.234 -9.078 1 84.94 69 ASP B CA 1
ATOM 2739 C C . ASP B 1 69 ? -14.242 25.297 -8.078 1 84.94 69 ASP B C 1
ATOM 2741 O O . ASP B 1 69 ? -13.281 24.531 -8.188 1 84.94 69 ASP B O 1
ATOM 2745 N N . VAL B 1 70 ? -14.484 26.219 -7.098 1 84.25 70 VAL B N 1
ATOM 2746 C CA . VAL B 1 70 ? -13.461 26.328 -6.059 1 84.25 70 VAL B CA 1
ATOM 2747 C C . VAL B 1 70 ? -13.297 25 -5.344 1 84.25 70 VAL B C 1
ATOM 2749 O O . VAL B 1 70 ? -14.273 24.406 -4.883 1 84.25 70 VAL B O 1
ATOM 2752 N N . PRO B 1 71 ? -12.117 24.484 -5.336 1 87.06 71 PRO B N 1
ATOM 2753 C CA . PRO B 1 71 ? -11.898 23.219 -4.633 1 87.06 71 PRO B CA 1
ATOM 2754 C C . PRO B 1 71 ? -12.102 23.344 -3.123 1 87.06 71 PRO B C 1
ATOM 2756 O O . PRO B 1 71 ? -11.453 24.172 -2.477 1 87.06 71 PRO B O 1
ATOM 2759 N N . THR B 1 72 ? -13 22.609 -2.605 1 89.62 72 THR B N 1
ATOM 2760 C CA . THR B 1 72 ? -13.305 22.703 -1.181 1 89.62 72 THR B CA 1
ATOM 2761 C C . THR B 1 72 ? -13.055 21.359 -0.495 1 89.62 72 THR B C 1
ATOM 2763 O O . THR B 1 72 ? -13.102 20.312 -1.139 1 89.62 72 THR B O 1
ATOM 2766 N N . ASN B 1 73 ? -12.703 21.422 0.759 1 90.44 73 ASN B N 1
ATOM 2767 C CA . ASN B 1 73 ? -12.617 20.266 1.631 1 90.44 73 ASN B CA 1
ATOM 2768 C C . ASN B 1 73 ? -13.891 20.078 2.443 1 90.44 73 ASN B C 1
ATOM 2770 O O . ASN B 1 73 ? -14.031 20.641 3.529 1 90.44 73 ASN B O 1
ATOM 2774 N N . PHE B 1 74 ? -14.883 19.375 1.95 1 91.06 74 PHE B N 1
ATOM 2775 C CA . PHE B 1 74 ? -16.156 18.984 2.543 1 91.06 74 PHE B CA 1
ATOM 2776 C C . PHE B 1 74 ? -17.141 20.156 2.537 1 91.06 74 PHE B C 1
ATOM 2778 O O . PHE B 1 74 ? -18.312 19.984 2.252 1 91.06 74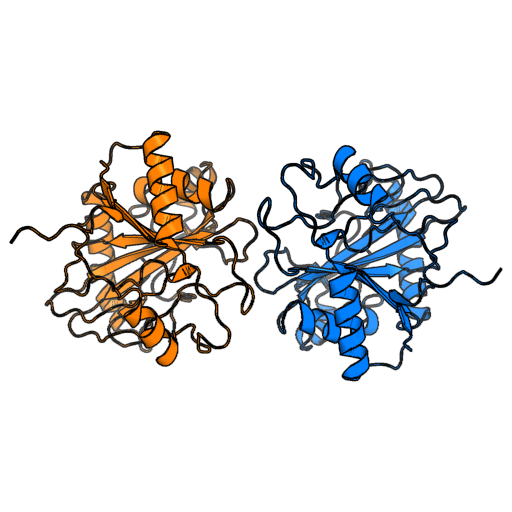 PHE B O 1
ATOM 2785 N N . VAL B 1 75 ? -16.656 21.422 2.945 1 92.44 75 VAL B N 1
ATOM 2786 C CA . VAL B 1 75 ? -17.578 22.531 3.131 1 92.44 75 VAL B CA 1
ATOM 2787 C C . VAL B 1 75 ? -16.984 23.812 2.545 1 92.44 75 VAL B C 1
ATOM 2789 O O . VAL B 1 75 ? -15.758 23.969 2.498 1 92.44 75 VAL B O 1
ATOM 2792 N N . PRO B 1 76 ? -17.875 24.719 2.168 1 91.25 76 PRO B N 1
ATOM 2793 C CA . PRO B 1 76 ? -17.359 26.016 1.704 1 91.25 76 PRO B CA 1
ATOM 2794 C C . PRO B 1 76 ? -16.516 26.719 2.754 1 91.25 76 PRO B C 1
ATOM 2796 O O . PRO B 1 76 ? -16.797 26.641 3.949 1 91.25 76 PRO B O 1
ATOM 2799 N N . GLY B 1 77 ? -15.508 27.391 2.281 1 94.44 77 GLY B N 1
ATOM 2800 C CA . GLY B 1 77 ? -14.656 28.156 3.176 1 94.44 77 GLY B CA 1
ATOM 2801 C C . GLY B 1 77 ? -13.383 27.422 3.561 1 94.44 77 GLY B C 1
ATOM 2802 O O . GLY B 1 77 ? -12.43 28.031 4.039 1 94.44 77 GLY B O 1
ATOM 2803 N N . HIS B 1 78 ? -13.461 26.156 3.535 1 95.69 78 HIS B N 1
ATOM 2804 C CA . HIS B 1 78 ? -12.234 25.375 3.584 1 95.69 78 HIS B CA 1
ATOM 2805 C C . HIS B 1 78 ? -11.711 25.078 2.182 1 95.69 78 HIS B C 1
ATOM 2807 O O . HIS B 1 78 ? -12.086 24.062 1.572 1 95.69 78 HIS B O 1
ATOM 2813 N N . VAL B 1 79 ? -10.805 25.906 1.745 1 94.62 79 VAL B N 1
ATOM 2814 C CA . VAL B 1 79 ? -10.344 25.844 0.359 1 94.62 79 VAL B CA 1
ATOM 2815 C C . VAL B 1 79 ? -9.102 24.969 0.259 1 94.62 79 VAL B C 1
ATOM 2817 O O . VAL B 1 79 ? -8.141 25.156 1.006 1 94.62 79 VAL B O 1
ATOM 2820 N N . GLN B 1 80 ? -9.211 23.938 -0.591 1 93.75 80 GLN B N 1
ATOM 2821 C CA . GLN B 1 80 ? -7.996 23.203 -0.945 1 93.75 80 GLN B CA 1
ATOM 2822 C C . GLN B 1 80 ? -7.102 24.047 -1.856 1 93.75 80 GLN B C 1
ATOM 2824 O O . GLN B 1 80 ? -7.426 24.25 -3.027 1 93.75 80 GLN B O 1
ATOM 2829 N N . GLN B 1 81 ? -6.055 24.578 -1.327 1 93.06 81 GLN B N 1
ATOM 2830 C CA . GLN B 1 81 ? -5.137 25.422 -2.08 1 93.06 81 GLN B CA 1
ATOM 2831 C C . GLN B 1 81 ? -3.699 24.938 -1.945 1 93.06 81 GLN B C 1
ATOM 2833 O O . GLN B 1 81 ? -3.117 24.984 -0.86 1 93.06 81 GLN B O 1
ATOM 2838 N N . ASP B 1 82 ? -3.168 24.453 -3.01 1 93.25 82 ASP B N 1
ATOM 2839 C CA . ASP B 1 82 ? -1.774 24.016 -3.002 1 93.25 82 ASP B CA 1
ATOM 2840 C C . ASP B 1 82 ? -0.827 25.219 -2.912 1 93.25 82 ASP B C 1
ATOM 2842 O O . ASP B 1 82 ? -1.072 26.266 -3.523 1 93.25 82 ASP B O 1
ATOM 2846 N N . PRO B 1 83 ? 0.265 25.094 -2.127 1 94.56 83 PRO B N 1
ATOM 2847 C CA . PRO B 1 83 ? 1.309 26.109 -2.174 1 94.56 83 PRO B CA 1
ATOM 2848 C C . PRO B 1 83 ? 2.021 26.172 -3.523 1 94.56 83 PRO B C 1
ATOM 2850 O O . PRO B 1 83 ? 1.997 25.203 -4.277 1 94.56 83 PRO B O 1
ATOM 2853 N N . PRO B 1 84 ? 2.588 27.328 -3.828 1 92.12 84 PRO B N 1
ATOM 2854 C CA . PRO B 1 84 ? 3.363 27.391 -5.07 1 92.12 84 PRO B CA 1
ATOM 2855 C C . PRO B 1 84 ? 4.566 26.438 -5.059 1 92.12 84 PRO B C 1
ATOM 2857 O O . PRO B 1 84 ? 5.203 26.266 -4.02 1 92.12 84 PRO B O 1
ATOM 2860 N N . VAL B 1 85 ? 4.824 25.859 -6.176 1 92.81 85 VAL B N 1
ATOM 2861 C CA . VAL B 1 85 ? 5.949 24.938 -6.297 1 92.81 85 VAL B CA 1
ATOM 2862 C C . VAL B 1 85 ? 7.047 25.578 -7.148 1 92.81 85 VAL B C 1
ATOM 2864 O O . VAL B 1 85 ? 7.504 24.984 -8.125 1 92.81 85 VAL B O 1
ATOM 2867 N N . ARG B 1 86 ? 7.402 26.734 -6.918 1 92.5 86 ARG B N 1
ATOM 2868 C CA . ARG B 1 86 ? 8.562 27.344 -7.551 1 92.5 86 ARG B CA 1
ATOM 2869 C C . ARG B 1 86 ? 9.797 27.25 -6.652 1 92.5 86 ARG B C 1
ATOM 2871 O O . ARG B 1 86 ? 9.672 27.25 -5.426 1 92.5 86 ARG B O 1
ATOM 2878 N N . GLU B 1 87 ? 10.906 27.266 -7.246 1 93.88 87 GLU B N 1
ATOM 2879 C CA . GLU B 1 87 ? 12.172 27 -6.559 1 93.88 87 GLU B CA 1
ATOM 2880 C C . GLU B 1 87 ? 12.344 27.922 -5.355 1 93.88 87 GLU B C 1
ATOM 2882 O O . GLU B 1 87 ? 12.773 27.484 -4.285 1 93.88 87 GLU B O 1
ATOM 2887 N N . SER B 1 88 ? 11.992 29.203 -5.469 1 94.88 88 SER B N 1
ATOM 2888 C CA . SER B 1 88 ? 12.234 30.219 -4.445 1 94.88 88 SER B CA 1
ATOM 2889 C C . SER B 1 88 ? 11.359 29.984 -3.217 1 94.88 88 SER B C 1
ATOM 2891 O O . SER B 1 88 ? 11.594 30.562 -2.156 1 94.88 88 SER B O 1
ATOM 2893 N N . LEU B 1 89 ? 10.359 29.094 -3.312 1 96.56 89 LEU B N 1
ATOM 2894 C CA . LEU B 1 89 ? 9.43 28.875 -2.207 1 96.56 89 LEU B CA 1
ATOM 2895 C C . LEU B 1 89 ? 9.445 27.422 -1.747 1 96.56 89 LEU B C 1
ATOM 2897 O O . LEU B 1 89 ? 8.633 27.031 -0.906 1 96.56 89 LEU B O 1
ATOM 2901 N N . LEU B 1 90 ? 10.289 26.641 -2.355 1 96.75 90 LEU B N 1
ATOM 2902 C CA . LEU B 1 90 ? 10.523 25.281 -1.887 1 96.75 90 LEU B CA 1
ATOM 2903 C C . LEU B 1 90 ? 11.742 25.219 -0.963 1 96.75 90 LEU B C 1
ATOM 2905 O O . LEU B 1 90 ? 12.875 25.406 -1.41 1 96.75 90 LEU B O 1
ATOM 2909 N N . PHE B 1 91 ? 11.453 25 0.27 1 97.62 91 PHE B N 1
ATOM 2910 C CA . PHE B 1 91 ? 12.508 25.094 1.274 1 97.62 91 PHE B CA 1
ATOM 2911 C C . PHE B 1 91 ? 12.914 23.703 1.767 1 97.62 91 PHE B C 1
ATOM 2913 O O . PHE B 1 91 ? 12.078 22.953 2.271 1 97.62 91 PHE B O 1
ATOM 2920 N N . PRO B 1 92 ? 14.188 23.344 1.695 1 96.56 92 PRO B N 1
ATOM 2921 C CA . PRO B 1 92 ? 14.633 22.047 2.23 1 96.56 92 PRO B CA 1
ATOM 2922 C C . PRO B 1 92 ? 14.273 21.875 3.705 1 96.56 92 PRO B C 1
ATOM 2924 O O . PRO B 1 92 ? 13.898 20.766 4.121 1 96.56 92 PRO B O 1
ATOM 2927 N N . ASP B 1 93 ? 14.289 22.969 4.496 1 96.62 93 ASP B N 1
ATOM 2928 C CA . ASP B 1 93 ? 13.992 22.906 5.926 1 96.62 93 ASP B CA 1
ATOM 2929 C C . ASP B 1 93 ? 12.531 22.547 6.172 1 96.62 93 ASP B C 1
ATOM 2931 O O . ASP B 1 93 ? 12.164 22.141 7.281 1 96.62 93 ASP B O 1
ATOM 2935 N N . VAL B 1 94 ? 11.719 22.734 5.156 1 97.69 94 VAL B N 1
ATOM 2936 C CA . VAL B 1 94 ? 10.305 22.406 5.277 1 97.69 94 VAL B CA 1
ATOM 2937 C C . VAL B 1 94 ? 10.039 21.047 4.613 1 97.69 94 VAL B C 1
ATOM 2939 O O . VAL B 1 94 ? 9.547 20.125 5.254 1 97.69 94 VAL B O 1
ATOM 2942 N N . LEU B 1 95 ? 10.523 20.875 3.379 1 97.38 95 LEU B N 1
ATOM 2943 C CA . LEU B 1 95 ? 10.219 19.703 2.562 1 97.38 95 LEU B CA 1
ATOM 2944 C C . LEU B 1 95 ? 11.023 18.5 3.025 1 97.38 95 LEU B C 1
ATOM 2946 O O . LEU B 1 95 ? 10.539 17.375 2.969 1 97.38 95 LEU B O 1
ATOM 2950 N N . LEU B 1 96 ? 12.258 18.719 3.494 1 97.75 96 LEU B N 1
ATOM 2951 C CA . LEU B 1 96 ? 13.195 17.656 3.852 1 97.75 96 LEU B CA 1
ATOM 2952 C C . LEU B 1 96 ? 13.688 17.828 5.285 1 97.75 96 LEU B C 1
ATOM 2954 O O . LEU B 1 96 ? 14.852 17.562 5.586 1 97.75 96 LEU B O 1
ATOM 2958 N N . ASN B 1 97 ? 12.789 18.328 6.141 1 98.19 97 ASN B N 1
ATOM 2959 C CA . ASN B 1 97 ? 13.188 18.578 7.523 1 98.19 97 ASN B CA 1
ATOM 2960 C C . ASN B 1 97 ? 13.758 17.312 8.172 1 98.19 97 ASN B C 1
ATOM 2962 O O . ASN B 1 97 ? 13.102 16.281 8.211 1 98.19 97 ASN B O 1
ATOM 2966 N N . PRO B 1 98 ? 14.977 17.391 8.688 1 97.88 98 PRO B N 1
ATOM 2967 C CA . PRO B 1 98 ? 15.625 16.172 9.172 1 97.88 98 PRO B CA 1
ATOM 2968 C C . PRO B 1 98 ? 14.922 15.57 10.398 1 97.88 98 PRO B C 1
ATOM 2970 O O . PRO B 1 98 ? 14.891 14.344 10.555 1 97.88 98 PRO B O 1
ATOM 2973 N N . VAL B 1 99 ? 14.383 16.391 11.273 1 98.62 99 VAL B N 1
ATOM 2974 C CA . VAL B 1 99 ? 13.703 15.898 12.469 1 98.62 99 VAL B CA 1
ATOM 2975 C C . VAL B 1 99 ? 12.398 15.211 12.078 1 98.62 99 VAL B C 1
ATOM 2977 O O . VAL B 1 99 ? 12.086 14.125 12.578 1 98.62 99 VAL B O 1
ATOM 2980 N N . VAL B 1 100 ? 11.641 15.836 11.188 1 98.81 100 VAL B N 1
ATOM 2981 C CA . VAL B 1 100 ? 10.406 15.234 10.703 1 98.81 100 VAL B CA 1
ATOM 2982 C C . VAL B 1 100 ? 10.695 13.867 10.094 1 98.81 100 VAL B C 1
ATOM 2984 O O . VAL B 1 100 ? 10.031 12.883 10.422 1 98.81 100 VAL B O 1
ATOM 2987 N N . TYR B 1 101 ? 11.734 13.766 9.281 1 98.75 101 TYR B N 1
ATOM 2988 C CA . TYR B 1 101 ? 12.062 12.5 8.633 1 98.75 101 TYR B CA 1
ATOM 2989 C C . TYR B 1 101 ? 12.602 11.492 9.633 1 98.75 101 TYR B C 1
ATOM 2991 O O . TYR B 1 101 ? 12.375 10.289 9.5 1 98.75 101 TYR B O 1
ATOM 2999 N N . GLN B 1 102 ? 13.367 11.992 10.641 1 98.75 102 GLN B N 1
ATOM 3000 C CA . GLN B 1 102 ? 13.797 11.078 11.695 1 98.75 102 GLN B CA 1
ATOM 3001 C C . GLN B 1 102 ? 12.609 10.375 12.336 1 98.75 102 GLN B C 1
ATOM 3003 O O . GLN B 1 102 ? 12.633 9.156 12.539 1 98.75 102 GLN B O 1
ATOM 3008 N N . ILE B 1 103 ? 11.57 11.117 12.578 1 98.88 103 ILE B N 1
ATOM 3009 C CA . ILE B 1 103 ? 10.383 10.586 13.234 1 98.88 103 ILE B CA 1
ATOM 3010 C C . ILE B 1 103 ? 9.602 9.703 12.258 1 98.88 103 ILE B C 1
ATOM 3012 O O . ILE B 1 103 ? 9.234 8.578 12.594 1 98.88 103 ILE B O 1
ATOM 3016 N N . THR B 1 104 ? 9.383 10.188 11.039 1 98.81 104 THR B N 1
ATOM 3017 C CA . THR B 1 104 ? 8.555 9.43 10.109 1 98.81 104 THR B CA 1
ATOM 3018 C C . THR B 1 104 ? 9.273 8.164 9.648 1 98.81 104 THR B C 1
ATOM 3020 O O . THR B 1 104 ? 8.641 7.133 9.422 1 98.81 104 THR B O 1
ATOM 3023 N N . HIS B 1 105 ? 10.617 8.219 9.516 1 98.56 105 HIS B N 1
ATOM 3024 C CA . HIS B 1 105 ? 11.383 7.012 9.203 1 98.56 105 HIS B CA 1
ATOM 3025 C C . HIS B 1 105 ? 11.25 5.973 10.312 1 98.56 105 HIS B C 1
ATOM 3027 O O . HIS B 1 105 ? 11.141 4.777 10.039 1 98.56 105 HIS B O 1
ATOM 3033 N N . ALA B 1 106 ? 11.25 6.43 11.492 1 98.38 106 ALA B N 1
ATOM 3034 C CA . ALA B 1 106 ? 11.156 5.508 12.617 1 98.38 106 ALA B CA 1
ATOM 3035 C C . ALA B 1 106 ? 9.797 4.801 12.633 1 98.38 106 ALA B C 1
ATOM 3037 O O . ALA B 1 106 ? 9.695 3.65 13.062 1 98.38 106 ALA B O 1
ATOM 3038 N N . VAL B 1 107 ? 8.797 5.469 12.172 1 98.38 107 VAL B N 1
ATOM 3039 C CA . VAL B 1 107 ? 7.438 4.938 12.25 1 98.38 107 VAL B CA 1
ATOM 3040 C C . VAL B 1 107 ? 7.117 4.148 10.977 1 98.38 107 VAL B C 1
ATOM 3042 O O . VAL B 1 107 ? 6.586 3.041 11.047 1 98.38 107 VAL B O 1
ATOM 3045 N N . LEU B 1 108 ? 7.492 4.699 9.805 1 98.44 108 LEU B N 1
ATOM 3046 C CA . LEU B 1 108 ? 7.012 4.191 8.523 1 98.44 108 LEU B CA 1
ATOM 3047 C C . LEU B 1 108 ? 8.086 3.35 7.836 1 98.44 108 LEU B C 1
ATOM 3049 O O . LEU B 1 108 ? 7.801 2.654 6.855 1 98.44 108 LEU B O 1
ATOM 3053 N N . GLY B 1 109 ? 9.266 3.391 8.344 1 96.88 109 GLY B N 1
ATOM 3054 C CA . GLY B 1 109 ? 10.391 2.727 7.707 1 96.88 109 GLY B CA 1
ATOM 3055 C C . GLY B 1 109 ? 11.359 3.689 7.047 1 96.88 109 GLY B C 1
ATOM 3056 O O . GLY B 1 109 ? 10.992 4.812 6.699 1 96.88 109 GLY B O 1
ATOM 3057 N N . ALA B 1 110 ? 12.547 3.242 6.781 1 95.81 110 ALA B N 1
ATOM 3058 C CA . ALA B 1 110 ? 13.648 4.078 6.301 1 95.81 110 ALA B CA 1
ATOM 3059 C C . ALA B 1 110 ? 13.367 4.586 4.891 1 95.81 110 ALA B C 1
ATOM 3061 O O . ALA B 1 110 ? 13.93 5.602 4.469 1 95.81 110 ALA B O 1
ATOM 3062 N N . ASP B 1 111 ? 12.484 3.916 4.195 1 95.75 111 ASP B N 1
ATOM 3063 C CA . ASP B 1 111 ? 12.234 4.289 2.807 1 95.75 111 ASP B CA 1
ATOM 3064 C C . ASP B 1 111 ? 10.953 5.109 2.684 1 95.75 111 ASP B C 1
ATOM 3066 O O . ASP B 1 111 ? 10.445 5.328 1.577 1 95.75 111 ASP B O 1
ATOM 3070 N N . ALA B 1 112 ? 10.383 5.566 3.795 1 98.06 112 ALA B N 1
ATOM 3071 C CA . ALA B 1 112 ? 9.203 6.434 3.752 1 98.06 112 ALA B CA 1
ATOM 3072 C C . ALA B 1 112 ? 9.469 7.672 2.904 1 98.06 112 ALA B C 1
ATOM 3074 O O . ALA B 1 112 ? 10.602 8.164 2.844 1 98.06 112 ALA B O 1
ATOM 3075 N N . ARG B 1 113 ? 8.422 8.164 2.277 1 98.31 113 ARG B N 1
ATOM 3076 C CA . ARG B 1 113 ? 8.609 9.281 1.355 1 98.31 113 ARG B CA 1
ATOM 3077 C C . ARG B 1 113 ? 7.449 10.266 1.455 1 98.31 113 ARG B C 1
ATOM 3079 O O . ARG B 1 113 ? 6.301 9.867 1.654 1 98.31 113 ARG B O 1
ATOM 3086 N N . ASN B 1 114 ? 7.781 11.508 1.313 1 98.44 114 ASN B N 1
ATOM 3087 C CA . ASN B 1 114 ? 6.742 12.516 1.15 1 98.44 114 ASN B CA 1
ATOM 3088 C C . ASN B 1 114 ? 6.09 12.43 -0.226 1 98.44 114 ASN B C 1
ATOM 3090 O O . ASN B 1 114 ? 6.773 12.508 -1.249 1 98.44 114 ASN B O 1
ATOM 3094 N N . ALA B 1 115 ? 4.805 12.273 -0.233 1 97.5 115 ALA B N 1
ATOM 3095 C CA . ALA B 1 115 ? 4.133 12.117 -1.521 1 97.5 115 ALA B CA 1
ATOM 3096 C C . ALA B 1 115 ? 3.01 13.141 -1.678 1 97.5 115 ALA B C 1
ATOM 3098 O O . ALA B 1 115 ? 2.252 13.094 -2.65 1 97.5 115 ALA B O 1
ATOM 3099 N N . VAL B 1 116 ? 2.861 14.086 -0.826 1 96.75 116 VAL B N 1
ATOM 3100 C CA . VAL B 1 116 ? 1.828 15.109 -0.897 1 96.75 116 VAL B CA 1
ATOM 3101 C C . VAL B 1 116 ? 2.432 16.469 -0.565 1 96.75 116 VAL B C 1
ATOM 3103 O O . VAL B 1 116 ? 3.213 16.609 0.38 1 96.75 116 VAL B O 1
ATOM 3106 N N . TYR B 1 117 ? 2.221 17.375 -1.307 1 95.88 117 TYR B N 1
ATOM 3107 C CA . TYR B 1 117 ? 2.508 18.797 -1.09 1 95.88 117 TYR B CA 1
ATOM 3108 C C . TYR B 1 117 ? 1.303 19.656 -1.447 1 95.88 117 TYR B C 1
ATOM 3110 O O . TYR B 1 117 ? 1.138 20.047 -2.602 1 95.88 117 TYR B O 1
ATOM 3118 N N . SER B 1 118 ? 0.527 19.89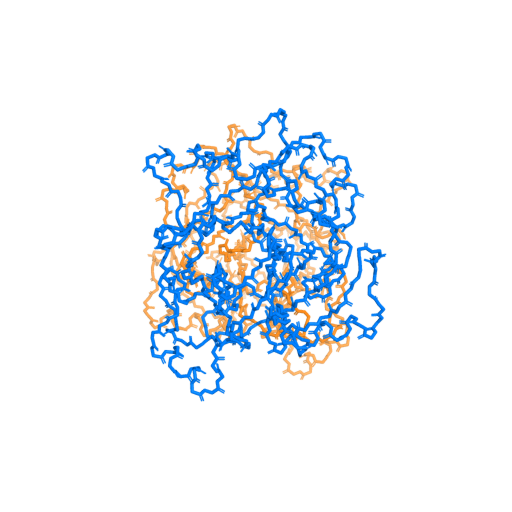1 -0.445 1 95.06 118 SER B N 1
ATOM 3119 C CA . SER B 1 118 ? -0.767 20.547 -0.597 1 95.06 118 SER B CA 1
ATOM 3120 C C . SER B 1 118 ? -1.004 21.562 0.515 1 95.06 118 SER B C 1
ATOM 3122 O O . SER B 1 118 ? -0.059 22 1.174 1 95.06 118 SER B O 1
ATOM 3124 N N . GLY B 1 119 ? -2.232 22.047 0.526 1 94.88 119 GLY B N 1
ATOM 3125 C CA . GLY B 1 119 ? -2.557 23.016 1.557 1 94.88 119 GLY B CA 1
ATOM 3126 C C . GLY B 1 119 ? -4.047 23.25 1.715 1 94.88 119 GLY B C 1
ATOM 3127 O O . GLY B 1 119 ? -4.848 22.719 0.94 1 94.88 119 GLY B O 1
ATOM 3128 N N . ASN B 1 120 ? -4.32 23.891 2.719 1 95.06 120 ASN B N 1
ATOM 3129 C CA . ASN B 1 120 ? -5.68 24.312 3.039 1 95.06 120 ASN B CA 1
ATOM 3130 C C . ASN B 1 120 ? -5.734 25.781 3.447 1 95.06 120 ASN B C 1
ATOM 3132 O O . ASN B 1 120 ? -4.84 26.266 4.141 1 95.06 120 ASN B O 1
ATOM 3136 N N . MET B 1 121 ? -6.758 26.469 2.951 1 96.81 121 MET B N 1
ATOM 3137 C CA . MET B 1 121 ? -7.062 27.844 3.338 1 96.81 121 MET B CA 1
ATOM 3138 C C . MET B 1 121 ? -8.414 27.922 4.043 1 96.81 121 MET B C 1
ATOM 3140 O O . MET B 1 121 ? -9.453 27.75 3.412 1 96.81 121 MET B O 1
ATOM 3144 N N . ASN B 1 122 ? -8.375 28.125 5.363 1 98.19 122 ASN B N 1
ATOM 3145 C CA . ASN B 1 122 ? -9.609 28.312 6.125 1 98.19 122 ASN B CA 1
ATOM 3146 C C . ASN B 1 122 ? -10.055 29.766 6.121 1 98.19 122 ASN B C 1
ATOM 3148 O O . ASN B 1 122 ? -9.453 30.609 6.789 1 98.19 122 ASN B O 1
ATOM 3152 N N . LEU B 1 123 ? -11.086 30.078 5.418 1 98.25 123 LEU B N 1
ATOM 3153 C CA . LEU B 1 123 ? -11.547 31.453 5.203 1 98.25 123 LEU B CA 1
ATOM 3154 C C . LEU B 1 123 ? -12.43 31.906 6.355 1 98.25 123 LEU B C 1
ATOM 3156 O O . LEU B 1 123 ? -13.078 31.094 7.012 1 98.25 123 LEU B O 1
ATOM 3160 N N . PRO B 1 124 ? -12.414 33.25 6.559 1 97.94 124 PRO B N 1
ATOM 3161 C CA . PRO B 1 124 ? -13.375 33.812 7.52 1 97.94 124 PRO B CA 1
ATOM 3162 C C . PRO B 1 124 ? -14.82 33.406 7.203 1 97.94 124 PRO B C 1
ATOM 3164 O O . PRO B 1 124 ? -15.234 33.438 6.043 1 97.94 124 PRO B O 1
ATOM 3167 N N . GLY B 1 125 ? -15.508 32.906 8.266 1 96.06 125 GLY B N 1
ATOM 3168 C CA . GLY B 1 125 ? -16.922 32.594 8.086 1 96.06 125 GLY B CA 1
ATOM 3169 C C . GLY B 1 125 ? -17.141 31.172 7.598 1 96.06 125 GLY B C 1
ATOM 3170 O O . GLY B 1 125 ? -18.266 30.797 7.254 1 96.06 125 GLY B O 1
ATOM 3171 N N . SER B 1 126 ? -16.078 30.375 7.523 1 96.06 126 SER B N 1
ATOM 3172 C CA . SER B 1 126 ? -16.234 28.984 7.117 1 96.06 126 SER B CA 1
ATOM 3173 C C . SER B 1 126 ? -17.109 28.203 8.094 1 96.06 126 SER B C 1
ATOM 3175 O O . SER B 1 126 ? -17.594 28.766 9.086 1 96.06 126 SER B O 1
ATOM 3177 N N . HIS B 1 127 ? -17.344 26.953 7.77 1 94.62 127 HIS B N 1
ATOM 3178 C CA . HIS B 1 127 ? -18.203 26.094 8.578 1 94.62 127 HIS B CA 1
ATOM 3179 C C . HIS B 1 127 ? -17.422 24.891 9.102 1 94.62 127 HIS B C 1
ATOM 3181 O O . HIS B 1 127 ? -16.266 24.688 8.742 1 94.62 127 HIS B O 1
ATOM 3187 N N . GLU B 1 128 ? -18.141 24.203 9.953 1 96.06 128 GLU B N 1
ATOM 3188 C CA . GLU B 1 128 ? -17.516 23.016 10.516 1 96.06 128 GLU B CA 1
ATOM 3189 C C . GLU B 1 128 ? -17.469 21.875 9.492 1 96.06 128 GLU B C 1
ATOM 3191 O O . GLU B 1 128 ? -18.453 21.594 8.82 1 96.06 128 GLU B O 1
ATOM 3196 N N . GLN B 1 129 ? -16.328 21.312 9.312 1 96.69 129 GLN B N 1
ATOM 3197 C CA . GLN B 1 129 ? -16.234 20.078 8.539 1 96.69 129 GLN B CA 1
ATOM 3198 C C . GLN B 1 129 ? -16.797 18.891 9.312 1 96.69 129 GLN B C 1
ATOM 3200 O O . GLN B 1 129 ? -16.875 18.922 10.539 1 96.69 129 GLN B O 1
ATOM 3205 N N . PRO B 1 130 ? -17.297 17.875 8.586 1 96.88 130 PRO B N 1
ATOM 3206 C CA . PR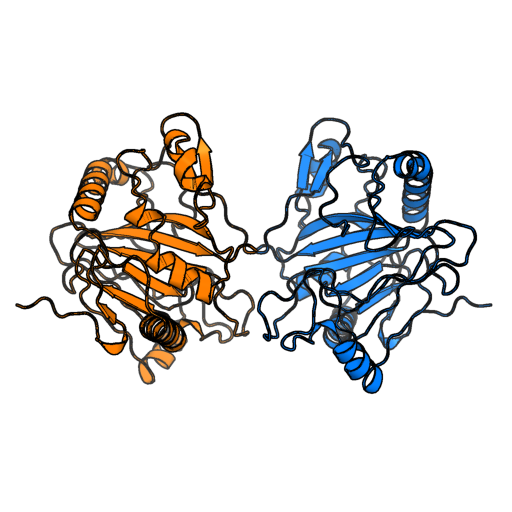O B 1 130 ? -17.516 16.625 9.32 1 96.88 130 PRO B CA 1
ATOM 3207 C C . PRO B 1 130 ? -16.219 16.047 9.891 1 96.88 130 PRO B C 1
ATOM 3209 O O . PRO B 1 130 ? -15.141 16.25 9.328 1 96.88 130 PRO B O 1
ATOM 3212 N N . VAL B 1 131 ? -16.359 15.375 11.078 1 97.88 131 VAL B N 1
ATOM 3213 C CA . VAL B 1 131 ? -15.203 14.648 11.586 1 97.88 131 VAL B CA 1
ATOM 3214 C C . VAL B 1 131 ? -14.82 13.539 10.609 1 97.88 131 VAL B C 1
ATOM 3216 O O . VAL B 1 131 ? -15.672 12.766 10.172 1 97.88 131 VAL B O 1
ATOM 3219 N N . HIS B 1 132 ? -13.531 13.414 10.297 1 96.94 132 HIS B N 1
ATOM 3220 C CA . HIS B 1 132 ? -13.133 12.484 9.242 1 96.94 132 HIS B CA 1
ATOM 3221 C C . HIS B 1 132 ? -11.703 12.008 9.438 1 96.94 132 HIS B C 1
ATOM 3223 O O . HIS B 1 132 ? -11 12.484 10.336 1 96.94 132 HIS B O 1
ATOM 3229 N N . LEU B 1 133 ? -11.352 10.992 8.68 1 95.44 133 LEU B N 1
ATOM 3230 C CA . LEU B 1 133 ? -9.977 10.57 8.469 1 95.44 133 LEU B CA 1
ATOM 3231 C C . LEU B 1 133 ? -9.461 11.062 7.117 1 95.44 133 LEU B C 1
ATOM 3233 O O . LEU B 1 133 ? -10.211 11.125 6.145 1 95.44 133 LEU B O 1
ATOM 3237 N N . ASP B 1 134 ? -8.211 11.43 7.094 1 95.12 134 ASP B N 1
ATOM 3238 C CA . ASP B 1 134 ? -7.633 11.812 5.809 1 95.12 134 ASP B CA 1
ATOM 3239 C C . ASP B 1 134 ? -7.285 10.586 4.969 1 95.12 134 ASP B C 1
ATOM 3241 O O . ASP B 1 134 ? -7.297 10.641 3.738 1 95.12 134 ASP B O 1
ATOM 3245 N N . GLU B 1 135 ? -6.938 9.508 5.633 1 94.94 135 GLU B N 1
ATOM 3246 C CA . GLU B 1 135 ? -6.574 8.242 5.004 1 94.94 135 GLU B CA 1
ATOM 3247 C C . GLU B 1 135 ? -7.352 7.078 5.617 1 94.94 135 GLU B C 1
ATOM 3249 O O . GLU B 1 135 ? -7.395 6.93 6.84 1 94.94 135 GLU B O 1
ATOM 3254 N N . PRO B 1 136 ? -7.902 6.266 4.82 1 94.25 136 PRO B N 1
ATOM 3255 C CA . PRO B 1 136 ? -8.703 5.164 5.352 1 94.25 136 PRO B CA 1
ATOM 3256 C C . PRO B 1 136 ? -7.852 4.043 5.938 1 94.25 136 PRO B C 1
ATOM 3258 O O . PRO B 1 136 ? -6.645 3.988 5.695 1 94.25 136 PRO B O 1
ATOM 3261 N N . HIS B 1 137 ? -8.508 3.24 6.773 1 95.56 137 HIS B N 1
ATOM 3262 C CA . HIS B 1 137 ? -7.883 1.977 7.152 1 95.56 137 HIS B CA 1
ATOM 3263 C C . HIS B 1 137 ? -7.742 1.049 5.949 1 95.56 137 HIS B C 1
ATOM 3265 O O . HIS B 1 137 ? -8.609 1.028 5.07 1 95.56 137 HIS B O 1
ATOM 3271 N N . LEU B 1 138 ? -6.715 0.264 5.949 1 95.56 138 LEU B N 1
ATOM 3272 C CA . LEU B 1 138 ? -6.402 -0.565 4.789 1 95.56 138 LEU B CA 1
ATOM 3273 C C . LEU B 1 138 ? -7.367 -1.74 4.688 1 95.56 138 LEU B C 1
ATOM 3275 O O . LEU B 1 138 ? -7.664 -2.209 3.584 1 95.56 138 LEU B O 1
ATOM 3279 N N . TRP B 1 139 ? -7.82 -2.314 5.824 1 94.06 139 TRP B N 1
ATOM 3280 C CA . TRP B 1 139 ? -8.781 -3.41 5.895 1 94.06 139 TRP B CA 1
ATOM 3281 C C . TRP B 1 139 ? -9.906 -3.086 6.875 1 94.06 139 TRP B C 1
ATOM 3283 O O . TRP B 1 139 ? -9.656 -2.551 7.957 1 94.06 139 TRP B O 1
ATOM 3293 N N . PRO B 1 140 ? -11.094 -3.457 6.516 1 87.75 140 PRO B N 1
ATOM 3294 C CA . PRO B 1 140 ? -12.203 -3.219 7.441 1 87.75 140 PRO B CA 1
ATOM 3295 C C . PRO B 1 140 ? -12.07 -4.008 8.742 1 87.75 140 PRO B C 1
ATOM 3297 O O . PRO B 1 140 ? -11.789 -5.211 8.711 1 87.75 140 PRO B O 1
ATOM 3300 N N . GLY B 1 141 ? -12.148 -3.316 9.797 1 88.81 141 GLY B N 1
ATOM 3301 C CA . GLY B 1 141 ? -12.234 -3.959 11.094 1 88.81 141 GLY B CA 1
ATOM 3302 C C . GLY B 1 141 ? -10.898 -4.457 11.609 1 88.81 141 GLY B C 1
ATOM 3303 O O . GLY B 1 141 ? -10.836 -5.172 12.609 1 88.81 141 GLY B O 1
ATOM 3304 N N . ILE B 1 142 ? -9.844 -4.156 10.93 1 89.38 142 ILE B N 1
ATOM 3305 C CA . ILE B 1 142 ? -8.523 -4.648 11.32 1 89.38 142 ILE B CA 1
ATOM 3306 C C . ILE B 1 142 ? -7.633 -3.473 11.711 1 89.38 142 ILE B C 1
ATOM 3308 O O . ILE B 1 142 ? -7.484 -2.512 10.953 1 89.38 142 ILE B O 1
ATOM 3312 N N . SER B 1 143 ? -7.164 -3.57 12.938 1 88.69 143 SER B N 1
ATOM 3313 C CA . SER B 1 143 ? -6.164 -2.598 13.359 1 88.69 143 SER B CA 1
ATOM 3314 C C . SER B 1 143 ? -4.789 -2.928 12.781 1 88.69 143 SER B C 1
ATOM 3316 O O . SER B 1 143 ? -4.422 -4.098 12.68 1 88.69 143 SER B O 1
ATOM 3318 N N . HIS B 1 144 ? -4.09 -1.993 12.383 1 94.88 144 HIS B N 1
ATOM 3319 C CA . HIS B 1 144 ? -2.754 -2.166 11.828 1 94.88 144 HIS B CA 1
ATOM 3320 C C . HIS B 1 144 ? -1.882 -0.944 12.094 1 94.88 144 HIS B C 1
ATOM 3322 O O . HIS B 1 144 ? -2.391 0.123 12.445 1 94.88 144 HIS B O 1
ATOM 3328 N N . PRO B 1 145 ? -0.554 -1.045 12.047 1 96.19 145 PRO B N 1
ATOM 3329 C CA . PRO B 1 145 ? 0.337 0.104 12.219 1 96.19 145 PRO B CA 1
ATOM 3330 C C . PRO B 1 145 ? 0.135 1.173 11.148 1 96.19 145 PRO B C 1
ATOM 3332 O O . PRO B 1 145 ? -0.516 0.918 10.133 1 96.19 145 PRO B O 1
ATOM 3335 N N . PRO B 1 146 ? 0.637 2.344 11.414 1 97.81 146 PRO B N 1
ATOM 3336 C CA . PRO B 1 146 ? 0.5 3.426 10.438 1 97.81 146 PRO B CA 1
ATOM 3337 C C . PRO B 1 146 ? 1.202 3.117 9.117 1 97.81 146 PRO B C 1
ATOM 3339 O O . PRO B 1 146 ? 2.266 2.494 9.109 1 97.81 146 PRO B O 1
ATOM 3342 N N . TYR B 1 147 ? 0.554 3.568 8.047 1 98.31 147 TYR B N 1
ATOM 3343 C CA . TYR B 1 147 ? 1.188 3.486 6.734 1 98.31 147 TYR B CA 1
ATOM 3344 C C . TYR B 1 147 ? 1.428 4.875 6.156 1 98.31 147 TYR B C 1
ATOM 3346 O O . TYR B 1 147 ? 2.064 5.02 5.109 1 98.31 147 TYR B O 1
ATOM 3354 N N . CYS B 1 148 ? 0.961 5.91 6.855 1 98.62 148 CYS B N 1
ATOM 3355 C CA . CYS B 1 148 ? 1.212 7.293 6.465 1 98.62 148 CYS B CA 1
ATOM 3356 C C . CYS B 1 148 ? 1.114 8.227 7.668 1 98.62 148 CYS B C 1
ATOM 3358 O O . CYS B 1 148 ? 0.451 7.902 8.656 1 98.62 148 CYS B O 1
ATOM 3360 N N . LEU B 1 149 ? 1.798 9.297 7.598 1 98.88 149 LEU B N 1
ATOM 3361 C CA . LEU B 1 149 ? 1.757 10.383 8.562 1 98.88 149 LEU B CA 1
ATOM 3362 C C . LEU B 1 149 ? 1.6 11.727 7.863 1 98.88 149 LEU B C 1
ATOM 3364 O O . LEU B 1 149 ? 2.385 12.07 6.977 1 98.88 149 LEU B O 1
ATOM 3368 N N . CYS B 1 150 ? 0.583 12.453 8.266 1 98.69 150 CYS B N 1
ATOM 3369 C CA . CYS B 1 150 ? 0.405 13.82 7.789 1 98.69 150 CYS B CA 1
ATOM 3370 C C . CYS B 1 150 ? 1.342 14.773 8.516 1 98.69 150 CYS B C 1
ATOM 3372 O O . CYS B 1 150 ? 1.541 14.656 9.727 1 98.69 150 CYS B O 1
ATOM 3374 N N . VAL B 1 151 ? 1.896 15.617 7.777 1 98.81 151 VAL B N 1
ATOM 3375 C CA . VAL B 1 151 ? 2.793 16.656 8.281 1 98.81 151 VAL B CA 1
ATOM 3376 C C . VAL B 1 151 ? 2.219 18.031 7.965 1 98.81 151 VAL B C 1
ATOM 3378 O O . VAL B 1 151 ? 2.355 18.516 6.844 1 98.81 151 VAL B O 1
ATOM 3381 N N . ASP B 1 152 ? 1.645 18.656 8.969 1 98.56 152 ASP B N 1
ATOM 3382 C CA . ASP B 1 152 ? 0.941 19.922 8.797 1 98.56 152 ASP B CA 1
ATOM 3383 C C . ASP B 1 152 ? 1.769 21.094 9.344 1 98.56 152 ASP B C 1
ATOM 3385 O O . ASP B 1 152 ? 2.262 21.031 10.469 1 98.56 152 ASP B O 1
ATOM 3389 N N . VAL B 1 153 ? 1.853 22.109 8.562 1 98.69 153 VAL B N 1
ATOM 3390 C CA . VAL B 1 153 ? 2.635 23.281 8.93 1 98.69 153 VAL B CA 1
ATOM 3391 C C . VAL B 1 153 ? 1.736 24.516 8.953 1 98.69 153 VAL B C 1
ATOM 3393 O O . VAL B 1 153 ? 1.466 25.109 7.906 1 98.69 153 VAL B O 1
ATOM 3396 N N . PRO B 1 154 ? 1.303 24.922 10.172 1 98.38 154 PRO B N 1
ATOM 3397 C CA . PRO B 1 154 ? 0.625 26.219 10.234 1 98.38 154 PRO B CA 1
ATOM 3398 C C . PRO B 1 154 ? 1.471 27.359 9.664 1 98.38 154 PRO B C 1
ATOM 3400 O O . PRO B 1 154 ? 2.648 27.484 10.008 1 98.38 154 PRO B O 1
ATOM 3403 N N . LEU B 1 155 ? 0.87 28.172 8.844 1 98.62 155 LEU B N 1
ATOM 3404 C CA . LEU B 1 155 ? 1.633 29.25 8.234 1 98.62 155 LEU B CA 1
ATOM 3405 C C . LEU B 1 155 ? 1.339 30.578 8.93 1 98.62 155 LEU B C 1
ATOM 3407 O O . LEU B 1 155 ? 1.885 31.609 8.547 1 98.62 155 LEU B O 1
ATOM 3411 N N . ILE B 1 156 ? 0.496 30.578 9.828 1 97.94 156 ILE B N 1
ATOM 3412 C CA . ILE B 1 156 ? 0.196 31.625 10.812 1 97.94 156 ILE B CA 1
ATOM 3413 C C . ILE B 1 156 ? -0.155 30.984 12.148 1 97.94 156 ILE B C 1
ATOM 3415 O O . ILE B 1 156 ? -0.333 29.766 12.234 1 97.94 156 ILE B O 1
ATOM 3419 N N . ASP B 1 157 ? -0.209 31.828 13.211 1 97.56 157 ASP B N 1
ATOM 3420 C CA . ASP B 1 157 ? -0.67 31.281 14.477 1 97.56 157 ASP B CA 1
ATOM 3421 C C . ASP B 1 157 ? -2.084 30.719 14.359 1 97.56 157 ASP B C 1
ATOM 3423 O O . ASP B 1 157 ? -3 31.422 13.922 1 97.56 157 ASP B O 1
ATOM 3427 N N . PHE B 1 158 ? -2.209 29.438 14.648 1 98.12 158 PHE B N 1
ATOM 3428 C CA . PHE B 1 158 ? -3.537 28.859 14.812 1 98.12 158 PHE B CA 1
ATOM 3429 C C . PHE B 1 158 ? -4.098 29.172 16.188 1 98.12 158 PHE B C 1
ATOM 3431 O O . PHE B 1 158 ? -3.467 28.875 17.203 1 98.12 158 PHE B O 1
ATOM 3438 N N . THR B 1 159 ? -5.16 29.828 16.203 1 97.44 159 THR B N 1
ATOM 3439 C CA . THR B 1 159 ? -5.867 30.141 17.438 1 97.44 159 THR B CA 1
ATOM 3440 C C . THR B 1 159 ? -7.254 29.5 17.453 1 97.44 159 THR B C 1
ATOM 3442 O O . THR B 1 159 ? -7.738 29.047 16.422 1 97.44 159 THR B O 1
ATOM 3445 N N . LEU B 1 160 ? -7.797 29.469 18.656 1 96.75 160 LEU B N 1
ATOM 3446 C CA . LEU B 1 160 ? -9.172 28.984 18.719 1 96.75 160 LEU B CA 1
ATOM 3447 C C . LEU B 1 160 ? -10.102 29.859 17.891 1 96.75 160 LEU B C 1
ATOM 3449 O O . LEU B 1 160 ? -11.023 29.359 17.234 1 96.75 160 LEU B O 1
ATOM 3453 N N . GLU B 1 161 ? -9.797 31.094 17.828 1 97.06 161 GLU B N 1
ATOM 3454 C CA . GLU B 1 161 ? -10.625 32.062 17.109 1 97.06 161 GLU B CA 1
ATOM 3455 C C . GLU B 1 161 ? -10.523 31.844 15.602 1 97.06 161 GLU B C 1
ATOM 3457 O O . GLU B 1 161 ? -11.539 31.875 14.898 1 97.06 161 GLU B O 1
ATOM 3462 N N . ASN B 1 162 ? -9.352 31.594 15.117 1 97.75 162 ASN B N 1
ATOM 3463 C CA . ASN B 1 162 ? -9.242 31.516 13.664 1 97.75 162 ASN B CA 1
ATOM 3464 C C . ASN B 1 162 ? -9.367 30.078 13.172 1 97.75 162 ASN B C 1
ATOM 3466 O O . ASN B 1 162 ? -8.977 29.766 12.047 1 97.75 162 ASN B O 1
ATOM 3470 N N . GLY B 1 163 ? -9.852 29.172 14.008 1 97.56 163 GLY B N 1
ATOM 3471 C CA . GLY B 1 163 ? -10.281 27.859 13.562 1 97.56 163 GLY B CA 1
ATOM 3472 C C . GLY B 1 163 ? -9.188 26.812 13.648 1 97.56 163 GLY B C 1
ATOM 3473 O O . GLY B 1 163 ? -9.016 26.016 12.727 1 97.56 163 GLY B O 1
ATOM 3474 N N . SER B 1 164 ? -8.438 26.797 14.758 1 97.56 164 SER B N 1
ATOM 3475 C CA . SER B 1 164 ? -7.508 25.703 14.961 1 97.56 164 SER B CA 1
ATOM 3476 C C . SER B 1 164 ? -8.227 24.359 14.867 1 97.56 164 SER B C 1
ATOM 3478 O O . SER B 1 164 ? -9.336 24.203 15.383 1 97.56 164 SER B O 1
ATOM 3480 N N . THR B 1 165 ? -7.594 23.422 14.289 1 97.88 165 THR B N 1
ATOM 3481 C CA . THR B 1 165 ? -8.156 22.125 13.961 1 97.88 165 THR B CA 1
ATOM 3482 C C . THR B 1 165 ? -8.594 21.391 15.227 1 97.88 165 THR B C 1
ATOM 3484 O O . THR B 1 165 ? -7.922 21.469 16.25 1 97.88 165 THR B O 1
ATOM 3487 N N . GLU B 1 166 ? -9.734 20.766 15.18 1 98.19 166 GLU B N 1
ATOM 3488 C CA . GLU B 1 166 ? -10.172 19.844 16.234 1 98.19 166 GLU B CA 1
ATOM 3489 C C . GLU B 1 166 ? -9.633 18.438 16.016 1 98.19 166 GLU B C 1
ATOM 3491 O O . GLU B 1 166 ? -9.766 17.891 14.914 1 98.19 166 GLU B O 1
ATOM 3496 N N . TYR B 1 167 ? -9.023 17.891 17.078 1 98.44 167 TYR B N 1
ATOM 3497 C CA . TYR B 1 167 ? -8.445 16.547 17 1 98.44 167 TYR B CA 1
ATOM 3498 C C . TYR B 1 167 ? -9.125 15.609 18 1 98.44 167 TYR B C 1
ATOM 3500 O O . TYR B 1 167 ? -9.594 16.047 19.047 1 98.44 167 TYR B O 1
ATOM 3508 N N . TRP B 1 168 ? -9.18 14.352 17.672 1 98 168 TRP B N 1
ATOM 3509 C CA . TRP B 1 168 ? -9.648 13.281 18.531 1 98 168 TRP B CA 1
ATOM 3510 C C . TRP B 1 168 ? -8.516 12.32 18.875 1 98 168 TRP B C 1
ATOM 3512 O O . TRP B 1 168 ? -8.43 11.227 18.297 1 98 168 TRP B O 1
ATOM 3522 N N . PRO B 1 169 ? -7.703 12.719 19.891 1 97.75 169 PRO B N 1
ATOM 3523 C CA . PRO B 1 169 ? -6.516 11.914 20.188 1 97.75 169 PRO B CA 1
ATOM 3524 C C . PRO B 1 169 ? -6.844 10.453 20.453 1 97.75 169 PRO B C 1
ATOM 3526 O O . PRO B 1 169 ? -7.824 10.156 21.141 1 97.75 169 PRO B O 1
ATOM 3529 N N . GLY B 1 170 ? -6.039 9.562 19.828 1 97.12 170 GLY B N 1
ATOM 3530 C CA . GLY B 1 170 ? -6.18 8.133 20.047 1 97.12 170 GLY B CA 1
ATOM 3531 C C . GLY B 1 170 ? -7.145 7.469 19.078 1 97.12 170 GLY B C 1
ATOM 3532 O O . GLY B 1 170 ? -7.27 6.242 19.062 1 97.12 170 GLY B O 1
ATOM 3533 N N . SER B 1 171 ? -7.812 8.164 18.281 1 96.94 171 SER B N 1
ATOM 3534 C CA . SER B 1 171 ? -8.867 7.605 17.453 1 96.94 171 SER B CA 1
ATOM 3535 C C . SER B 1 171 ? -8.281 6.902 16.219 1 96.94 171 SER B C 1
ATOM 3537 O O . SER B 1 171 ? -8.992 6.176 15.523 1 96.94 171 SER B O 1
ATOM 3539 N N . HIS B 1 172 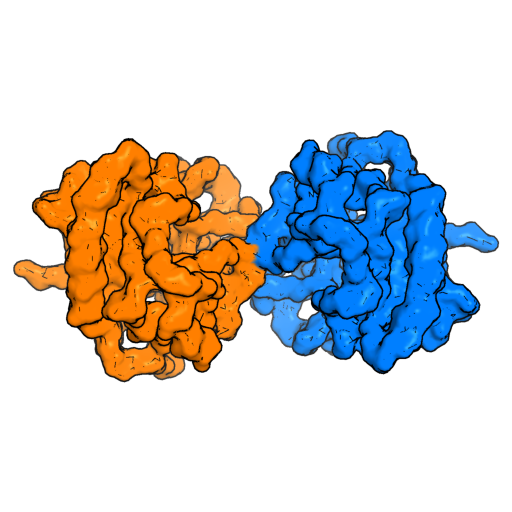? -7 7.07 15.953 1 96.56 172 HIS B N 1
ATOM 3540 C CA . HIS B 1 172 ? -6.375 6.539 14.75 1 96.56 172 HIS B CA 1
ATOM 3541 C C . HIS B 1 172 ? -6.375 5.016 14.758 1 96.56 172 HIS B C 1
ATOM 3543 O O . HIS B 1 172 ? -6.172 4.387 13.711 1 96.56 172 HIS B O 1
ATOM 3549 N N . VAL B 1 173 ? -6.617 4.395 15.945 1 94.88 173 VAL B N 1
ATOM 3550 C CA . VAL B 1 173 ? -6.559 2.939 16.031 1 94.88 173 VAL B CA 1
ATOM 3551 C C . VAL B 1 173 ? -7.973 2.365 15.984 1 94.88 173 VAL B C 1
ATOM 3553 O O . VAL B 1 173 ? -8.156 1.146 16 1 94.88 173 VAL B O 1
ATOM 3556 N N . LEU B 1 174 ? -9.008 3.271 15.961 1 92.88 174 LEU B N 1
ATOM 3557 C CA . LEU B 1 174 ? -10.391 2.816 15.969 1 92.88 174 LEU B CA 1
ATOM 3558 C C . LEU B 1 174 ? -10.844 2.416 14.57 1 92.88 174 LEU B C 1
ATOM 3560 O O . LEU B 1 174 ? -10.867 3.246 13.656 1 92.88 174 LEU B O 1
ATOM 3564 N N . ASN B 1 175 ? -11.219 1.182 14.43 1 89.25 175 ASN B N 1
ATOM 3565 C CA . ASN B 1 175 ? -11.617 0.641 13.133 1 89.25 175 ASN B CA 1
ATOM 3566 C C . ASN B 1 175 ? -12.781 -0.336 13.273 1 89.25 175 ASN B C 1
ATOM 3568 O O . ASN B 1 175 ? -12.742 -1.439 12.727 1 89.25 175 ASN B O 1
ATOM 3572 N N . PRO B 1 176 ? -13.758 0.134 13.977 1 80.56 176 PRO B N 1
ATOM 3573 C CA . PRO B 1 176 ? -14.891 -0.792 14.039 1 80.56 176 PRO B CA 1
ATOM 3574 C C . PRO B 1 176 ? -15.641 -0.889 12.711 1 80.56 176 PRO B C 1
ATOM 3576 O O . PRO B 1 176 ? -15.508 -0.013 11.852 1 80.56 176 PRO B O 1
ATOM 3579 N N . ASP B 1 177 ? -16.375 -1.973 12.562 1 77.94 177 ASP B N 1
ATOM 3580 C CA . ASP B 1 177 ? -17.219 -2.135 11.375 1 77.94 177 ASP B CA 1
ATOM 3581 C C . ASP B 1 177 ? -18.203 -0.986 11.25 1 77.94 177 ASP B C 1
ATOM 3583 O O . ASP B 1 177 ? -18.781 -0.54 12.242 1 77.94 177 ASP B O 1
ATOM 3587 N N . GLU B 1 178 ? -18.438 -0.379 10.078 1 79.75 178 GLU B N 1
ATOM 3588 C CA . GLU B 1 178 ? -19.422 0.65 9.781 1 79.75 178 GLU B CA 1
ATOM 3589 C C . GLU B 1 178 ? -19.141 1.928 10.562 1 79.75 178 GLU B C 1
ATOM 3591 O O . GLU B 1 178 ? -20.062 2.527 11.133 1 79.75 178 GLU B O 1
ATOM 3596 N N . CYS B 1 179 ? -18.016 2.338 10.781 1 87.62 179 CYS B N 1
ATOM 3597 C CA . CYS B 1 179 ? -17.609 3.535 11.508 1 87.62 179 CYS B CA 1
ATOM 3598 C C . CYS B 1 179 ? -17.531 4.742 10.578 1 87.62 179 CYS B C 1
ATOM 3600 O O . CYS B 1 179 ? -17.688 5.879 11.016 1 87.62 179 CYS B O 1
ATOM 3602 N N . TYR B 1 180 ? -17.422 4.492 9.312 1 91.06 180 TYR B N 1
ATOM 3603 C CA . TYR B 1 180 ? -17.172 5.574 8.367 1 91.06 180 TYR B CA 1
ATOM 3604 C C . TYR B 1 180 ? -18.141 5.5 7.191 1 91.06 180 TYR B C 1
ATOM 3606 O O . TYR B 1 180 ? -18.594 4.414 6.82 1 91.06 180 TYR B O 1
ATOM 3614 N N . ASP B 1 181 ? -18.422 6.676 6.625 1 89.62 181 ASP B N 1
ATOM 3615 C CA . ASP B 1 181 ? -19.188 6.684 5.383 1 89.62 181 ASP B CA 1
ATOM 3616 C C . ASP B 1 181 ? -18.266 6.648 4.168 1 89.62 181 ASP B C 1
ATOM 3618 O O . ASP B 1 181 ? -17.047 6.438 4.305 1 89.62 181 ASP B O 1
ATOM 3622 N N . GLU B 1 182 ? -18.812 6.75 2.988 1 83.38 182 GLU B N 1
ATOM 3623 C CA . GLU B 1 182 ? -18.062 6.566 1.748 1 83.38 182 GLU B CA 1
ATOM 3624 C C . GLU B 1 182 ? -17.031 7.68 1.551 1 83.38 182 GLU B C 1
ATOM 3626 O O . GLU B 1 182 ? -16.094 7.531 0.766 1 83.38 182 GLU B O 1
ATOM 3631 N N . ARG B 1 183 ? -17.25 8.805 2.338 1 87.69 183 ARG B N 1
ATOM 3632 C CA . ARG B 1 183 ? -16.344 9.945 2.195 1 87.69 183 ARG B CA 1
ATOM 3633 C C . ARG B 1 183 ? -15.289 9.945 3.299 1 87.69 183 ARG B C 1
ATOM 3635 O O . ARG B 1 183 ? -14.484 10.875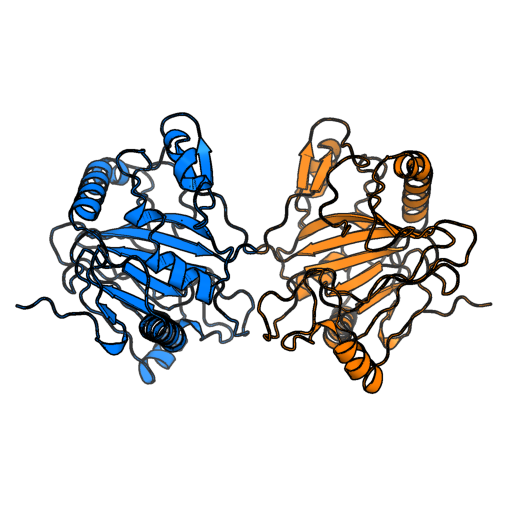 3.393 1 87.69 183 ARG B O 1
ATOM 3642 N N . GLY B 1 184 ? -15.258 8.859 4.141 1 88.56 184 GLY B N 1
ATOM 3643 C CA . GLY B 1 184 ? -14.32 8.789 5.246 1 88.56 184 GLY B CA 1
ATOM 3644 C C . GLY B 1 184 ? -14.758 9.609 6.449 1 88.56 184 GLY B C 1
ATOM 3645 O O . GLY B 1 184 ? -13.945 9.906 7.328 1 88.56 184 GLY B O 1
ATOM 3646 N N . CYS B 1 185 ? -15.969 10.055 6.512 1 95.12 185 CYS B N 1
ATOM 3647 C CA . CYS B 1 185 ? -16.516 10.773 7.656 1 95.12 185 CYS B CA 1
ATOM 3648 C C . CYS B 1 185 ? -16.984 9.812 8.734 1 95.12 185 CYS B C 1
ATOM 3650 O O . CYS B 1 185 ? -17.578 8.773 8.438 1 95.12 185 CYS B O 1
ATOM 3652 N N . VAL B 1 186 ? -16.75 10.172 9.961 1 96.69 186 VAL B N 1
ATOM 3653 C CA . VAL B 1 186 ? -17.109 9.336 11.102 1 96.69 186 VAL B CA 1
ATOM 3654 C C . VAL B 1 186 ? -18.609 9.422 11.344 1 96.69 186 VAL B C 1
ATOM 3656 O O . VAL B 1 186 ? -19.188 10.516 11.359 1 96.69 186 VAL B O 1
ATOM 3659 N N . LEU B 1 187 ? -19.234 8.258 11.547 1 95.69 187 LEU B N 1
ATOM 3660 C CA . LEU B 1 187 ? -20.672 8.227 11.805 1 95.69 187 LEU B CA 1
ATOM 3661 C C . LEU B 1 187 ? -21 8.82 13.164 1 95.69 187 LEU B C 1
ATOM 3663 O O . LEU B 1 187 ? -20.266 8.609 14.133 1 95.69 187 LEU B O 1
ATOM 3667 N N . PRO B 1 188 ? -22.125 9.469 13.281 1 95.06 188 PRO B N 1
ATOM 3668 C CA . PRO B 1 188 ? -22.484 10.18 14.516 1 95.06 188 PRO B CA 1
ATOM 3669 C C . PRO B 1 188 ? -22.484 9.266 15.742 1 95.06 188 PRO B C 1
ATOM 3671 O O . PRO B 1 188 ? -22.016 9.664 16.812 1 95.06 188 PRO B O 1
ATOM 3674 N N . ALA B 1 189 ? -22.953 8.07 15.57 1 94.06 189 ALA B N 1
ATOM 3675 C CA . ALA B 1 189 ? -23.016 7.145 16.703 1 94.06 189 ALA B CA 1
ATOM 3676 C C . ALA B 1 189 ? -21.625 6.832 17.234 1 94.06 189 ALA B C 1
ATOM 3678 O O . ALA B 1 189 ? -21.422 6.75 18.453 1 94.06 189 ALA B O 1
ATOM 3679 N N . GLU B 1 190 ? -20.703 6.688 16.328 1 94.06 190 GLU B N 1
ATOM 3680 C CA . GLU B 1 190 ? -19.328 6.391 16.719 1 94.06 190 GLU B CA 1
ATOM 3681 C C . GLU B 1 190 ? -18.656 7.605 17.359 1 94.06 190 GLU B C 1
ATOM 3683 O O . GLU B 1 190 ? -17.859 7.469 18.281 1 94.06 190 GLU B O 1
ATOM 3688 N N . LEU B 1 191 ? -19 8.75 16.844 1 95.44 191 LEU B N 1
ATOM 3689 C CA . LEU B 1 191 ? -18.484 9.984 17.422 1 95.44 191 LEU B CA 1
ATOM 3690 C C . LEU B 1 191 ? -18.922 10.133 18.875 1 95.44 191 LEU B C 1
ATOM 3692 O O . LEU B 1 191 ? -18.109 10.461 19.75 1 95.44 191 LEU B O 1
ATOM 3696 N N . GLU B 1 192 ? -20.156 9.852 19.109 1 95.94 192 GLU B N 1
ATOM 3697 C CA . GLU B 1 192 ? -20.703 9.969 20.469 1 95.94 192 GLU B CA 1
ATOM 3698 C C . GLU B 1 192 ? -20.078 8.938 21.391 1 95.94 192 GLU B C 1
ATOM 3700 O O . GLU B 1 192 ? -19.781 9.234 22.562 1 95.94 192 GLU B O 1
ATOM 3705 N N . ARG B 1 193 ? -19.906 7.754 20.875 1 94.81 193 ARG B N 1
ATOM 3706 C CA . ARG B 1 193 ? -19.25 6.723 21.656 1 94.81 193 ARG B CA 1
ATOM 3707 C C . ARG B 1 193 ? -17.844 7.152 22.062 1 94.81 193 ARG B C 1
ATOM 3709 O O . ARG B 1 193 ? -17.453 7 23.219 1 94.81 193 ARG B O 1
ATOM 3716 N N . ARG B 1 194 ? -17.125 7.672 21.141 1 95.81 194 ARG B N 1
ATOM 3717 C CA . ARG B 1 194 ? -15.75 8.109 21.422 1 95.81 194 ARG B CA 1
ATOM 3718 C C . ARG B 1 194 ? -15.742 9.312 22.359 1 95.81 194 ARG B C 1
ATOM 3720 O O . ARG B 1 194 ? -14.906 9.398 23.25 1 95.81 194 ARG B O 1
ATOM 3727 N N . ARG B 1 195 ? -16.625 10.273 22.172 1 96.94 195 ARG B N 1
ATOM 3728 C CA . ARG B 1 195 ? -16.719 11.477 22.984 1 96.94 195 ARG B CA 1
ATOM 3729 C C . ARG B 1 195 ? -16.891 11.125 24.469 1 96.94 195 ARG B C 1
ATOM 3731 O O . ARG B 1 195 ? -16.328 11.789 25.344 1 96.94 195 ARG B O 1
ATOM 3738 N N . ALA B 1 196 ? -17.641 10.07 24.688 1 96.88 196 ALA B N 1
ATOM 3739 C CA . ALA B 1 196 ? -17.938 9.648 26.062 1 96.88 196 ALA B CA 1
ATOM 3740 C C . ALA B 1 196 ? -16.672 9.156 26.766 1 96.88 196 ALA B C 1
ATOM 3742 O O . ALA B 1 196 ? -16.562 9.242 27.984 1 96.88 196 ALA B O 1
ATOM 3743 N N . VAL B 1 197 ? -15.711 8.664 26.016 1 95.12 197 VAL B N 1
ATOM 3744 C CA . VAL B 1 197 ? -14.523 8.055 26.609 1 95.12 197 VAL B CA 1
ATOM 3745 C C . VAL B 1 197 ? -13.336 9.008 26.469 1 95.12 197 VAL B C 1
ATOM 3747 O O . VAL B 1 197 ? -12.516 9.117 27.375 1 95.12 197 VAL B O 1
ATOM 3750 N N . ALA B 1 198 ? -13.227 9.656 25.359 1 95.75 198 ALA B N 1
ATOM 3751 C CA . ALA B 1 198 ? -12.133 10.562 25.047 1 95.75 198 ALA B CA 1
ATOM 3752 C C . ALA B 1 198 ? -12.594 11.68 24.109 1 95.75 198 ALA B C 1
ATOM 3754 O O . ALA B 1 198 ? -12.531 11.539 22.891 1 95.75 198 ALA B O 1
ATOM 3755 N N . PRO B 1 199 ? -13.008 12.758 24.688 1 97 199 PRO B N 1
ATOM 3756 C CA . PRO B 1 199 ? -13.531 13.859 23.891 1 97 199 PRO B CA 1
ATOM 3757 C C . PRO B 1 199 ? -12.461 14.516 23.016 1 97 199 PRO B C 1
ATOM 3759 O O . PRO B 1 199 ? -11.266 14.359 23.266 1 97 199 PRO B O 1
ATOM 3762 N N . PRO B 1 200 ? -12.914 15.25 22 1 97.44 200 PRO B N 1
ATOM 3763 C CA . PRO B 1 200 ? -11.945 15.961 21.156 1 97.44 200 PRO B CA 1
ATOM 3764 C C . PRO B 1 200 ? -11.281 17.125 21.875 1 97.44 200 PRO B C 1
ATOM 3766 O O . PRO B 1 200 ? -11.781 17.594 22.891 1 97.44 200 PRO B O 1
ATOM 3769 N N . VAL B 1 201 ? -10.188 17.562 21.297 1 97.31 201 VAL B N 1
ATOM 3770 C CA . VAL B 1 201 ? -9.453 18.688 21.844 1 97.31 201 VAL B CA 1
ATOM 3771 C C . VAL B 1 201 ? -9.148 19.703 20.75 1 97.31 201 VAL B C 1
ATOM 3773 O O . VAL B 1 201 ? -9.008 19.328 19.578 1 97.31 201 VAL B O 1
ATOM 3776 N N . ARG B 1 202 ? -9.078 20.938 21.109 1 97 202 ARG B N 1
ATOM 3777 C CA . ARG B 1 202 ? -8.594 22.047 20.297 1 97 202 ARG B CA 1
ATOM 3778 C C . ARG B 1 202 ? -7.629 22.922 21.094 1 97 202 ARG B C 1
ATOM 3780 O O . ARG B 1 202 ? -7.84 23.156 22.281 1 97 202 ARG B O 1
ATOM 3787 N N . PHE B 1 203 ? -6.621 23.328 20.406 1 97.62 203 PHE B N 1
ATOM 3788 C CA . PHE B 1 203 ? -5.617 24.141 21.078 1 97.62 203 PHE B CA 1
ATOM 3789 C C . PHE B 1 203 ? -4.887 25.031 20.062 1 97.62 203 PHE B C 1
ATOM 3791 O O . PHE B 1 203 ? -4.887 24.734 18.875 1 97.62 203 PHE B O 1
ATOM 3798 N N . PRO B 1 204 ? -4.371 26.141 20.531 1 97.81 204 PRO B N 1
ATOM 3799 C CA . PRO B 1 204 ? -3.553 26.969 19.641 1 97.81 204 PRO B CA 1
ATOM 3800 C C . PRO B 1 204 ? -2.26 26.281 19.219 1 97.81 204 PRO B C 1
ATOM 3802 O O . PRO B 1 204 ? -1.734 25.438 19.953 1 97.81 204 PRO B O 1
ATOM 3805 N N . ILE B 1 205 ? -1.807 26.578 18.094 1 98 205 ILE B N 1
ATOM 3806 C CA . ILE B 1 205 ? -0.535 26.109 17.562 1 98 205 ILE B CA 1
ATOM 3807 C C . ILE B 1 205 ? 0.27 27.281 17 1 98 205 ILE B C 1
ATOM 3809 O O . ILE B 1 205 ? -0.081 27.844 15.969 1 98 205 ILE B O 1
ATOM 3813 N N . PRO B 1 206 ? 1.364 27.625 17.672 1 97.31 206 PRO B N 1
ATOM 3814 C CA . PRO B 1 206 ? 2.145 28.766 17.188 1 97.31 206 PRO B CA 1
ATOM 3815 C C . PRO B 1 206 ? 2.799 28.5 15.828 1 97.31 206 PRO B C 1
ATOM 3817 O O . PRO B 1 206 ? 3.234 27.375 15.555 1 97.31 206 PRO B O 1
ATOM 3820 N N . VAL B 1 207 ? 2.807 29.547 15 1 97.81 207 VAL B N 1
ATOM 3821 C CA . VAL B 1 207 ? 3.553 29.469 13.75 1 97.81 207 VAL B CA 1
ATOM 3822 C C . VAL B 1 207 ? 4.992 29.047 14.039 1 97.81 207 VAL B C 1
ATOM 3824 O O . VAL B 1 207 ? 5.547 29.375 15.086 1 97.81 207 VAL B O 1
ATOM 3827 N N . GLY B 1 208 ? 5.531 28.281 13.125 1 97.62 208 GLY B N 1
ATOM 3828 C CA . GLY B 1 208 ? 6.832 27.672 13.344 1 97.62 208 GLY B CA 1
ATOM 3829 C C . GLY B 1 208 ? 6.754 26.25 13.859 1 97.62 208 GLY B C 1
ATOM 3830 O O . GLY B 1 208 ? 7.77 25.562 13.961 1 97.62 208 GLY B O 1
ATOM 3831 N N . SER B 1 209 ? 5.559 25.812 14.172 1 98.12 209 SER B N 1
ATOM 3832 C CA . SER B 1 209 ? 5.316 24.438 14.609 1 98.12 209 SER B CA 1
ATOM 3833 C C . SER B 1 209 ? 5.09 23.516 13.414 1 98.12 209 SER B C 1
ATOM 3835 O O . SER B 1 209 ? 4.809 23.984 12.305 1 98.12 209 SER B O 1
ATOM 3837 N N . VAL B 1 210 ? 5.289 22.25 13.633 1 98.62 210 VAL B N 1
ATOM 3838 C CA . VAL B 1 210 ? 4.891 21.172 12.727 1 98.62 210 VAL B CA 1
ATOM 3839 C C . VAL B 1 210 ? 4.039 20.156 13.484 1 98.62 210 VAL B C 1
ATOM 3841 O O . VAL B 1 210 ? 4.398 19.734 14.586 1 98.62 210 VAL B O 1
ATOM 3844 N N . VAL B 1 211 ? 2.91 19.844 12.938 1 98.81 211 VAL B N 1
ATOM 3845 C CA . VAL B 1 211 ? 2.053 18.812 13.492 1 98.81 211 VAL B CA 1
ATOM 3846 C C . VAL B 1 211 ? 2.201 17.516 12.688 1 98.81 211 VAL B C 1
ATOM 3848 O O . VAL B 1 211 ? 1.981 17.516 11.477 1 98.81 211 VAL B O 1
ATOM 3851 N N . ILE B 1 212 ? 2.621 16.453 13.383 1 98.94 212 ILE B N 1
ATOM 3852 C CA . ILE B 1 212 ? 2.65 15.133 12.766 1 98.94 212 ILE B CA 1
ATOM 3853 C C . ILE B 1 212 ? 1.491 14.289 13.297 1 98.94 212 ILE B C 1
ATOM 3855 O O . ILE B 1 212 ? 1.334 14.133 14.508 1 98.94 212 ILE B O 1
ATOM 3859 N N . ARG B 1 213 ? 0.682 13.797 12.398 1 98.75 213 ARG B N 1
ATOM 3860 C CA . ARG B 1 213 ? -0.439 12.984 12.859 1 98.75 213 ARG B CA 1
ATOM 3861 C C . ARG B 1 213 ? -0.655 11.781 11.953 1 98.75 213 ARG B C 1
ATOM 3863 O O . ARG B 1 213 ? -0.323 11.82 10.766 1 98.75 213 ARG B O 1
ATOM 3870 N N . ASP B 1 214 ? -1.132 10.703 12.531 1 98.75 214 ASP B N 1
ATOM 3871 C CA . ASP B 1 214 ? -1.572 9.547 11.758 1 98.75 214 ASP B CA 1
ATOM 3872 C C . ASP B 1 214 ? -2.701 9.922 10.797 1 98.75 214 ASP B C 1
ATOM 3874 O O . ASP B 1 214 ? -3.65 10.602 11.188 1 98.75 214 ASP B O 1
ATOM 3878 N N . GLY B 1 215 ? -2.553 9.578 9.508 1 97.88 215 GLY B N 1
ATOM 3879 C CA . GLY B 1 215 ? -3.57 9.914 8.523 1 97.88 215 GLY B CA 1
ATOM 3880 C C . GLY B 1 215 ? -4.953 9.414 8.906 1 97.88 215 GLY B C 1
ATOM 3881 O O . GLY B 1 215 ? -5.957 9.898 8.375 1 97.88 215 GLY B O 1
ATOM 3882 N N . ARG B 1 216 ? -5.031 8.469 9.898 1 97.38 216 ARG B N 1
ATOM 3883 C CA . ARG B 1 216 ? -6.293 7.852 10.297 1 97.38 216 ARG B CA 1
ATOM 3884 C C . ARG B 1 216 ? -6.879 8.547 11.523 1 97.38 216 ARG B C 1
ATOM 3886 O O . ARG B 1 216 ? -7.965 8.195 11.977 1 97.38 216 ARG B O 1
ATOM 3893 N N . LEU B 1 217 ? -6.207 9.578 12.062 1 98.19 217 LEU B N 1
ATOM 3894 C CA . LEU B 1 217 ? -6.695 10.297 13.234 1 98.19 217 LEU B CA 1
ATOM 3895 C C . LEU B 1 217 ? -7.938 11.109 12.891 1 98.19 217 LEU B C 1
ATOM 3897 O O . LEU B 1 217 ? -7.941 11.875 11.922 1 98.19 217 LEU B O 1
ATOM 3901 N N . TRP B 1 218 ? -8.977 10.914 13.734 1 98.19 218 TRP B N 1
ATOM 3902 C CA . TRP B 1 218 ? -10.18 11.719 13.562 1 98.19 218 TRP B CA 1
ATOM 3903 C C . TRP B 1 218 ? -9.891 13.195 13.797 1 98.19 218 TRP B C 1
ATOM 3905 O O . TRP B 1 218 ? -9.219 13.555 14.766 1 98.19 218 TRP B O 1
ATOM 3915 N N . HIS B 1 219 ? -10.375 13.992 12.898 1 98.25 219 HIS B N 1
ATOM 3916 C CA . HIS B 1 219 ? -10.195 15.438 13.031 1 98.25 219 HIS B CA 1
ATOM 3917 C C . HIS B 1 219 ? -11.219 16.203 12.195 1 98.25 219 HIS B C 1
ATOM 3919 O O . HIS B 1 219 ? -11.953 15.602 11.406 1 98.25 219 HIS B O 1
ATOM 3925 N N . ARG B 1 220 ? -11.273 17.469 12.43 1 98.06 220 ARG B N 1
ATOM 3926 C CA . ARG B 1 220 ? -12.078 18.312 11.555 1 98.06 220 ARG B CA 1
ATOM 3927 C C . ARG B 1 220 ? -11.617 19.766 11.625 1 98.06 220 ARG B C 1
ATOM 3929 O O . ARG B 1 220 ? -11.102 20.219 12.648 1 98.06 220 ARG B O 1
ATOM 3936 N N . GLY B 1 221 ? -11.773 20.453 10.453 1 97.44 221 GLY B N 1
ATOM 3937 C CA . GLY B 1 221 ? -11.703 21.906 10.477 1 97.44 221 GLY B CA 1
ATOM 3938 C C . GLY B 1 221 ? -12.922 22.547 11.117 1 97.44 221 GLY B C 1
ATOM 3939 O O . GLY B 1 221 ? -14.047 22.047 10.961 1 97.44 221 GLY B O 1
ATOM 3940 N N . VAL B 1 222 ? -12.695 23.641 11.781 1 97.62 222 VAL B N 1
ATOM 3941 C CA . VAL B 1 222 ? -13.789 24.359 12.43 1 97.62 222 VAL B CA 1
ATOM 3942 C C . VAL B 1 222 ? -13.852 25.797 11.875 1 97.62 222 VAL B C 1
ATOM 3944 O O . VAL B 1 222 ? -12.945 26.234 11.18 1 97.62 222 VAL B O 1
ATOM 3947 N N . PRO B 1 223 ? -14.914 26.453 12.156 1 97.81 223 PRO B N 1
ATOM 3948 C CA . PRO B 1 223 ? -15.094 27.781 11.562 1 97.81 223 PRO B CA 1
ATOM 3949 C C . PRO B 1 223 ? -13.992 28.766 11.953 1 97.81 223 PRO B C 1
ATOM 3951 O O . PRO B 1 223 ? -13.523 28.75 13.094 1 97.81 223 PRO B O 1
ATOM 3954 N N . ASN B 1 224 ? -13.578 29.547 11 1 98.5 224 ASN B N 1
ATOM 3955 C CA . ASN B 1 224 ? -12.711 30.688 11.227 1 98.5 224 ASN B CA 1
ATOM 3956 C C . ASN B 1 224 ? -13.516 31.938 11.586 1 98.5 224 ASN B C 1
ATOM 3958 O O . ASN B 1 224 ? -14.109 32.562 10.711 1 98.5 224 ASN B O 1
ATOM 3962 N N . LEU B 1 225 ? -13.484 32.312 12.805 1 97.88 225 LEU B N 1
ATOM 3963 C CA . LEU B 1 225 ? -14.273 33.406 13.297 1 97.88 225 LEU B CA 1
ATOM 3964 C C . LEU B 1 225 ? -13.484 34.719 13.219 1 97.88 225 LEU B C 1
ATOM 3966 O O . LEU B 1 225 ? -14 35.781 13.555 1 97.88 225 LEU B O 1
ATOM 3970 N N . SER B 1 226 ? -12.25 34.625 12.789 1 97.69 226 SER B N 1
ATOM 3971 C CA . SER B 1 226 ? -11.43 35.844 12.609 1 97.69 226 SER B CA 1
ATOM 3972 C C . SER B 1 226 ? -11.719 36.5 11.273 1 97.69 226 SER B C 1
ATOM 3974 O O . SER B 1 226 ? -12.586 36.062 10.523 1 97.69 226 SER B O 1
ATOM 3976 N N . ALA B 1 227 ? -10.984 37.594 10.977 1 97.19 227 ALA B N 1
ATOM 3977 C CA . ALA B 1 227 ? -11.242 38.375 9.773 1 97.19 227 ALA B CA 1
ATOM 3978 C C . ALA B 1 227 ? -10.242 38.031 8.672 1 97.19 227 ALA B C 1
ATOM 3980 O O . ALA B 1 227 ? -10.336 38.562 7.559 1 97.19 227 ALA B O 1
ATOM 3981 N N . ALA B 1 228 ? -9.344 37.156 8.961 1 97.06 228 ALA B N 1
ATOM 3982 C CA . ALA B 1 228 ? -8.289 36.844 7.992 1 97.06 228 ALA B CA 1
ATOM 3983 C C . ALA B 1 228 ? -8.266 35.344 7.676 1 97.06 228 ALA B C 1
ATOM 3985 O O . ALA B 1 228 ? -8.578 34.531 8.531 1 97.06 228 ALA B O 1
ATOM 3986 N N . PRO B 1 229 ? -7.844 35 6.402 1 98.31 229 PRO B N 1
ATOM 3987 C CA . PRO B 1 229 ? -7.684 33.594 6.09 1 98.31 229 PRO B CA 1
ATOM 3988 C C . PRO B 1 229 ? -6.59 32.906 6.922 1 98.31 229 PRO B C 1
ATOM 3990 O O . PRO B 1 229 ? -5.652 33.594 7.363 1 98.31 229 PRO B O 1
ATOM 3993 N N . ARG B 1 230 ? -6.758 31.719 7.141 1 98.38 230 ARG B N 1
ATOM 3994 C CA . ARG B 1 230 ? -5.785 30.922 7.887 1 98.38 230 ARG B CA 1
ATOM 3995 C C . ARG B 1 230 ? -5.191 29.828 7.012 1 98.38 230 ARG B C 1
ATOM 3997 O O . ARG B 1 230 ? -5.773 28.75 6.875 1 98.38 230 ARG B O 1
ATOM 4004 N N . PRO B 1 231 ? -3.973 30.031 6.477 1 98.25 231 PRO B N 1
ATOM 4005 C CA . PRO B 1 231 ? -3.344 29.047 5.59 1 98.25 231 PRO B CA 1
ATOM 4006 C C . PRO B 1 231 ? -2.619 27.938 6.355 1 98.25 231 PRO B C 1
ATOM 4008 O O . PRO B 1 231 ? -2.053 28.188 7.422 1 98.25 231 PRO B O 1
ATOM 4011 N N . LEU B 1 232 ? -2.6 26.797 5.789 1 98.06 232 LEU B N 1
ATOM 4012 C CA . LEU B 1 232 ? -1.931 25.594 6.273 1 98.06 232 LEU B CA 1
ATOM 4013 C C . LEU B 1 232 ? -1.254 24.844 5.125 1 98.06 232 LEU B C 1
ATOM 4015 O O . LEU B 1 232 ? -1.853 24.656 4.066 1 98.06 232 LEU B O 1
ATOM 4019 N N . LEU B 1 233 ? 0.042 24.562 5.301 1 98.06 233 LEU B N 1
ATOM 4020 C CA . LEU B 1 233 ? 0.723 23.641 4.402 1 98.06 233 LEU B CA 1
ATOM 4021 C C . LEU B 1 233 ? 0.528 22.203 4.859 1 98.06 233 LEU B C 1
ATOM 4023 O O . LEU B 1 233 ? 0.67 21.891 6.047 1 98.06 233 LEU B O 1
ATOM 4027 N N . ALA B 1 234 ? 0.163 21.344 3.92 1 97.62 234 ALA B N 1
ATOM 4028 C CA . ALA B 1 234 ? -0.107 19.938 4.242 1 97.62 234 ALA B CA 1
ATOM 4029 C C . ALA B 1 234 ? 0.761 19 3.402 1 97.62 234 ALA B C 1
ATOM 4031 O O . ALA B 1 234 ? 0.765 19.094 2.172 1 97.62 234 ALA B O 1
ATOM 4032 N N . MET B 1 235 ? 1.512 18.203 4.016 1 98 235 MET B N 1
ATOM 4033 C CA . MET B 1 235 ? 2.279 17.125 3.396 1 98 235 MET B CA 1
ATOM 4034 C C . MET B 1 235 ? 1.92 15.773 4.012 1 98 235 MET B C 1
ATOM 4036 O O . MET B 1 235 ? 1.313 15.719 5.082 1 98 235 MET B O 1
ATOM 4040 N N . THR B 1 236 ? 2.207 14.711 3.318 1 98.56 236 THR B N 1
ATOM 4041 C CA . THR B 1 236 ? 1.984 13.375 3.848 1 98.56 236 THR B CA 1
ATOM 4042 C C . THR B 1 236 ? 3.133 12.445 3.465 1 98.56 236 THR B C 1
ATOM 4044 O O . THR B 1 236 ? 3.49 12.344 2.291 1 98.56 236 THR B O 1
ATOM 4047 N N . HIS B 1 237 ? 3.756 11.883 4.496 1 98.81 237 HIS B N 1
ATOM 4048 C CA . HIS B 1 237 ? 4.746 10.828 4.316 1 98.81 237 HIS B CA 1
ATOM 4049 C C . HIS B 1 237 ? 4.09 9.453 4.312 1 98.81 237 HIS B C 1
ATOM 4051 O O . HIS B 1 237 ? 3.279 9.148 5.188 1 98.81 237 HIS B O 1
ATOM 4057 N N . TYR B 1 238 ? 4.453 8.641 3.309 1 98.69 238 TYR B N 1
ATOM 4058 C CA . TYR B 1 238 ? 3.912 7.293 3.17 1 98.69 238 TYR B CA 1
ATOM 4059 C C . TYR B 1 238 ? 5.023 6.25 3.24 1 98.69 238 TYR B C 1
ATOM 4061 O O . TYR B 1 238 ? 6.18 6.547 2.928 1 98.69 238 TYR B O 1
ATOM 4069 N N . THR B 1 239 ? 4.621 5.031 3.627 1 98.44 239 THR B N 1
ATOM 4070 C CA . THR B 1 239 ? 5.473 3.875 3.373 1 98.44 239 THR B CA 1
ATOM 4071 C C . THR B 1 239 ? 5.805 3.762 1.887 1 98.44 239 THR B C 1
ATOM 4073 O O . THR B 1 239 ? 5.051 4.246 1.04 1 98.44 239 THR B O 1
ATOM 4076 N N . GLU B 1 240 ? 6.922 3.152 1.645 1 95.94 240 GLU B N 1
ATOM 4077 C CA . GLU B 1 240 ? 7.387 3.055 0.266 1 95.94 240 GLU B CA 1
ATOM 4078 C C . GLU B 1 240 ? 6.453 2.189 -0.575 1 95.94 240 GLU B C 1
ATOM 4080 O O . GLU B 1 240 ? 6.34 2.385 -1.786 1 95.94 240 GLU B O 1
ATOM 4085 N N . TRP B 1 241 ? 5.73 1.252 0.051 1 97.25 241 TRP B N 1
ATOM 4086 C CA . TRP B 1 241 ? 4.953 0.266 -0.691 1 97.25 241 TRP B CA 1
ATOM 4087 C C . TRP B 1 241 ? 3.545 0.784 -0.972 1 97.25 241 TRP B C 1
ATOM 4089 O O . TRP B 1 241 ? 2.791 0.171 -1.731 1 97.25 241 TRP B O 1
ATOM 4099 N N . PHE B 1 242 ? 3.09 1.875 -0.365 1 98.38 242 PHE B N 1
ATOM 4100 C CA . PHE B 1 242 ? 1.759 2.414 -0.618 1 98.38 242 PHE B CA 1
ATOM 4101 C C . PHE B 1 242 ? 1.74 3.229 -1.905 1 98.38 242 PHE B C 1
ATOM 4103 O O . PHE B 1 242 ? 2.623 4.059 -2.133 1 98.38 242 PHE B O 1
ATOM 4110 N N . ASP B 1 243 ? 0.729 3.037 -2.682 1 96.31 243 ASP B N 1
ATOM 4111 C CA . ASP B 1 243 ? 0.647 3.664 -3.998 1 96.31 243 ASP B CA 1
ATOM 4112 C C . ASP B 1 243 ? 0.14 5.102 -3.891 1 96.31 243 ASP B C 1
ATOM 4114 O O . ASP B 1 243 ? -0.976 5.336 -3.422 1 96.31 243 ASP B O 1
ATOM 4118 N N . MET B 1 244 ? 0.979 6.07 -4.309 1 95.44 244 MET B N 1
ATOM 4119 C CA . MET B 1 244 ? 0.639 7.484 -4.398 1 95.44 244 MET B CA 1
ATOM 4120 C C . MET B 1 244 ? 1.185 8.094 -5.684 1 95.44 244 MET B C 1
ATOM 4122 O O . MET B 1 244 ? 2.295 7.77 -6.109 1 95.44 244 MET B O 1
ATOM 4126 N N . PRO B 1 245 ? 0.4 8.984 -6.332 1 93.5 245 PRO B N 1
ATOM 4127 C CA . PRO B 1 245 ? 1.006 9.742 -7.434 1 93.5 245 PRO B CA 1
ATOM 4128 C C . PRO B 1 245 ? 2.139 10.656 -6.969 1 93.5 245 PRO B C 1
ATOM 4130 O O . PRO B 1 245 ? 2.16 11.078 -5.812 1 93.5 245 PRO B O 1
ATOM 4133 N N . PRO B 1 246 ? 3.043 10.883 -7.844 1 94.5 246 PRO B N 1
ATOM 4134 C CA . PRO B 1 246 ? 4.156 11.758 -7.461 1 94.5 246 PRO B CA 1
ATOM 4135 C C . PRO B 1 246 ? 3.746 13.227 -7.367 1 94.5 246 PRO B C 1
ATOM 4137 O O . PRO B 1 246 ? 2.832 13.656 -8.07 1 94.5 246 PRO B O 1
ATOM 4140 N N . ILE B 1 247 ? 4.422 13.961 -6.555 1 94.25 247 ILE B N 1
ATOM 4141 C CA . ILE B 1 247 ? 4.309 15.414 -6.516 1 94.25 247 ILE B CA 1
ATOM 4142 C C . ILE B 1 247 ? 4.965 16.016 -7.758 1 94.25 247 ILE B C 1
ATOM 4144 O O . ILE B 1 247 ? 6.051 15.586 -8.164 1 94.25 247 ILE B O 1
ATOM 4148 N N . GLN B 1 248 ? 4.336 16.969 -8.367 1 93.75 248 GLN B N 1
ATOM 4149 C CA . GLN B 1 248 ? 4.988 17.688 -9.453 1 93.75 248 GLN B CA 1
ATOM 4150 C C . GLN B 1 248 ? 5.898 18.781 -8.914 1 93.75 248 GLN B C 1
ATOM 4152 O O . GLN B 1 248 ? 5.445 19.688 -8.195 1 93.75 248 GLN B O 1
ATOM 4157 N N . LEU B 1 249 ? 7.156 18.719 -9.203 1 95.44 249 LEU B N 1
ATOM 4158 C CA . LEU B 1 249 ? 8.133 19.719 -8.797 1 95.44 249 LEU B CA 1
ATOM 4159 C C . LEU B 1 249 ? 8.938 20.219 -9.992 1 95.44 249 LEU B C 1
ATOM 4161 O O . LEU B 1 249 ? 9.086 19.5 -10.992 1 95.44 249 LEU B O 1
ATOM 4165 N N . PRO B 1 250 ? 9.375 21.453 -9.938 1 95.88 250 PRO B N 1
ATOM 4166 C CA . PRO B 1 250 ? 10.25 21.906 -11.023 1 95.88 250 PRO B CA 1
ATOM 4167 C C . PRO B 1 250 ? 11.602 21.203 -11.031 1 95.88 250 PRO B C 1
ATOM 4169 O O . PRO B 1 250 ? 12.148 20.891 -9.969 1 95.88 250 PRO B O 1
ATOM 4172 N N . ASP B 1 251 ? 12.117 20.938 -12.203 1 95.94 251 ASP B N 1
ATOM 4173 C CA . ASP B 1 251 ? 13.367 20.203 -12.328 1 95.94 251 ASP B CA 1
ATOM 4174 C C . ASP B 1 251 ? 14.523 20.984 -11.695 1 95.94 251 ASP B C 1
ATOM 4176 O O . ASP B 1 251 ? 15.578 20.406 -11.414 1 95.94 251 ASP B O 1
ATOM 4180 N N . THR B 1 252 ? 14.352 22.266 -11.461 1 95.94 252 THR B N 1
ATOM 4181 C CA . THR B 1 252 ? 15.398 23.094 -10.883 1 95.94 252 THR B CA 1
ATOM 4182 C C . THR B 1 252 ? 15.727 22.656 -9.461 1 95.94 252 THR B C 1
ATOM 4184 O O . THR B 1 252 ? 16.781 23.016 -8.922 1 95.94 252 THR B O 1
ATOM 4187 N N . VAL B 1 253 ? 14.805 21.875 -8.836 1 96.5 253 VAL B N 1
ATOM 4188 C CA . VAL B 1 253 ? 15.062 21.469 -7.457 1 96.5 253 VAL B CA 1
ATOM 4189 C C . VAL B 1 253 ? 15.445 20 -7.414 1 96.5 253 VAL B C 1
ATOM 4191 O O . VAL B 1 253 ? 15.648 19.438 -6.34 1 96.5 253 VAL B O 1
ATOM 4194 N N . LYS B 1 254 ? 15.547 19.312 -8.531 1 97.12 254 LYS B N 1
ATOM 4195 C CA . LYS B 1 254 ? 15.789 17.875 -8.609 1 97.12 254 LYS B CA 1
ATOM 4196 C C . LYS B 1 254 ? 17.078 17.5 -7.895 1 97.12 254 LYS B C 1
ATOM 4198 O O . LYS B 1 254 ? 17.141 16.469 -7.203 1 97.12 254 LYS B O 1
ATOM 4203 N N . SER B 1 255 ? 18.078 18.25 -8.008 1 96.69 255 SER B N 1
ATOM 4204 C CA . SER B 1 255 ? 19.406 17.906 -7.488 1 96.69 255 SER B CA 1
ATOM 4205 C C . SER B 1 255 ? 19.359 17.703 -5.977 1 96.69 255 SER B C 1
ATOM 4207 O O . SER B 1 255 ? 19.859 16.703 -5.465 1 96.69 255 SER B O 1
ATOM 4209 N N . TRP B 1 256 ? 18.734 18.672 -5.246 1 95.94 256 TRP B N 1
ATOM 4210 C CA . TRP B 1 256 ? 18.797 18.531 -3.797 1 95.94 256 TRP B CA 1
ATOM 4211 C C . TRP B 1 256 ? 17.641 17.656 -3.291 1 95.94 256 TRP B C 1
ATOM 4213 O O . TRP B 1 256 ? 17.734 17.062 -2.219 1 95.94 256 TRP B O 1
ATOM 4223 N N . VAL B 1 257 ? 16.562 17.547 -4.051 1 97.19 257 VAL B N 1
ATOM 4224 C CA . VAL B 1 257 ? 15.477 16.672 -3.643 1 97.19 257 VAL B CA 1
ATOM 4225 C C . VAL B 1 257 ? 15.906 15.219 -3.775 1 97.19 257 VAL B C 1
ATOM 4227 O O . VAL B 1 257 ? 15.789 14.438 -2.826 1 97.19 257 VAL B O 1
ATOM 4230 N N . ASP B 1 258 ? 16.516 14.828 -4.918 1 95.44 258 ASP B N 1
ATOM 4231 C CA . ASP B 1 258 ? 16.922 13.453 -5.176 1 95.44 258 ASP B CA 1
ATOM 4232 C C . ASP B 1 258 ? 18.25 13.141 -4.492 1 95.44 258 ASP B C 1
ATOM 4234 O O . ASP B 1 258 ? 18.609 11.977 -4.316 1 95.44 258 ASP B O 1
ATOM 4238 N N . GLY B 1 259 ? 19 14.109 -4.195 1 95.56 259 GLY B N 1
ATOM 4239 C CA . GLY B 1 259 ? 20.297 13.914 -3.57 1 95.56 259 GLY B CA 1
ATOM 4240 C C . GLY B 1 259 ? 20.203 13.633 -2.082 1 95.56 259 GLY B C 1
ATOM 4241 O O . GLY B 1 259 ? 21.203 13.32 -1.439 1 95.56 259 GLY B O 1
ATOM 4242 N N . SER B 1 260 ? 19.047 13.703 -1.547 1 95.44 260 SER B N 1
ATOM 4243 C CA . SER B 1 260 ? 18.812 13.508 -0.118 1 95.44 260 SER B CA 1
ATOM 4244 C C . SER B 1 260 ? 18.359 12.086 0.177 1 95.44 260 SER B C 1
ATOM 4246 O O . SER B 1 260 ? 17.688 11.461 -0.648 1 95.44 260 SER B O 1
ATOM 4248 N N . ASP B 1 261 ? 18.719 11.539 1.381 1 95.25 261 ASP B N 1
ATOM 4249 C CA . ASP B 1 261 ? 18.188 10.258 1.843 1 95.25 261 ASP B CA 1
ATOM 4250 C C . ASP B 1 261 ? 16.781 10.406 2.387 1 95.25 261 ASP B C 1
ATOM 4252 O O . ASP B 1 261 ? 16.125 9.414 2.73 1 95.25 261 ASP B O 1
ATOM 4256 N N . ARG B 1 262 ? 16.312 11.648 2.486 1 97.69 262 ARG B N 1
ATOM 4257 C CA . ARG B 1 262 ? 14.938 11.977 2.82 1 97.69 262 ARG B CA 1
ATOM 4258 C C . ARG B 1 262 ? 14.086 12.125 1.562 1 97.69 262 ARG B C 1
ATOM 4260 O O . ARG B 1 262 ? 14.125 13.172 0.903 1 97.69 262 ARG B O 1
ATOM 4267 N N . HIS B 1 263 ? 13.383 11.125 1.292 1 97.44 263 HIS B N 1
ATOM 4268 C CA . HIS B 1 263 ? 12.852 10.898 -0.046 1 97.44 263 HIS B CA 1
ATOM 4269 C C . HIS B 1 263 ? 11.562 11.688 -0.266 1 97.44 263 HIS B C 1
ATOM 4271 O O . HIS B 1 263 ? 10.719 11.773 0.63 1 97.44 263 HIS B O 1
ATOM 4277 N N . THR B 1 264 ? 11.445 12.305 -1.362 1 97.94 264 THR B N 1
ATOM 4278 C CA . THR B 1 264 ? 10.219 12.883 -1.897 1 97.94 264 THR B CA 1
ATOM 4279 C C . THR B 1 264 ? 9.789 12.156 -3.164 1 97.94 264 THR B C 1
ATOM 4281 O O . THR B 1 264 ? 10.594 11.945 -4.074 1 97.94 264 THR B O 1
ATOM 4284 N N . HIS B 1 265 ? 8.594 11.68 -3.139 1 97.44 265 HIS B N 1
ATOM 4285 C CA . HIS B 1 265 ? 8.031 11.078 -4.348 1 97.44 265 HIS B CA 1
ATOM 4286 C C . HIS B 1 265 ? 7.637 12.148 -5.359 1 97.44 265 HIS B C 1
ATOM 4288 O O . HIS B 1 265 ? 6.508 12.641 -5.336 1 97.44 265 HIS B O 1
ATOM 4294 N N . ALA B 1 266 ? 8.531 12.43 -6.305 1 96.25 266 ALA B N 1
ATOM 4295 C CA . ALA B 1 266 ? 8.32 13.602 -7.156 1 96.25 266 ALA B CA 1
ATOM 4296 C C . ALA B 1 266 ? 8.516 13.25 -8.625 1 96.25 266 ALA B C 1
ATOM 4298 O O . ALA B 1 266 ? 9.297 12.352 -8.961 1 96.25 266 ALA B O 1
ATOM 4299 N N . HIS B 1 267 ? 7.707 13.82 -9.438 1 95.5 267 HIS B N 1
ATOM 4300 C CA . HIS B 1 267 ? 7.938 13.945 -10.875 1 95.5 267 HIS B CA 1
ATOM 4301 C C . HIS B 1 267 ? 8.422 15.352 -11.234 1 95.5 267 HIS B C 1
ATOM 4303 O O . HIS B 1 267 ? 7.734 16.328 -10.953 1 95.5 267 HIS B O 1
ATOM 4309 N N . PHE B 1 268 ? 9.586 15.406 -11.844 1 96.44 268 PHE B N 1
ATOM 4310 C CA . PHE B 1 268 ? 10.188 16.703 -12.125 1 96.44 268 PHE B CA 1
ATOM 4311 C C . PHE B 1 268 ? 9.836 17.172 -13.531 1 96.44 268 PHE B C 1
ATOM 4313 O O . PHE B 1 268 ? 9.945 16.391 -14.492 1 96.44 268 PHE B O 1
ATOM 4320 N N . VAL B 1 269 ? 9.391 18.359 -13.648 1 94.06 269 VAL B N 1
ATOM 4321 C CA . VAL B 1 269 ? 8.961 18.906 -14.938 1 94.06 269 VAL B CA 1
ATOM 4322 C C . VAL B 1 269 ? 9.773 20.156 -15.266 1 94.06 269 VAL B C 1
ATOM 4324 O O . VAL B 1 269 ? 10.188 20.891 -14.359 1 94.06 269 VAL B O 1
ATOM 4327 N N . ALA B 1 270 ? 9.914 20.312 -16.578 1 91.94 270 ALA B N 1
ATOM 4328 C CA . ALA B 1 270 ? 10.602 21.516 -17.047 1 91.94 270 ALA B CA 1
ATOM 4329 C C . ALA B 1 270 ? 9.68 22.734 -16.953 1 91.94 270 ALA B C 1
ATOM 4331 O O . ALA B 1 270 ? 8.5 22.641 -17.312 1 91.94 270 ALA B O 1
ATOM 4332 N N . GLY B 1 271 ? 10.148 23.797 -16.453 1 83.31 271 GLY B N 1
ATOM 4333 C CA . GLY B 1 271 ? 9.391 25.047 -16.406 1 83.31 271 GLY B CA 1
ATOM 4334 C C . GLY B 1 271 ? 8.5 25.156 -15.18 1 83.31 271 GLY B C 1
ATOM 4335 O O . GLY B 1 271 ? 8.781 24.547 -14.148 1 83.31 271 GLY B O 1
ATOM 4336 N N . ASP B 1 272 ? 7.465 26.062 -15.289 1 80.25 272 ASP B N 1
ATOM 4337 C CA . ASP B 1 272 ? 6.586 26.344 -14.164 1 80.25 272 ASP B CA 1
ATOM 4338 C C . ASP B 1 272 ? 5.531 25.266 -13.992 1 80.25 272 ASP B C 1
ATOM 4340 O O . ASP B 1 272 ? 5.016 24.734 -14.977 1 80.25 272 ASP B O 1
ATOM 4344 N N . VAL B 1 273 ? 5.336 24.812 -12.805 1 83.62 273 VAL B N 1
ATOM 4345 C CA . VAL B 1 273 ? 4.281 23.859 -12.469 1 83.62 273 VAL B CA 1
ATOM 4346 C C . VAL B 1 273 ? 3.004 24.609 -12.102 1 83.62 273 VAL B C 1
ATOM 4348 O O . VAL B 1 273 ? 3.035 25.547 -11.297 1 83.62 273 VAL B O 1
ATOM 4351 N N . ASP B 1 274 ? 1.905 24.219 -12.797 1 80.38 274 ASP B N 1
ATOM 4352 C CA . ASP B 1 274 ? 0.624 24.812 -12.43 1 80.38 274 ASP B CA 1
ATOM 4353 C C . ASP B 1 274 ? 0.101 24.219 -11.125 1 80.38 274 ASP B C 1
ATOM 4355 O O . ASP B 1 274 ? -0.368 23.078 -11.094 1 80.38 274 ASP B O 1
ATOM 4359 N N . HIS B 1 275 ? 0.115 24.984 -10.148 1 81.81 275 HIS B N 1
ATOM 4360 C CA . HIS B 1 275 ? -0.309 24.516 -8.836 1 81.81 275 HIS B CA 1
ATOM 4361 C C . HIS B 1 275 ? -1.732 24.969 -8.523 1 81.81 275 HIS B C 1
ATOM 4363 O O . HIS B 1 275 ? -2.338 24.484 -7.559 1 81.81 275 HIS B O 1
ATOM 4369 N N . LEU B 1 276 ? -2.295 25.812 -9.25 1 78 276 LEU B N 1
ATOM 4370 C CA . LEU B 1 276 ? -3.572 26.422 -8.898 1 78 276 LEU B CA 1
ATOM 4371 C C . LEU B 1 276 ? -4.73 25.672 -9.555 1 78 276 LEU B C 1
ATOM 4373 O O . LEU B 1 276 ? -5.828 25.609 -8.992 1 78 276 LEU B O 1
ATOM 4377 N N . THR B 1 277 ? -4.449 25.109 -10.773 1 68.81 277 THR B N 1
ATOM 4378 C CA . THR B 1 277 ? -5.574 24.562 -11.523 1 68.81 277 THR B CA 1
ATOM 4379 C C . THR B 1 277 ? -5.445 23.047 -11.664 1 68.81 277 THR B C 1
ATOM 4381 O O . THR B 1 277 ? -6.289 22.406 -12.289 1 68.81 277 THR B O 1
ATOM 4384 N N . GLY B 1 278 ? -4.418 22.516 -11.148 1 64.69 278 GLY B N 1
ATOM 4385 C CA . GLY B 1 278 ? -4.23 21.078 -11.305 1 64.69 278 GLY B CA 1
ATOM 4386 C C . GLY B 1 278 ? -5.188 20.25 -10.461 1 64.69 278 GLY B C 1
ATOM 4387 O O . GLY B 1 278 ? -5.938 20.797 -9.656 1 64.69 278 GLY B O 1
ATOM 4388 N N . ASP B 1 279 ? -5.238 19.031 -10.789 1 62.44 279 ASP B N 1
ATOM 4389 C CA . ASP B 1 279 ? -6.059 18.078 -10.047 1 62.44 279 ASP B CA 1
ATOM 4390 C C . ASP B 1 279 ? -5.66 18.047 -8.57 1 62.44 279 ASP B C 1
ATOM 4392 O O . ASP B 1 279 ? -4.477 18.141 -8.242 1 62.44 279 ASP B O 1
ATOM 4396 N N . HIS B 1 280 ? -6.664 18.297 -7.766 1 64.75 280 HIS B N 1
ATOM 4397 C CA . HIS B 1 280 ? -6.477 18.219 -6.32 1 64.75 280 HIS B CA 1
ATOM 4398 C C . HIS B 1 280 ? -6.957 16.875 -5.785 1 64.75 280 HIS B C 1
ATOM 4400 O O . HIS B 1 280 ? -8.094 16.75 -5.332 1 64.75 280 HIS B O 1
ATOM 4406 N N . PRO B 1 281 ? -6.008 15.922 -5.832 1 58.22 281 PRO B N 1
ATOM 4407 C CA . PRO B 1 281 ? -6.449 14.578 -5.457 1 58.22 281 PRO B CA 1
ATOM 4408 C C . PRO B 1 281 ? -6.91 14.492 -4.004 1 58.22 281 PRO B C 1
ATOM 4410 O O . PRO B 1 281 ? -7.598 13.539 -3.627 1 58.22 281 PRO B O 1
ATOM 4413 N N . PHE B 1 282 ? -6.738 15.508 -3.246 1 61.5 282 PHE B N 1
ATOM 4414 C CA . PHE B 1 282 ? -7.043 15.438 -1.823 1 61.5 282 PHE B CA 1
ATOM 4415 C C . PHE B 1 282 ? -8.258 16.281 -1.487 1 61.5 282 PHE B C 1
ATOM 4417 O O . PHE B 1 282 ? -8.695 16.328 -0.334 1 61.5 282 PHE B O 1
ATOM 4424 N N . ALA B 1 283 ? -8.742 16.953 -2.504 1 62 283 ALA B N 1
ATOM 4425 C CA . ALA B 1 283 ? -9.961 17.719 -2.287 1 62 283 ALA B CA 1
ATOM 4426 C C . ALA B 1 283 ? -11.18 16.812 -2.215 1 62 283 ALA B C 1
ATOM 4428 O O . ALA B 1 283 ? -11.328 15.883 -3.02 1 62 283 ALA B O 1
ATOM 4429 N N . VAL B 1 284 ? -11.758 16.766 -1.022 1 54.75 284 VAL B N 1
ATOM 4430 C CA . VAL B 1 284 ? -13.023 16.047 -0.914 1 54.75 284 VAL B CA 1
ATOM 4431 C C . VAL B 1 284 ? -14.18 17 -1.195 1 54.75 284 VAL B C 1
ATOM 4433 O O . VAL B 1 284 ? -14.305 18.047 -0.558 1 54.75 284 VAL B O 1
ATOM 4436 N N . ARG B 1 285 ? -14.836 16.875 -2.422 1 52.94 285 ARG B N 1
ATOM 4437 C CA . ARG B 1 285 ? -15.922 17.766 -2.805 1 52.94 285 ARG B CA 1
ATOM 4438 C C . ARG B 1 285 ? -17.219 17.375 -2.094 1 52.94 285 ARG B C 1
ATOM 4440 O O . ARG B 1 285 ? -17.453 16.203 -1.794 1 52.94 285 ARG B O 1
#

Secondary structure (DSSP, 8-state):
----PPPGGGEEE--TT--S--HHHHHHHHHHHHHHSEEEEET-S-HHHHHHHHHHHHHHHHHHHHSTT--EESEEEEEE-PPP--GGG--HHHHT-HHHHHHHHHHH-TT-EEEEEEEEEE-BT--PPPPB-SS--SSTT-----SEEEEEEESS-B-TTTTPPEE-TTGGG---TT-B-TTSBBPHHHHHHHHHHS--B---B-TT-EEEEETTS-EE---B-SSS-EEEEEEEEE-TTB--PPEEEEGGGHHHHHTSSSEE-EEEESS----SSS--TT---/----PPPGGGEEE--TT--S--HHHHHHHHHHHHHHSEEEEET-S-HHHHHHHHHHHHHHHHHHHHSTT--EESEEEEEE-PPP--GGG--HHHHT-HHHHHHHHHHH-TT-EEEEEEEEEE-BT--PPPPB-SS--SSTT-----SEEEEEEESS-B-TTTTPPEE-TTGGG---TT-B-TTSBBPHHHHHHHHHHS--B---B-TT-EEEEETTS-EE---B-SSS-EEEEEEEEE-TTB--PPEEEEGGGHHHHHTSSSEE-EEEESS----SSS--TT---

GO terms:
  GO:0016706 2-oxoglutarate-dependent dioxygenase activity (F, IDA)
  GO:1901133 kanamycin biosynthetic process (P, IDA)

Sequence (570 aa):
MALAAPPGELTLALTPDDKTLDPASLDRALAILAEHGILVLTGMLRTRLTDQLRTAMLDDLPEVLRQQDVPTNFVPGHVQQDPPVRESLLFPDVLLNPVVYQITHAVLGADARNAVYSGNMNLPGSHEQPVHLDEPHLWPGISHPPYCLCVDVPLIDFTLENGSTEYWPGSHVLNPDECYDERGCVLPAELERRRAVAPPVRFPIPVGSVVIRDGRLWHRGVPNLSAAPRPLLAMTHYTEWFDMPPIQLPDTVKSWVDGSDRHTHAHFVAGDVDHLTGDHPFAVRMALAAPPGELTLALTPDDKTLDPASLDRALAILAEHGILVLTGMLRTRLTDQLRTAMLDDLPEVLRQQDVPTNFVPGHVQQDPPVRESLLFPDVLLNPVVYQITHAVLGADARNAVYSGNMNLPGSHEQPVHLDEPHLWPGISHPPYCLCVDVPLIDFTLENGSTEYWPGSHVLNPDECYDERGCVLPAELERRRAVAPPVRFPIPVGSVVIRDGRLWHRGVPNLSAAPRPLLAMTHYTEWFDMPPIQLPDTVKSWVDGSDRHTHAHFVAGDVDHLTGDHPFAVR